Protein AF-0000000078884571 (afdb_homodimer)

Radius of gyration: 26.16 Å; Cα contacts (8 Å, |Δi|>4): 406; chains: 2; bounding box: 46×88×69 Å

InterPro domains:
  IPR003280 Two pore domain potassium channel [PR01333] (90-118)
  IPR003280 Two pore domain potassium channel [PR01333] (199-208)
  IPR003280 Two pore domain potassium channel [PTHR11003] (11-208)
  IPR013099 Potassium channel domain [PF07885] (74-131)
  IPR013099 Potassium channel domain [PF07885] (169-208)

Sequence (418 aa):
MALLTIFLRSLLFIAYLSIGMVTFMRLEGDNQLSEQKKKEHMQEKLMKNMTTQFNMSKEEFSQFVSIAVQAYANPSVEWDPFNTFEFTLQTVTTIGYGTITPKTDGGRLLCIFYALFGIPVAALLLQALGKSHHALVSATIKAVESKCTSGKEVVHLEEKCVLGTLISFIFMICIGAWIYTNEEGTYLEGTYAWFITFTTIGYGDIVPGMALLTIFLRSLLFIAYLSIGMVTFMRLEGDNQLSEQKKKEHMQEKLMKNMTTQFNMSKEEFSQFVSIAVQAYANPSVEWDPFNTFEFTLQTVTTIGYGTITPKTDGGRLLCIFYALFGIPVAALLLQALGKSHHALVSATIKAVESKCTSGKEVVHLEEKCVLGTLISFIFMICIGAWIYTNEEGTYLEGTYAWFITFTTIGYGDIVPG

Solvent-accessible surface area (backbone atoms only — not comparable to full-atom values): 21708 Å² total; per-residue (Å²): 113,70,65,57,53,51,51,54,51,50,51,52,48,51,49,52,36,50,53,47,23,54,53,46,33,65,61,44,34,58,52,49,54,52,50,50,50,48,49,50,49,50,50,49,50,51,50,50,51,44,29,67,71,56,74,45,65,68,65,64,51,47,50,50,47,44,48,53,41,55,71,48,44,61,77,74,60,60,65,41,74,67,53,29,38,50,44,38,51,26,48,26,64,16,21,18,38,40,70,61,69,70,83,46,73,68,38,40,52,46,51,52,57,49,34,67,56,33,29,58,52,44,49,52,50,49,48,54,50,45,53,52,47,49,52,50,46,43,50,51,51,51,53,56,43,35,72,70,59,80,65,60,82,74,77,64,51,67,62,52,34,53,51,48,50,52,49,52,51,51,49,52,30,51,52,50,7,54,57,37,36,73,69,82,43,50,54,66,54,20,36,44,22,39,47,35,50,74,66,18,17,15,39,45,83,60,68,74,126,112,68,64,57,53,49,50,53,50,51,52,52,48,50,50,54,37,49,52,46,22,53,53,48,33,63,62,46,35,58,52,48,52,52,50,50,49,49,50,50,49,49,51,51,50,51,50,50,51,43,29,68,71,56,73,46,65,69,66,63,51,47,51,49,47,44,48,54,40,55,71,47,43,62,76,72,61,60,66,40,73,68,54,28,40,51,44,38,50,26,47,27,65,17,19,16,39,41,70,62,72,70,84,46,73,68,40,40,54,48,49,52,56,50,35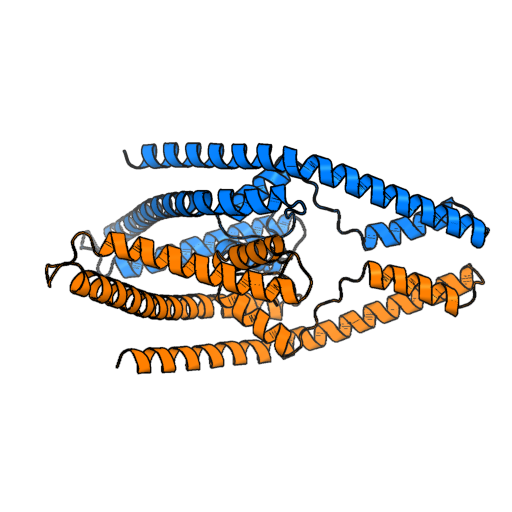,67,56,34,29,59,53,44,49,53,51,50,48,54,52,46,53,51,49,49,51,50,46,44,50,51,50,50,52,55,42,35,72,71,56,79,63,60,81,73,78,63,53,67,62,52,35,52,51,48,50,54,49,52,50,52,48,52,29,50,51,51,6,54,57,37,36,73,68,83,44,50,54,65,56,19,36,44,22,39,47,36,51,75,64,18,17,15,38,45,82,60,69,74,127

Foldseek 3Di:
DLVVVLVVLVVVLLVLLQVQLVVLCVVVVVVVVVVVVVVVVVVVVVLVVCCVVVVDDSVVVVVVVCCVCVVVVPVLPHSDSVVSSVVLVLLLCLLCLVSDDDDDPVRVVCSVVSNVPSNVSVVVSVVSVVVVLLVVLLVVVQVVVCVVPVRDDDPPSVVSSVVSVVVVLLVVLQVLLVVQVVPDDDSVLSSVQSVSVVVSVNNNPDHRD/DLVVVLVVLVVVLLVLLQVQLVVLCVVCVVVVVVVVVVVVVVVVVVLVVCCVVVVDDSVVVVVVCCCVCVVVVPVLPHSDSVVSSVVLVLLLCLLCLVSDDDDDPVRVVCSVVSNVPSNVSVVVSVVSVVVVLLVVLLVVVQVVVCVVPVRDDPPPSVVSSVVSVVVVLLVVLQVLLVVQVVPDDDSVLSSVQSVSVVVSVNNNPRHSD

Structure (mmCIF, N/CA/C/O backbone):
data_AF-0000000078884571-model_v1
#
loop_
_entity.id
_entity.type
_entity.pdbx_description
1 polymer 'Potassium channel domain-containing protein'
#
loop_
_atom_site.group_PDB
_atom_site.id
_atom_site.type_symbol
_atom_site.label_atom_id
_atom_site.label_alt_id
_atom_site.label_comp_id
_atom_site.label_asym_id
_atom_site.label_entity_id
_atom_site.label_seq_id
_atom_site.pdbx_PDB_ins_code
_atom_site.Cartn_x
_atom_site.Cartn_y
_atom_site.Cartn_z
_atom_site.occupancy
_atom_site.B_iso_or_equiv
_atom_site.auth_seq_id
_atom_site.auth_comp_id
_atom_site.auth_asym_id
_atom_site.auth_atom_id
_atom_site.pdbx_PDB_model_num
ATOM 1 N N . MET A 1 1 ? -17.453 12.586 25.375 1 63 1 MET A N 1
ATOM 2 C CA . MET A 1 1 ? -17.984 13.055 24.109 1 63 1 MET A CA 1
ATOM 3 C C . MET A 1 1 ? -17.109 12.602 22.953 1 63 1 MET A C 1
ATOM 5 O O . MET A 1 1 ? -17.594 12.062 21.953 1 63 1 MET A O 1
ATOM 9 N N . ALA A 1 2 ? -15.852 12.508 23.172 1 74.19 2 ALA A N 1
ATOM 10 C CA . ALA A 1 2 ? -14.914 12.141 22.125 1 74.19 2 ALA A CA 1
ATOM 11 C C . ALA A 1 2 ? -14.969 10.648 21.828 1 74.19 2 ALA A C 1
ATOM 13 O O . ALA A 1 2 ? -14.969 10.234 20.672 1 74.19 2 ALA A O 1
ATOM 14 N N . LEU A 1 3 ? -15.312 9.852 22.859 1 77.38 3 LEU A N 1
ATOM 15 C CA . LEU A 1 3 ? -15.336 8.406 22.703 1 77.38 3 LEU A CA 1
ATOM 16 C C . LEU A 1 3 ? -16.578 7.957 21.953 1 77.38 3 LEU A C 1
ATOM 18 O O . LEU A 1 3 ? -16.531 7.027 21.141 1 77.38 3 LEU A O 1
ATOM 22 N N . LEU A 1 4 ? -17.594 8.672 22.188 1 81.88 4 LEU A N 1
ATOM 23 C CA . LEU A 1 4 ? -18.844 8.344 21.516 1 81.88 4 LEU A CA 1
ATOM 24 C C . LEU A 1 4 ? -18.734 8.648 20.016 1 81.88 4 LEU A C 1
ATOM 26 O O . LEU A 1 4 ? -19.25 7.887 19.203 1 81.88 4 LEU A O 1
ATOM 30 N N . THR A 1 5 ? -18.047 9.664 19.703 1 82.88 5 THR A N 1
ATOM 31 C CA . THR A 1 5 ? -17.891 10.047 18.297 1 82.88 5 THR A CA 1
ATOM 32 C C . THR A 1 5 ? -17.016 9.047 17.562 1 82.88 5 THR A C 1
ATOM 34 O O . THR A 1 5 ? -17.281 8.695 16.406 1 82.88 5 THR A O 1
ATOM 37 N N . ILE A 1 6 ? -16.125 8.547 18.281 1 87.38 6 ILE A N 1
ATOM 38 C CA . ILE A 1 6 ? -15.242 7.551 17.688 1 87.38 6 ILE A CA 1
ATOM 39 C C . ILE A 1 6 ? -16 6.25 17.453 1 87.38 6 ILE A C 1
ATOM 41 O O . ILE A 1 6 ? -15.844 5.602 16.422 1 87.38 6 ILE A O 1
ATOM 45 N N . PHE A 1 7 ? -16.781 6.004 18.438 1 86.69 7 PHE A N 1
ATOM 46 C CA . PHE A 1 7 ? -17.578 4.789 18.328 1 86.69 7 PHE A CA 1
ATOM 47 C C . PHE A 1 7 ? -18.547 4.875 17.156 1 86.69 7 PHE A C 1
ATOM 49 O O . PHE A 1 7 ? -18.641 3.939 16.359 1 86.69 7 PHE A O 1
ATOM 56 N N . LEU A 1 8 ? -19.203 5.957 17.031 1 87.5 8 LEU A N 1
ATOM 57 C CA . LEU A 1 8 ? -20.156 6.156 15.945 1 87.5 8 LEU A CA 1
ATOM 58 C C . LEU A 1 8 ? -19.453 6.145 14.594 1 87.5 8 LEU A C 1
ATOM 60 O O . LEU A 1 8 ? -19.953 5.559 13.633 1 87.5 8 LEU A O 1
ATOM 64 N N . ARG A 1 9 ? -18.312 6.711 14.523 1 90.12 9 ARG A N 1
ATOM 65 C CA . ARG A 1 9 ? -17.516 6.719 13.297 1 90.12 9 ARG A CA 1
ATOM 66 C C . ARG A 1 9 ? -17.062 5.309 12.922 1 90.12 9 ARG A C 1
ATOM 68 O O . ARG A 1 9 ? -17.031 4.953 11.742 1 90.12 9 ARG A O 1
ATOM 75 N N . SER A 1 10 ? -16.75 4.555 13.898 1 92.19 10 SER A N 1
ATOM 76 C CA . SER A 1 10 ? -16.328 3.182 13.656 1 92.19 10 SER A CA 1
ATOM 77 C C . SER A 1 10 ? -17.469 2.324 13.133 1 92.19 10 SER A C 1
ATOM 79 O O . SER A 1 10 ? -17.266 1.483 12.258 1 92.19 10 SER A O 1
ATOM 81 N N . LEU A 1 11 ? -18.641 2.596 13.664 1 91.38 11 LEU A N 1
ATOM 82 C CA . LEU A 1 11 ? -19.812 1.854 13.211 1 91.38 11 LEU A CA 1
ATOM 83 C C . LEU A 1 11 ? -20.141 2.201 11.766 1 91.38 11 LEU A C 1
ATOM 85 O O . LEU A 1 11 ? -20.469 1.316 10.969 1 91.38 11 LEU A O 1
ATOM 89 N N . LEU A 1 12 ? -20.047 3.438 11.477 1 91.69 12 LEU A N 1
ATOM 90 C CA . LEU A 1 12 ? -20.281 3.883 10.109 1 91.69 12 LEU A CA 1
ATOM 91 C C . LEU A 1 12 ? -19.25 3.297 9.156 1 91.69 12 LEU A C 1
ATOM 93 O O . LEU A 1 12 ? -19.578 2.955 8.016 1 91.69 12 LEU A O 1
ATOM 97 N N . PHE A 1 13 ? -18.141 3.219 9.695 1 95 13 PHE A N 1
ATOM 98 C CA . PHE A 1 13 ? -17.062 2.646 8.906 1 95 13 PHE A CA 1
ATOM 99 C C . PHE A 1 13 ? -17.328 1.174 8.609 1 95 13 PHE A C 1
ATOM 101 O O . PHE A 1 13 ? -17.188 0.727 7.473 1 95 13 PHE A O 1
ATOM 108 N N . ILE A 1 14 ? -17.766 0.464 9.562 1 94.69 14 ILE A N 1
ATOM 109 C CA . ILE A 1 14 ? -18.047 -0.958 9.406 1 94.69 14 ILE A CA 1
ATOM 110 C C . ILE A 1 14 ? -19.219 -1.149 8.438 1 94.69 14 ILE A C 1
ATOM 112 O O . ILE A 1 14 ? -19.203 -2.07 7.621 1 94.69 14 ILE A O 1
ATOM 116 N N . ALA A 1 15 ? -20.141 -0.315 8.531 1 94.31 15 ALA A N 1
ATOM 117 C CA . ALA A 1 15 ? -21.266 -0.37 7.602 1 94.31 15 ALA A CA 1
ATOM 118 C C . ALA A 1 15 ? -20.797 -0.128 6.168 1 94.31 15 ALA A C 1
ATOM 120 O O . ALA A 1 15 ? -21.234 -0.816 5.242 1 94.31 15 ALA A O 1
ATOM 121 N N . TYR A 1 16 ? -19.984 0.838 6.031 1 95.75 16 TYR A N 1
ATOM 122 C CA . TYR A 1 16 ? -19.438 1.133 4.711 1 95.75 16 TYR A CA 1
ATOM 123 C C . TYR A 1 16 ? -18.703 -0.076 4.145 1 95.75 16 TYR A C 1
ATOM 125 O O . TYR A 1 16 ? -18.875 -0.416 2.971 1 95.75 16 TYR A O 1
ATOM 133 N N . LEU A 1 17 ? -17.922 -0.743 4.969 1 96.62 17 LEU A N 1
ATOM 134 C CA . LEU A 1 17 ? -17.172 -1.927 4.547 1 96.62 17 LEU A CA 1
ATOM 135 C C . LEU A 1 17 ? -18.125 -3.057 4.164 1 96.62 17 LEU A C 1
ATOM 137 O O . LEU A 1 17 ? -17.875 -3.779 3.197 1 96.62 17 LEU A O 1
ATOM 141 N N . SER A 1 18 ? -19.172 -3.176 4.906 1 95.12 18 SER A N 1
ATOM 142 C CA . SER A 1 18 ? -20.141 -4.246 4.66 1 95.12 18 SER A CA 1
ATOM 143 C C . SER A 1 18 ? -20.875 -4.035 3.344 1 95.12 18 SER A C 1
ATOM 145 O O . SER A 1 18 ? -21.156 -4.992 2.623 1 95.12 18 SER A O 1
ATOM 147 N N . ILE A 1 19 ? -21.141 -2.799 3.057 1 96.12 19 ILE A N 1
ATOM 148 C CA . ILE A 1 19 ? -21.781 -2.484 1.783 1 96.12 19 ILE A CA 1
ATOM 149 C C . ILE A 1 19 ? -20.859 -2.863 0.633 1 96.12 19 ILE A C 1
ATOM 151 O O . ILE A 1 19 ? -21.297 -3.438 -0.365 1 96.12 19 ILE A O 1
ATOM 155 N N . GLY A 1 20 ? -19.594 -2.508 0.796 1 96.25 20 GLY A N 1
ATOM 156 C CA . GLY A 1 20 ? -18.625 -2.908 -0.214 1 96.25 20 GLY A CA 1
ATOM 157 C C . GLY A 1 20 ? -18.516 -4.414 -0.364 1 96.25 20 GLY A C 1
ATOM 158 O O . GLY A 1 20 ? -18.422 -4.926 -1.48 1 96.25 20 GLY A O 1
ATOM 159 N N . MET A 1 21 ? -18.547 -5.039 0.748 1 95.81 21 MET A N 1
ATOM 160 C CA . MET A 1 21 ? -18.438 -6.496 0.761 1 95.81 21 MET A CA 1
ATOM 161 C C . MET A 1 21 ? -19.547 -7.133 -0.065 1 95.81 21 MET A C 1
ATOM 163 O O . MET A 1 21 ? -19.281 -7.957 -0.942 1 95.81 21 MET A O 1
ATOM 167 N N . VAL A 1 22 ? -20.75 -6.691 0.142 1 94.75 22 VAL A N 1
ATOM 168 C CA . VAL A 1 22 ? -21.906 -7.27 -0.526 1 94.75 22 VAL A CA 1
ATOM 169 C C . VAL A 1 22 ? -21.859 -6.941 -2.018 1 94.75 22 VAL A C 1
ATOM 171 O O . VAL A 1 22 ? -22.125 -7.809 -2.857 1 94.75 22 VAL A O 1
ATOM 174 N N . THR A 1 23 ? -21.5 -5.75 -2.354 1 95 23 THR A N 1
ATOM 175 C CA . THR A 1 23 ? -21.5 -5.32 -3.748 1 95 23 THR A CA 1
ATOM 176 C C . THR A 1 23 ? -20.406 -6.039 -4.535 1 95 23 THR A C 1
ATOM 178 O O . THR A 1 23 ? -20.641 -6.488 -5.656 1 95 23 THR A O 1
ATOM 181 N N . PHE A 1 24 ? -19.281 -6.223 -3.949 1 95.62 24 PHE A N 1
ATOM 182 C CA . PHE A 1 24 ? -18.188 -6.898 -4.641 1 95.62 24 PHE A CA 1
ATOM 183 C C . PHE A 1 24 ? -18.484 -8.391 -4.781 1 95.62 24 PHE A C 1
ATOM 185 O O . PHE A 1 24 ? -18.141 -9 -5.797 1 95.62 24 PHE A O 1
ATOM 192 N N . MET A 1 25 ? -19.031 -8.883 -3.742 1 93 25 MET A N 1
ATOM 193 C CA . MET A 1 25 ? -19.391 -10.297 -3.807 1 93 25 MET A CA 1
ATOM 194 C C . MET A 1 25 ? -20.359 -10.562 -4.949 1 93 25 MET A C 1
ATOM 196 O O . MET A 1 25 ? -20.25 -11.57 -5.648 1 93 25 MET A O 1
ATOM 200 N N . ARG A 1 26 ? -21.328 -9.695 -5.133 1 89.25 26 ARG A N 1
ATOM 201 C CA . ARG A 1 26 ? -22.328 -9.844 -6.191 1 89.25 26 ARG A CA 1
ATOM 202 C C . ARG A 1 26 ? -21.688 -9.648 -7.566 1 89.25 26 ARG A C 1
ATOM 204 O O . ARG A 1 26 ? -21.969 -10.414 -8.5 1 89.25 26 ARG A O 1
ATOM 211 N N . LEU A 1 27 ? -20.766 -8.734 -7.73 1 90.62 27 LEU A N 1
ATOM 212 C CA . LEU A 1 27 ? -20.188 -8.398 -9.023 1 90.62 27 LEU A CA 1
ATOM 213 C C . LEU A 1 27 ? -19.125 -9.406 -9.43 1 90.62 27 LEU A C 1
ATOM 215 O O . LEU A 1 27 ? -19.031 -9.789 -10.594 1 90.62 27 LEU A O 1
ATOM 219 N N . GLU A 1 28 ? -18.328 -9.836 -8.453 1 92.31 28 GLU A N 1
ATOM 220 C CA . GLU A 1 28 ? -17.188 -10.68 -8.773 1 92.31 28 GLU A CA 1
ATOM 221 C C . GLU A 1 28 ? -17.469 -12.141 -8.469 1 92.31 28 GLU A C 1
ATOM 223 O O . GLU A 1 28 ? -16.812 -13.039 -9 1 92.31 28 GLU A O 1
ATOM 228 N N . GLY A 1 29 ? -18.359 -12.406 -7.602 1 84.31 29 GLY A N 1
ATOM 229 C CA . GLY A 1 29 ? -18.688 -13.773 -7.238 1 84.31 29 GLY A CA 1
ATOM 230 C C . GLY A 1 29 ? -19.125 -14.617 -8.422 1 84.31 29 GLY A C 1
ATOM 231 O O . GLY A 1 29 ? -18.625 -15.734 -8.609 1 84.31 29 GLY A O 1
ATOM 232 N N . ASP A 1 30 ? -20 -14.055 -9.227 1 78.25 30 ASP A N 1
ATOM 233 C CA . ASP A 1 30 ? -20.516 -14.766 -10.391 1 78.25 30 ASP A CA 1
ATOM 234 C C . ASP A 1 30 ? -19.422 -15.016 -11.422 1 78.25 30 ASP A C 1
ATOM 236 O O . ASP A 1 30 ? -19.375 -16.094 -12.039 1 78.25 30 ASP A O 1
ATOM 240 N N . ASN A 1 31 ? -18.609 -14.039 -11.609 1 79.19 31 ASN A N 1
ATOM 241 C CA . ASN A 1 31 ? -17.516 -14.172 -12.57 1 79.19 31 ASN A CA 1
ATOM 242 C C . ASN A 1 31 ? -16.531 -15.258 -12.141 1 79.19 31 ASN A C 1
ATOM 244 O O . ASN A 1 31 ? -16.031 -16.016 -12.977 1 79.19 31 ASN A O 1
ATOM 248 N N . GLN A 1 32 ? -16.281 -15.281 -10.859 1 75.75 32 GLN A N 1
ATOM 249 C CA . GLN A 1 32 ? -15.367 -16.281 -10.328 1 75.75 32 GLN A CA 1
ATOM 250 C C . GLN A 1 32 ? -15.891 -17.703 -10.586 1 75.75 32 GLN A C 1
ATOM 252 O O . GLN A 1 32 ? -15.125 -18.594 -10.945 1 75.75 32 GLN A O 1
ATOM 257 N N . LEU A 1 33 ? -17.141 -17.891 -10.391 1 72.81 33 LEU A N 1
ATOM 258 C CA . LEU A 1 33 ? -17.75 -19.188 -10.609 1 72.81 33 LEU A CA 1
ATOM 259 C C . LEU A 1 33 ? -17.672 -19.594 -12.078 1 72.81 33 LEU A C 1
ATOM 261 O O . LEU A 1 33 ? -17.375 -20.75 -12.391 1 72.81 33 LEU A O 1
ATOM 265 N N . SER A 1 34 ? -17.891 -18.625 -12.867 1 75.31 34 SER A N 1
ATOM 266 C CA . SER A 1 34 ? -17.828 -18.891 -14.297 1 75.31 34 SER A CA 1
ATOM 267 C C . SER A 1 34 ? -16.406 -19.266 -14.734 1 75.31 34 SER A C 1
ATOM 269 O O . SER A 1 34 ? -16.219 -20.188 -15.523 1 75.31 34 SER A O 1
ATOM 271 N N . GLU A 1 35 ? -15.477 -18.516 -14.172 1 72.5 35 GLU A N 1
ATOM 272 C CA . GLU A 1 35 ? -14.078 -18.781 -14.5 1 72.5 35 GLU A CA 1
ATOM 273 C C . GLU A 1 35 ? -13.641 -20.141 -13.984 1 72.5 35 GLU A C 1
ATOM 275 O O . GLU A 1 35 ? -12.875 -20.859 -14.648 1 72.5 35 GLU A O 1
ATOM 280 N N . GLN A 1 36 ? -14.031 -20.391 -12.805 1 71.69 36 GLN A N 1
ATOM 281 C CA . GLN A 1 36 ? -13.703 -21.688 -12.227 1 71.69 36 GLN A CA 1
ATOM 282 C C . GLN A 1 36 ? -14.266 -22.828 -13.078 1 71.69 36 GLN A C 1
ATOM 284 O O . GLN A 1 36 ? -13.586 -23.828 -13.312 1 71.69 36 GLN A O 1
ATOM 289 N N . LYS A 1 37 ? -15.477 -22.688 -13.547 1 71.12 37 LYS A N 1
ATOM 290 C CA . LYS A 1 37 ? -16.109 -23.688 -14.398 1 71.12 37 LYS A CA 1
ATOM 291 C C . LYS A 1 37 ? -15.336 -23.859 -15.711 1 71.12 37 LYS A C 1
ATOM 293 O O . LYS A 1 37 ? -15.148 -24.984 -16.188 1 71.12 37 LYS A O 1
ATOM 298 N N . LYS A 1 38 ? -14.961 -22.734 -16.219 1 69.88 38 LYS A N 1
ATOM 299 C CA . LYS A 1 38 ? -14.18 -22.781 -17.453 1 69.88 38 LYS A CA 1
ATOM 300 C C . LYS A 1 38 ? -12.867 -23.531 -17.25 1 69.88 38 LYS A C 1
ATOM 302 O O . LYS A 1 38 ? -12.461 -24.328 -18.094 1 69.88 38 LYS A O 1
ATOM 307 N N . LYS A 1 39 ? -12.25 -23.156 -16.141 1 69.88 39 LYS A N 1
ATOM 308 C CA . LYS A 1 39 ? -10.992 -23.828 -15.812 1 69.88 39 LYS A CA 1
ATOM 309 C C . LYS A 1 39 ? -11.188 -25.328 -15.648 1 69.88 39 LYS A C 1
ATOM 311 O O . LYS A 1 39 ? -10.391 -26.125 -16.141 1 69.88 39 LYS A O 1
ATOM 316 N N . GLU A 1 40 ? -12.18 -25.641 -14.953 1 69.56 40 GLU A N 1
ATOM 317 C CA . GLU A 1 40 ? -12.484 -27.047 -14.742 1 69.56 40 GLU A CA 1
ATOM 318 C C . GLU A 1 40 ? -12.781 -27.75 -16.062 1 69.56 40 GLU A C 1
ATOM 320 O O . GLU A 1 40 ? -12.344 -28.875 -16.281 1 69.56 40 GLU A O 1
ATOM 325 N N . HIS A 1 41 ? -13.508 -27.078 -16.859 1 70 41 HIS A N 1
ATOM 326 C CA . HIS A 1 41 ? -13.828 -27.641 -18.172 1 70 41 HIS A CA 1
ATOM 327 C C . HIS A 1 41 ? -12.57 -27.844 -19 1 70 41 HIS A C 1
ATOM 329 O O . HIS A 1 41 ? -12.438 -28.844 -19.703 1 70 41 HIS A O 1
ATOM 335 N N . MET A 1 42 ? -11.758 -26.812 -18.969 1 65 42 MET A N 1
ATOM 336 C CA . MET A 1 42 ? -10.5 -26.906 -19.688 1 65 42 MET A CA 1
ATOM 337 C C . MET A 1 42 ? -9.656 -28.062 -19.172 1 65 42 MET A C 1
ATOM 339 O O . MET A 1 42 ? -9.055 -28.797 -19.953 1 65 42 MET A O 1
ATOM 343 N N . GLN A 1 43 ? -9.547 -28.109 -17.844 1 65.5 43 GLN A N 1
ATOM 344 C CA . GLN A 1 43 ? -8.82 -29.203 -17.234 1 65.5 43 GLN A CA 1
ATOM 345 C C . GLN A 1 43 ? -9.383 -30.562 -17.672 1 65.5 43 GLN A C 1
ATOM 347 O O . GLN A 1 43 ? -8.625 -31.484 -17.969 1 65.5 43 GLN A O 1
ATOM 352 N N . GLU A 1 44 ? -10.633 -30.688 -17.672 1 68.31 44 GLU A N 1
ATOM 353 C CA . GLU A 1 44 ? -11.297 -31.922 -18.094 1 68.31 44 GLU A CA 1
ATOM 354 C C . GLU A 1 44 ? -10.977 -32.25 -19.547 1 68.31 44 GLU A C 1
ATOM 356 O O . GLU A 1 44 ? -10.734 -33.406 -19.891 1 68.31 44 GLU A O 1
ATOM 361 N N . LYS A 1 45 ? -11.062 -31.203 -20.328 1 66.12 45 LYS A N 1
ATOM 362 C CA . LYS A 1 45 ? -10.758 -31.391 -21.75 1 66.12 45 LYS A CA 1
ATOM 363 C C . LYS A 1 45 ? -9.312 -31.859 -21.938 1 66.12 45 LYS A C 1
ATOM 365 O O . LYS A 1 45 ? -9.047 -32.719 -22.766 1 66.12 45 LYS A O 1
ATOM 370 N N . LEU A 1 46 ? -8.43 -31.234 -21.281 1 62.19 46 LEU A N 1
ATOM 371 C CA . LEU A 1 46 ? -7.02 -31.609 -21.328 1 62.19 46 LEU A CA 1
ATOM 372 C C . LEU A 1 46 ? -6.816 -33.062 -20.891 1 62.19 46 LEU A C 1
ATOM 374 O O . LEU A 1 46 ? -6.055 -33.781 -21.516 1 62.19 46 LEU A O 1
ATOM 378 N N . MET A 1 47 ? -7.434 -33.344 -19.797 1 62.78 47 MET A N 1
ATOM 379 C CA . MET A 1 47 ? -7.355 -34.719 -19.281 1 62.78 47 MET A CA 1
ATOM 380 C C . MET A 1 47 ? -7.883 -35.719 -20.312 1 62.78 47 MET A C 1
ATOM 382 O O . MET A 1 47 ? -7.289 -36.781 -20.516 1 62.78 47 MET A O 1
ATOM 386 N N . LYS A 1 48 ? -8.977 -35.438 -20.875 1 68.5 48 LYS A N 1
ATOM 387 C CA . LYS A 1 48 ? -9.578 -36.312 -21.875 1 68.5 48 LYS A CA 1
ATOM 388 C C . LYS A 1 48 ? -8.664 -36.469 -23.078 1 68.5 48 LYS A C 1
ATOM 390 O O . LYS A 1 48 ? -8.469 -37.594 -23.578 1 68.5 48 LYS A O 1
ATOM 395 N N . ASN A 1 49 ? -8.133 -35.344 -23.531 1 61.72 49 ASN A N 1
ATOM 396 C CA . ASN A 1 49 ? -7.234 -35.406 -24.672 1 61.72 49 ASN A CA 1
ATOM 397 C C . ASN A 1 49 ? -5.977 -36.219 -24.375 1 61.72 49 ASN A C 1
ATOM 399 O O . ASN A 1 49 ? -5.5 -36.969 -25.234 1 61.72 49 ASN A O 1
ATOM 403 N N . MET A 1 50 ? -5.516 -36.031 -23.25 1 59.91 50 MET A N 1
ATOM 404 C CA . MET A 1 50 ? -4.305 -36.75 -22.828 1 59.91 50 MET A CA 1
ATOM 405 C C . MET A 1 50 ? -4.562 -38.219 -22.688 1 59.91 50 MET A C 1
ATOM 407 O O . MET A 1 50 ? -3.721 -39.062 -23.062 1 59.91 50 MET A O 1
ATOM 411 N N . THR A 1 51 ? -5.637 -38.562 -22.078 1 61.25 51 THR A N 1
ATOM 412 C CA . THR A 1 51 ? -5.996 -39.969 -21.938 1 61.25 51 THR A CA 1
ATOM 413 C C . THR A 1 51 ? -6.168 -40.625 -23.297 1 61.25 51 THR A C 1
ATOM 415 O O . THR A 1 51 ? -5.766 -41.781 -23.5 1 61.25 51 THR A O 1
ATOM 418 N N . THR A 1 52 ? -6.805 -39.906 -24.109 1 61.72 52 THR A N 1
ATOM 419 C CA . THR A 1 52 ? -7.039 -40.469 -25.438 1 61.72 52 THR A CA 1
ATOM 420 C C . THR A 1 52 ? -5.723 -40.594 -26.203 1 61.72 52 THR A C 1
ATOM 422 O O . THR A 1 52 ? -5.523 -41.594 -26.922 1 61.72 52 THR A O 1
ATOM 425 N N . GLN A 1 53 ? -4.961 -39.625 -26 1 57.81 53 GLN A N 1
ATOM 426 C CA . GLN A 1 53 ? -3.73 -39.625 -26.781 1 57.81 53 GLN A CA 1
ATOM 427 C C . GLN A 1 53 ? -2.689 -40.562 -26.156 1 57.81 53 GLN A C 1
ATOM 429 O O . GLN A 1 53 ? -1.896 -41.188 -26.859 1 57.81 53 GLN A O 1
ATOM 434 N N . PHE A 1 54 ? -2.723 -40.531 -24.797 1 55.94 54 PHE A N 1
ATOM 435 C CA . PHE A 1 54 ? -1.639 -41.281 -24.188 1 55.94 54 PHE A CA 1
ATOM 436 C C . PHE A 1 54 ? -2.16 -42.562 -23.562 1 55.94 54 PHE A C 1
ATOM 438 O O . PHE A 1 54 ? -1.432 -43.25 -22.859 1 55.94 54 PHE A O 1
ATOM 445 N N . ASN A 1 55 ? -3.201 -43.125 -24 1 53.91 55 ASN A N 1
ATOM 446 C CA . ASN A 1 55 ? -3.766 -44.375 -23.531 1 53.91 55 ASN A CA 1
ATOM 447 C C . ASN A 1 55 ? -3.547 -44.594 -22.031 1 53.91 55 ASN A C 1
ATOM 449 O O . ASN A 1 55 ? -3.299 -45.688 -21.578 1 53.91 55 ASN A O 1
ATOM 453 N N . MET A 1 56 ? -3.195 -43.562 -21.266 1 52.97 56 MET A N 1
ATOM 454 C CA . MET A 1 56 ? -2.926 -43.688 -19.828 1 52.97 56 MET A CA 1
ATOM 455 C C . MET A 1 56 ? -4.227 -43.688 -19.031 1 52.97 56 MET A C 1
ATOM 457 O O . MET A 1 56 ? -5.246 -43.188 -19.5 1 52.97 56 MET A O 1
ATOM 461 N N . SER A 1 57 ? -4.18 -44.469 -17.875 1 53.94 57 SER A N 1
ATOM 462 C CA . SER A 1 57 ? -5.355 -44.594 -17.016 1 53.94 57 SER A CA 1
ATOM 463 C C . SER A 1 57 ? -5.719 -43.25 -16.391 1 53.94 57 SER A C 1
ATOM 465 O O . SER A 1 57 ? -4.836 -42.438 -16.078 1 53.94 57 SER A O 1
ATOM 467 N N . LYS A 1 58 ? -6.945 -42.781 -16.5 1 56.84 58 LYS A N 1
ATOM 468 C CA . LYS A 1 58 ? -7.586 -41.562 -16.031 1 56.84 58 LYS A CA 1
ATOM 469 C C . LYS A 1 58 ? -7.121 -41.188 -14.625 1 56.84 58 LYS A C 1
ATOM 471 O O . LYS A 1 58 ? -6.91 -40.031 -14.32 1 56.84 58 LYS A O 1
ATOM 476 N N . GLU A 1 59 ? -6.953 -42.125 -13.836 1 56.28 59 GLU A N 1
ATOM 477 C CA . GLU A 1 59 ? -6.684 -41.875 -12.422 1 56.28 59 GLU A CA 1
ATOM 478 C C . GLU A 1 59 ? -5.281 -41.312 -12.211 1 56.28 59 GLU A C 1
ATOM 480 O O . GLU A 1 59 ? -5.082 -40.406 -11.414 1 56.28 59 GLU A O 1
ATOM 485 N N . GLU A 1 60 ? -4.344 -41.938 -12.82 1 53.53 60 GLU A N 1
ATOM 486 C CA . GLU A 1 60 ? -2.965 -41.531 -12.594 1 53.53 60 GLU A CA 1
ATOM 487 C C . GLU A 1 60 ? -2.721 -40.125 -13.117 1 53.53 60 GLU A C 1
ATOM 489 O O . GLU A 1 60 ? -2.049 -39.312 -12.469 1 53.53 60 GLU A O 1
ATOM 494 N N . PHE A 1 61 ? -3.316 -39.844 -14.172 1 54.81 61 PHE A N 1
ATOM 495 C CA . PHE A 1 61 ? -3.133 -38.531 -14.773 1 54.81 61 PHE A CA 1
ATOM 496 C C . PHE A 1 61 ? -3.84 -37.469 -13.945 1 54.81 61 PHE A C 1
ATOM 498 O O . PHE A 1 61 ? -3.312 -36.375 -13.766 1 54.81 61 PHE A O 1
ATOM 505 N N . SER A 1 62 ? -4.898 -37.875 -13.445 1 55.53 62 SER A N 1
ATOM 506 C CA . SER A 1 62 ? -5.613 -36.938 -12.586 1 55.53 62 SER A CA 1
ATOM 507 C C . SER A 1 62 ? -4.758 -36.5 -11.398 1 55.53 62 SER A C 1
ATOM 509 O O . SER A 1 62 ? -4.781 -35.344 -10.992 1 55.53 62 SER A O 1
ATOM 511 N N . GLN A 1 63 ? -4.074 -37.438 -10.875 1 53.88 63 GLN A N 1
ATOM 512 C CA . GLN A 1 63 ? -3.227 -37.094 -9.734 1 53.88 63 GLN A CA 1
ATOM 513 C C . GLN A 1 63 ? -2.1 -36.156 -10.141 1 53.88 63 GLN A C 1
ATOM 515 O O . GLN A 1 63 ? -1.76 -35.219 -9.406 1 53.88 63 GLN A O 1
ATOM 520 N N . PHE A 1 64 ? -1.646 -36.406 -11.25 1 54.62 64 PHE A N 1
ATOM 521 C CA . PHE A 1 64 ? -0.563 -35.562 -11.727 1 54.62 64 PHE A CA 1
ATOM 522 C C . PHE A 1 64 ? -1.056 -34.156 -11.961 1 54.62 64 PHE A C 1
ATOM 524 O O . PHE A 1 64 ? -0.398 -33.188 -11.562 1 54.62 64 PHE A O 1
ATOM 531 N N . VAL A 1 65 ? -2.154 -34.156 -12.625 1 55.62 65 VAL A N 1
ATOM 532 C CA . VAL A 1 65 ? -2.729 -32.844 -12.914 1 55.62 65 VAL A CA 1
ATOM 533 C C . VAL A 1 65 ? -3.1 -32.125 -11.609 1 55.62 65 VAL A C 1
ATOM 535 O O . VAL A 1 65 ? -2.877 -30.922 -11.461 1 55.62 65 VAL A O 1
ATOM 538 N N . SER A 1 66 ? -3.656 -32.969 -10.758 1 52.22 66 SER A N 1
ATOM 539 C CA . SER A 1 66 ? -4.027 -32.344 -9.484 1 52.22 66 SER A CA 1
ATOM 540 C C . SER A 1 66 ? -2.809 -31.781 -8.766 1 52.22 66 SER A C 1
ATOM 542 O O . SER A 1 66 ? -2.873 -30.703 -8.188 1 52.22 66 SER A O 1
ATOM 544 N N . ILE A 1 67 ? -1.732 -32.562 -8.734 1 49.88 67 ILE A N 1
ATOM 545 C CA . ILE A 1 67 ? -0.516 -32.094 -8.078 1 49.88 67 ILE A CA 1
ATOM 546 C C . ILE A 1 67 ? 0.02 -30.875 -8.805 1 49.88 67 ILE A C 1
ATOM 548 O O . ILE A 1 67 ? 0.441 -29.906 -8.164 1 49.88 67 ILE A O 1
ATOM 552 N N . ALA A 1 68 ? -0.054 -31.094 -10.133 1 49.12 68 ALA A N 1
ATOM 553 C CA . ALA A 1 68 ? 0.468 -29.969 -10.898 1 49.12 68 ALA A CA 1
ATOM 554 C C . ALA A 1 68 ? -0.383 -28.719 -10.68 1 49.12 68 ALA A C 1
ATOM 556 O O . ALA A 1 68 ? 0.15 -27.625 -10.516 1 49.12 68 ALA A O 1
ATOM 557 N N . VAL A 1 69 ? -1.741 -29.016 -10.711 1 50.5 69 VAL A N 1
ATOM 558 C CA . VAL A 1 69 ? -2.684 -27.906 -10.562 1 50.5 69 VAL A CA 1
ATOM 559 C C . VAL A 1 69 ? -2.625 -27.375 -9.133 1 50.5 69 VAL A C 1
ATOM 561 O O . VAL A 1 69 ? -2.637 -26.156 -8.93 1 50.5 69 VAL A O 1
ATOM 564 N N . GLN A 1 70 ? -2.762 -28.312 -8.156 1 48.25 70 GLN A N 1
ATOM 565 C CA . GLN A 1 70 ? -2.689 -27.859 -6.77 1 48.25 70 GLN A CA 1
ATOM 566 C C . GLN A 1 70 ? -1.374 -27.125 -6.496 1 48.25 70 GLN A C 1
ATOM 568 O O . GLN A 1 70 ? -1.336 -26.172 -5.719 1 48.25 70 GLN A O 1
ATOM 573 N N . ALA A 1 71 ? -0.355 -27.781 -6.902 1 44.5 71 ALA A N 1
ATOM 574 C CA . ALA A 1 71 ? 0.95 -27.156 -6.723 1 44.5 71 ALA A CA 1
ATOM 575 C C . ALA A 1 71 ? 0.956 -25.734 -7.289 1 44.5 71 ALA A C 1
ATOM 577 O O . ALA A 1 71 ? 1.598 -24.844 -6.734 1 44.5 71 ALA A O 1
ATOM 578 N N . TYR A 1 72 ? 0.39 -25.672 -8.5 1 42.06 72 TYR A N 1
ATOM 579 C CA . TYR A 1 72 ? 0.471 -24.375 -9.156 1 42.06 72 TYR A CA 1
ATOM 580 C C . TYR A 1 72 ? -0.702 -23.484 -8.75 1 42.06 72 TYR A C 1
ATOM 582 O O . TYR A 1 72 ? -0.661 -22.266 -8.938 1 42.06 72 TYR A O 1
ATOM 590 N N . ALA A 1 73 ? -1.877 -24.234 -8.523 1 42.56 73 ALA A N 1
ATOM 591 C CA . ALA A 1 73 ? -3.08 -23.422 -8.297 1 42.56 73 ALA A CA 1
ATOM 592 C C . ALA A 1 73 ? -3.008 -22.688 -6.969 1 42.56 73 ALA A C 1
ATOM 594 O O . ALA A 1 73 ? -2.959 -23.312 -5.906 1 42.56 73 ALA A O 1
ATOM 595 N N . ASN A 1 74 ? -2.309 -21.734 -6.902 1 45.53 74 ASN A N 1
ATOM 596 C CA . ASN A 1 74 ? -2.543 -20.859 -5.754 1 45.53 74 ASN A CA 1
ATOM 597 C C . ASN A 1 74 ? -4.016 -20.859 -5.352 1 45.53 74 ASN A C 1
ATOM 599 O O . ASN A 1 74 ? -4.891 -20.641 -6.191 1 45.53 74 ASN A O 1
ATOM 603 N N . PRO A 1 75 ? -4.355 -21.641 -4.328 1 45.38 75 PRO A N 1
ATOM 604 C CA . PRO A 1 75 ? -5.762 -21.531 -3.939 1 45.38 75 PRO A CA 1
ATOM 605 C C . PRO A 1 75 ? -6.359 -20.172 -4.25 1 45.38 75 PRO A C 1
ATOM 607 O O . PRO A 1 75 ? -5.797 -19.141 -3.855 1 45.38 75 PRO A O 1
ATOM 610 N N . SER A 1 76 ? -6.953 -20 -5.43 1 53.53 76 SER A N 1
ATOM 611 C CA . SER A 1 76 ? -7.707 -18.797 -5.793 1 53.53 76 SER A CA 1
ATOM 612 C C . SER A 1 76 ? -8.516 -18.281 -4.609 1 53.53 76 SER A C 1
ATOM 614 O O . SER A 1 76 ? -9.258 -19.031 -3.975 1 53.53 76 SER A O 1
ATOM 616 N N . VAL A 1 77 ? -7.883 -17.453 -3.793 1 62.69 77 VAL A N 1
ATOM 617 C CA . VAL A 1 77 ? -8.703 -16.844 -2.752 1 62.69 77 VAL A CA 1
ATOM 618 C C . VAL A 1 77 ? -10.016 -16.344 -3.354 1 62.69 77 VAL A C 1
ATOM 620 O O . VAL A 1 77 ? -10.008 -15.57 -4.312 1 62.69 77 VAL A O 1
ATOM 623 N N . GLU A 1 78 ? -11.172 -17.094 -2.984 1 76.62 78 GLU A N 1
ATOM 624 C CA . GLU A 1 78 ? -12.547 -16.859 -3.422 1 76.62 78 GLU A CA 1
ATOM 625 C C . GLU A 1 78 ? -13.117 -15.602 -2.779 1 76.62 78 GLU A C 1
ATOM 627 O O . GLU A 1 78 ? -12.617 -15.133 -1.755 1 76.62 78 GLU A O 1
ATOM 632 N N . TRP A 1 79 ? -14.016 -15.023 -3.596 1 88.88 79 TRP A N 1
ATOM 633 C CA . TRP A 1 79 ? -14.773 -13.891 -3.078 1 88.88 79 TRP A CA 1
ATOM 634 C C . TRP A 1 79 ? -15.828 -14.352 -2.076 1 88.88 79 TRP A C 1
ATOM 636 O O . TRP A 1 79 ? -17.031 -14.148 -2.287 1 88.88 79 TRP A O 1
ATOM 646 N N . ASP A 1 80 ? -15.336 -14.953 -0.986 1 88.69 80 ASP A N 1
ATOM 647 C CA . ASP A 1 80 ? -16.219 -15.297 0.127 1 88.69 80 ASP A CA 1
ATOM 648 C C . ASP A 1 80 ? -16.375 -14.117 1.078 1 88.69 80 ASP A C 1
ATOM 650 O O . ASP A 1 80 ? -15.664 -13.117 0.966 1 88.69 80 ASP A O 1
ATOM 654 N N . PRO A 1 81 ? -17.406 -14.172 1.991 1 90.94 81 PRO A N 1
ATOM 655 C CA . PRO A 1 81 ? -17.688 -13.016 2.85 1 90.94 81 PRO A CA 1
ATOM 656 C C . PRO A 1 81 ? -16.469 -12.555 3.639 1 90.94 81 PRO A C 1
ATOM 658 O O . PRO A 1 81 ? -16.203 -11.352 3.721 1 90.94 81 PRO A O 1
ATOM 661 N N . PHE A 1 82 ? -15.719 -13.414 4.184 1 91.44 82 PHE A N 1
ATOM 662 C CA . PHE A 1 82 ? -14.562 -13.039 4.988 1 91.44 82 PHE A CA 1
ATOM 663 C C . PHE A 1 82 ? -13.477 -12.422 4.117 1 91.44 82 PHE A C 1
ATOM 665 O O . PHE A 1 82 ? -12.977 -11.328 4.418 1 91.44 82 PHE A O 1
ATOM 672 N N . ASN A 1 83 ? -13.172 -13.07 3.041 1 91.94 83 ASN A N 1
ATOM 673 C CA . ASN A 1 83 ? -12.133 -12.586 2.139 1 91.94 83 ASN A CA 1
ATOM 674 C C . ASN A 1 83 ? -12.516 -11.258 1.501 1 91.94 83 ASN A C 1
ATOM 676 O O . ASN A 1 83 ? -11.672 -10.375 1.325 1 91.94 83 ASN A O 1
ATOM 680 N N . THR A 1 84 ? -13.789 -11.148 1.242 1 94.25 84 THR A N 1
ATOM 681 C CA . THR A 1 84 ? -14.258 -9.93 0.601 1 94.25 84 THR A CA 1
ATOM 682 C C . THR A 1 84 ? -14.258 -8.766 1.59 1 94.25 84 THR A C 1
ATOM 684 O O . THR A 1 84 ? -13.945 -7.633 1.225 1 94.25 84 THR A O 1
ATOM 687 N N . PHE A 1 85 ? -14.641 -9.094 2.818 1 95.31 85 PHE A N 1
ATOM 688 C CA . PHE A 1 85 ? -14.578 -8.078 3.855 1 95.31 85 PHE A CA 1
ATOM 689 C C . PHE A 1 85 ? -13.148 -7.582 4.047 1 95.31 85 PHE A C 1
ATOM 691 O O . PHE A 1 85 ? -12.906 -6.379 4.152 1 95.31 85 PHE A O 1
ATOM 698 N N . GLU A 1 86 ? -12.227 -8.469 4.062 1 94.19 86 GLU A N 1
ATOM 699 C CA . GLU A 1 86 ? -10.812 -8.117 4.191 1 94.19 86 GLU A CA 1
ATOM 700 C C . GLU A 1 86 ? -10.344 -7.285 2.998 1 94.19 86 GLU A C 1
ATOM 702 O O . GLU A 1 86 ? -9.586 -6.332 3.16 1 94.19 86 GLU A O 1
ATOM 707 N N . PHE A 1 87 ? -10.891 -7.633 1.888 1 96 87 PHE A N 1
ATOM 708 C CA . PHE A 1 87 ? -10.562 -6.891 0.675 1 96 87 PHE A CA 1
ATOM 709 C C . PHE A 1 87 ? -11.016 -5.441 0.786 1 96 87 PHE A C 1
ATOM 711 O O . PHE A 1 87 ? -10.258 -4.523 0.458 1 96 87 PHE A O 1
ATOM 718 N N . THR A 1 88 ? -12.18 -5.25 1.245 1 97.19 88 THR A N 1
ATOM 719 C CA . THR A 1 88 ? -12.703 -3.896 1.354 1 97.19 88 THR A CA 1
ATOM 720 C C . THR A 1 88 ? -11.922 -3.092 2.389 1 97.19 88 THR A C 1
ATOM 722 O O . THR A 1 88 ? -11.625 -1.916 2.17 1 97.19 88 THR A O 1
ATOM 725 N N . LEU A 1 89 ? -11.57 -3.744 3.453 1 96.56 89 LEU A N 1
ATOM 726 C CA . LEU A 1 89 ? -10.773 -3.092 4.488 1 96.56 89 LEU A CA 1
ATOM 727 C C . LEU A 1 89 ? -9.391 -2.717 3.953 1 96.56 89 LEU A C 1
ATOM 729 O O . LEU A 1 89 ? -8.922 -1.596 4.168 1 96.56 89 LEU A O 1
ATOM 733 N N . GLN A 1 90 ? -8.766 -3.596 3.242 1 96.12 90 GLN A N 1
ATOM 734 C CA . GLN A 1 90 ? -7.445 -3.359 2.666 1 96.12 90 GLN A CA 1
ATOM 735 C C . GLN A 1 90 ? -7.488 -2.24 1.63 1 96.12 90 GLN A C 1
ATOM 737 O O . GLN A 1 90 ? -6.547 -1.456 1.515 1 96.12 90 GLN A O 1
ATOM 742 N N . THR A 1 91 ? -8.555 -2.188 0.984 1 97.38 91 THR A N 1
ATOM 743 C CA . THR A 1 91 ? -8.711 -1.184 -0.062 1 97.38 91 THR A CA 1
ATOM 744 C C . THR A 1 91 ? -8.789 0.217 0.54 1 97.38 91 THR A C 1
ATOM 746 O O . THR A 1 91 ? -8.047 1.115 0.136 1 97.38 91 THR A O 1
ATOM 749 N N . VAL A 1 92 ? -9.602 0.351 1.53 1 97.38 92 VAL A N 1
ATOM 750 C CA . VAL A 1 92 ? -9.836 1.691 2.055 1 97.38 92 VAL A CA 1
ATOM 751 C C . VAL A 1 92 ? -8.672 2.111 2.949 1 97.38 92 VAL A C 1
ATOM 753 O O . VAL A 1 92 ? -8.453 3.303 3.176 1 97.38 92 VAL A O 1
ATOM 756 N N . THR A 1 93 ? -7.895 1.176 3.422 1 96.31 93 THR A N 1
ATOM 757 C CA . THR A 1 93 ? -6.73 1.49 4.242 1 96.31 93 THR A CA 1
ATOM 758 C C . THR A 1 93 ? -5.465 1.532 3.393 1 96.31 93 THR A C 1
ATOM 760 O O . THR A 1 93 ? -4.367 1.74 3.914 1 96.31 93 THR A O 1
ATOM 763 N N . THR A 1 94 ? -5.527 1.187 2.146 1 96.25 94 THR A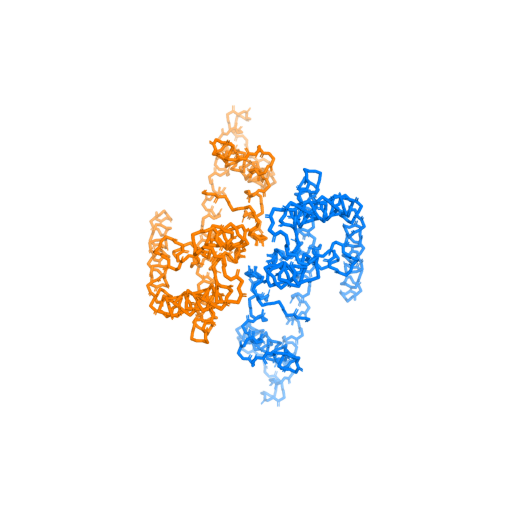 N 1
ATOM 764 C CA . THR A 1 94 ? -4.48 1.273 1.133 1 96.25 94 THR A CA 1
ATOM 765 C C . THR A 1 94 ? -3.383 0.25 1.401 1 96.25 94 THR A C 1
ATOM 767 O O . THR A 1 94 ? -2.207 0.509 1.136 1 96.25 94 THR A O 1
ATOM 770 N N . ILE A 1 95 ? -3.645 -0.824 2.053 1 95.69 95 ILE A N 1
ATOM 771 C CA . ILE A 1 95 ? -2.689 -1.904 2.275 1 95.69 95 ILE A CA 1
ATOM 772 C C . ILE A 1 95 ? -2.551 -2.742 1.005 1 95.69 95 ILE A C 1
ATOM 774 O O . ILE A 1 95 ? -1.441 -2.947 0.506 1 95.69 95 ILE A O 1
ATOM 778 N N . GLY A 1 96 ? -3.557 -3.268 0.374 1 93.75 96 GLY A N 1
ATOM 779 C CA . GLY A 1 96 ? -3.654 -3.934 -0.915 1 93.75 96 GLY A CA 1
ATOM 780 C C . GLY A 1 96 ? -2.766 -5.16 -1.022 1 93.75 96 GLY A C 1
ATOM 781 O O . GLY A 1 96 ? -1.862 -5.207 -1.859 1 93.75 96 GLY A O 1
ATOM 782 N N . TYR A 1 97 ? -3.027 -6.246 -0.381 1 93.19 97 TYR A N 1
ATOM 783 C CA . TYR A 1 97 ? -2.242 -7.473 -0.434 1 93.19 97 TYR A CA 1
ATOM 784 C C . TYR A 1 97 ? -2.295 -8.094 -1.825 1 93.19 97 TYR A C 1
ATOM 786 O O . TYR A 1 97 ? -1.378 -8.82 -2.225 1 93.19 97 TYR A O 1
ATOM 794 N N . GLY A 1 98 ? -3.412 -7.902 -2.475 1 91.56 98 GLY A N 1
ATOM 795 C CA . GLY A 1 98 ? -3.555 -8.438 -3.822 1 91.56 98 GLY A CA 1
ATOM 796 C C . GLY A 1 98 ? -3.961 -9.898 -3.848 1 91.56 98 GLY A C 1
ATOM 797 O O . GLY A 1 98 ? -3.834 -10.562 -4.879 1 91.56 98 GLY A O 1
ATOM 798 N N . THR A 1 99 ? -4.34 -10.422 -2.699 1 87.69 99 THR A N 1
ATOM 799 C CA . THR A 1 99 ? -4.785 -11.812 -2.646 1 87.69 99 THR A CA 1
ATOM 800 C C . THR A 1 99 ? -6.059 -12.008 -3.463 1 87.69 99 THR A C 1
ATOM 802 O O . THR A 1 99 ? -6.246 -13.047 -4.094 1 87.69 99 THR A O 1
ATOM 805 N N . ILE A 1 100 ? -6.914 -11.039 -3.369 1 89.06 100 ILE A N 1
ATOM 806 C CA . ILE A 1 100 ? -8.117 -10.977 -4.188 1 89.06 100 ILE A CA 1
ATOM 807 C C . ILE A 1 100 ? -8.227 -9.609 -4.844 1 89.06 100 ILE A C 1
ATOM 809 O O . ILE A 1 100 ? -7.957 -8.586 -4.207 1 89.06 100 ILE A O 1
ATOM 813 N N . THR A 1 101 ? -8.469 -9.648 -6.121 1 93.06 101 THR A N 1
ATOM 814 C CA . THR A 1 101 ? -8.555 -8.398 -6.871 1 93.06 101 THR A CA 1
ATOM 815 C C . THR A 1 101 ? -9.695 -8.461 -7.883 1 93.06 101 THR A C 1
ATOM 817 O O . THR A 1 101 ? -10.047 -9.531 -8.375 1 93.06 101 THR A O 1
ATOM 820 N N . PRO A 1 102 ? -10.227 -7.332 -8.133 1 93.12 102 PRO A N 1
ATOM 821 C CA . PRO A 1 102 ? -11.289 -7.328 -9.141 1 93.12 102 PRO A CA 1
ATOM 822 C C . PRO A 1 102 ? -10.781 -7.703 -10.531 1 93.12 102 PRO A C 1
ATOM 824 O O . PRO A 1 102 ? -9.727 -7.219 -10.961 1 93.12 102 PRO A O 1
ATOM 827 N N . LYS A 1 103 ? -11.617 -8.516 -11.211 1 91.12 103 LYS A N 1
ATOM 828 C CA . LYS A 1 103 ? -11.234 -8.977 -12.539 1 91.12 103 LYS A CA 1
ATOM 829 C C . LYS A 1 103 ? -12.219 -8.5 -13.594 1 91.12 103 LYS A C 1
ATOM 831 O O . LYS A 1 103 ? -11.906 -8.477 -14.789 1 91.12 103 LYS A O 1
ATOM 836 N N . THR A 1 104 ? -13.367 -8.062 -13.109 1 91.94 104 THR A N 1
ATOM 837 C CA . THR A 1 104 ? -14.391 -7.582 -14.031 1 91.94 104 THR A CA 1
ATOM 838 C C . THR A 1 104 ? -14.297 -6.07 -14.211 1 91.94 104 THR A C 1
ATOM 840 O O . THR A 1 104 ? -13.773 -5.371 -13.344 1 91.94 104 THR A O 1
ATOM 843 N N . ASP A 1 105 ? -14.781 -5.598 -15.352 1 92.94 105 ASP A N 1
ATOM 844 C CA . ASP A 1 105 ? -14.805 -4.156 -15.586 1 92.94 105 ASP A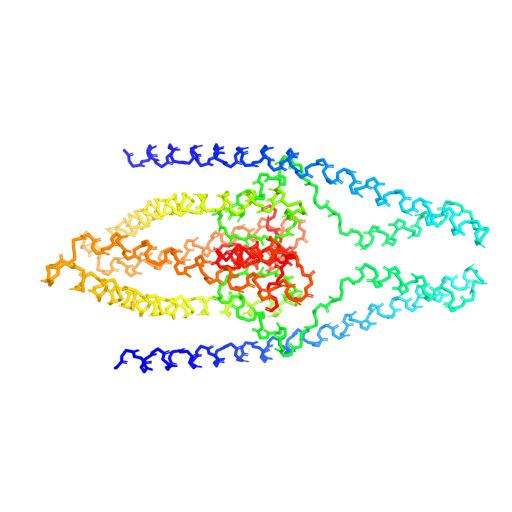 CA 1
ATOM 845 C C . ASP A 1 105 ? -15.656 -3.439 -14.539 1 92.94 105 ASP A C 1
ATOM 847 O O . ASP A 1 105 ? -15.281 -2.367 -14.062 1 92.94 105 ASP A O 1
ATOM 851 N N . GLY A 1 106 ? -16.766 -4.062 -14.273 1 94 106 GLY A N 1
ATOM 852 C CA . GLY A 1 106 ? -17.625 -3.49 -13.234 1 94 106 GLY A CA 1
ATOM 853 C C . GLY A 1 106 ? -16.953 -3.455 -11.875 1 94 106 GLY A C 1
ATOM 854 O O . GLY A 1 106 ? -17.109 -2.482 -11.125 1 94 106 GLY A O 1
ATOM 855 N N . GLY A 1 107 ? -16.234 -4.52 -11.539 1 94.88 107 GLY A N 1
ATOM 856 C CA . GLY A 1 107 ? -15.516 -4.57 -10.273 1 94.88 107 GLY A CA 1
ATOM 857 C C . GLY A 1 107 ? -14.414 -3.531 -10.172 1 94.88 107 GLY A C 1
ATOM 858 O O . GLY A 1 107 ? -14.242 -2.9 -9.125 1 94.88 107 GLY A O 1
ATOM 859 N N . ARG A 1 108 ? -13.711 -3.357 -11.258 1 95.62 108 ARG A N 1
ATOM 860 C CA . ARG A 1 108 ? -12.633 -2.381 -11.281 1 95.62 108 ARG A CA 1
ATOM 861 C C . ARG A 1 108 ? -13.172 -0.959 -11.172 1 95.62 108 ARG A C 1
ATOM 863 O O . ARG A 1 108 ? -12.609 -0.129 -10.453 1 95.62 108 ARG A O 1
ATOM 870 N N . LEU A 1 109 ? -14.219 -0.709 -11.852 1 95.81 109 LEU A N 1
ATOM 871 C CA . LEU A 1 109 ? -14.852 0.603 -11.766 1 95.81 109 LEU A CA 1
ATOM 872 C C . LEU A 1 109 ? -15.367 0.859 -10.352 1 95.81 109 LEU A C 1
ATOM 874 O O . LEU A 1 109 ? -15.172 1.943 -9.797 1 95.81 109 LEU A O 1
ATOM 878 N N . LEU A 1 110 ? -16.031 -0.095 -9.789 1 96.69 110 LEU A N 1
ATOM 879 C CA . LEU A 1 110 ? -16.516 0.028 -8.422 1 96.69 110 LEU A CA 1
ATOM 880 C C . LEU A 1 110 ? -15.375 0.262 -7.449 1 96.69 110 LEU A C 1
ATOM 882 O O . LEU A 1 110 ? -15.5 1.056 -6.512 1 96.69 110 LEU A O 1
ATOM 886 N N . CYS A 1 111 ? -14.312 -0.453 -7.656 1 97.19 111 CYS A N 1
ATOM 887 C CA . CYS A 1 111 ? -13.156 -0.324 -6.781 1 97.19 111 CYS A CA 1
ATOM 888 C C . CYS A 1 111 ? -12.641 1.11 -6.766 1 97.19 111 CYS A C 1
ATOM 890 O O . CYS A 1 111 ? -12.305 1.645 -5.707 1 97.19 111 CYS A O 1
ATOM 892 N N . ILE A 1 112 ? -12.625 1.723 -7.922 1 96.25 112 ILE A N 1
ATOM 893 C CA . ILE A 1 112 ? -12.164 3.1 -8.039 1 96.25 112 ILE A CA 1
ATOM 894 C C . ILE A 1 112 ? -13.078 4.023 -7.234 1 96.25 112 ILE A C 1
ATOM 896 O O . ILE A 1 112 ? -12.609 4.785 -6.387 1 96.25 112 ILE A O 1
ATOM 900 N N . PHE A 1 113 ? -14.312 3.949 -7.402 1 96.25 113 PHE A N 1
ATOM 901 C CA . PHE A 1 113 ? -15.266 4.809 -6.715 1 96.25 113 PHE A CA 1
ATOM 902 C C . PHE A 1 113 ? -15.289 4.508 -5.219 1 96.25 113 PHE A C 1
ATOM 904 O O . PHE A 1 113 ? -15.336 5.422 -4.398 1 96.25 113 PHE A O 1
ATOM 911 N N . TYR A 1 114 ? -15.297 3.256 -4.926 1 97.06 114 TYR A N 1
ATOM 912 C CA . TYR A 1 114 ? -15.312 2.82 -3.533 1 97.06 114 TYR A CA 1
ATOM 913 C C . TYR A 1 114 ? -14.109 3.369 -2.777 1 97.06 114 TYR A C 1
ATOM 915 O O . TYR A 1 114 ? -14.242 3.854 -1.65 1 97.06 114 TYR A O 1
ATOM 923 N N . ALA A 1 115 ? -12.977 3.307 -3.416 1 97 115 ALA A N 1
ATOM 924 C CA . ALA A 1 115 ? -11.742 3.781 -2.791 1 97 115 ALA A CA 1
ATOM 925 C C . ALA A 1 115 ? -11.734 5.305 -2.68 1 97 115 ALA A C 1
ATOM 927 O O . ALA A 1 115 ? -11.242 5.859 -1.696 1 97 115 ALA A O 1
ATOM 928 N N . LEU A 1 116 ? -12.266 5.965 -3.646 1 93.94 116 LEU A N 1
ATOM 929 C CA . LEU A 1 116 ? -12.297 7.422 -3.666 1 93.94 116 LEU A CA 1
ATOM 930 C C . LEU A 1 116 ? -13.008 7.969 -2.432 1 93.94 116 LEU A C 1
ATOM 932 O O . LEU A 1 116 ? -12.555 8.953 -1.835 1 93.94 116 LEU A O 1
ATOM 936 N N . PHE A 1 117 ? -14 7.293 -2.029 1 94.81 117 PHE A N 1
ATOM 937 C CA . PHE A 1 117 ? -14.758 7.758 -0.877 1 94.81 117 PHE A CA 1
ATOM 938 C C . PHE A 1 117 ? -14.281 7.074 0.399 1 94.81 117 PHE A C 1
ATOM 940 O O . PHE A 1 117 ? -14.312 7.672 1.478 1 94.81 117 PHE A O 1
ATOM 947 N N . GLY A 1 118 ? -13.914 5.887 0.276 1 96.69 118 GLY A N 1
ATOM 948 C CA . GLY A 1 118 ? -13.547 5.094 1.44 1 96.69 118 GLY A CA 1
ATOM 949 C C . GLY A 1 118 ? -12.242 5.523 2.074 1 96.69 118 GLY A C 1
ATOM 950 O O . GLY A 1 118 ? -12.094 5.484 3.297 1 96.69 118 GLY A O 1
ATOM 951 N N . ILE A 1 119 ? -11.273 5.957 1.31 1 95.06 119 ILE A N 1
ATOM 952 C CA . ILE A 1 119 ? -9.945 6.289 1.81 1 95.06 119 ILE A CA 1
ATOM 953 C C . ILE A 1 119 ? -10.031 7.516 2.719 1 95.06 119 ILE A C 1
ATOM 955 O O . ILE A 1 119 ? -9.531 7.488 3.85 1 95.06 119 ILE A O 1
ATOM 959 N N . PRO A 1 120 ? -10.695 8.586 2.283 1 93.25 120 PRO A N 1
ATOM 960 C CA . PRO A 1 120 ? -10.828 9.727 3.191 1 93.25 120 PRO A CA 1
ATOM 961 C C . PRO A 1 120 ? -11.555 9.375 4.484 1 93.25 120 PRO A C 1
ATOM 963 O O . PRO A 1 120 ? -11.188 9.859 5.559 1 93.25 120 PRO A O 1
ATOM 966 N N . VAL A 1 121 ? -12.539 8.578 4.348 1 93.94 121 VAL A N 1
ATOM 967 C CA . VAL A 1 121 ? -13.289 8.156 5.531 1 93.94 121 VAL A CA 1
ATOM 968 C C . VAL A 1 121 ? -12.367 7.371 6.469 1 93.94 121 VAL A C 1
ATOM 970 O O . VAL A 1 121 ? -12.359 7.609 7.676 1 93.94 121 VAL A O 1
ATOM 973 N N . ALA A 1 122 ? -11.688 6.457 5.949 1 95.69 122 ALA A N 1
ATOM 974 C CA . ALA A 1 122 ? -10.742 5.684 6.742 1 95.69 122 ALA A CA 1
ATOM 975 C C . ALA A 1 122 ? -9.688 6.59 7.371 1 95.69 122 ALA A C 1
ATOM 977 O O . ALA A 1 122 ? -9.305 6.402 8.531 1 95.69 122 ALA A O 1
ATOM 978 N N . ALA A 1 123 ? -9.203 7.531 6.602 1 94 123 ALA A N 1
ATOM 979 C CA . ALA A 1 123 ? -8.195 8.469 7.09 1 94 123 ALA A CA 1
ATOM 980 C C . ALA A 1 123 ? -8.719 9.266 8.281 1 94 123 ALA A C 1
ATOM 982 O O . ALA A 1 123 ? -7.988 9.492 9.25 1 94 123 ALA A O 1
ATOM 983 N N . LEU A 1 124 ? -9.922 9.758 8.148 1 92.69 124 LEU A N 1
ATOM 984 C CA . LEU A 1 124 ? -10.531 10.531 9.227 1 92.69 124 LEU A CA 1
ATOM 985 C C . LEU A 1 124 ? -10.672 9.688 10.492 1 92.69 124 LEU A C 1
ATOM 987 O O . LEU A 1 124 ? -10.438 10.18 11.602 1 92.69 124 LEU A O 1
ATOM 991 N N . LEU A 1 125 ? -11.055 8.523 10.281 1 93.56 125 LEU A N 1
ATOM 992 C CA . LEU A 1 125 ? -11.148 7.617 11.422 1 93.56 125 LEU A CA 1
ATOM 993 C C . LEU A 1 125 ? -9.781 7.395 12.047 1 93.56 125 LEU A C 1
ATOM 995 O O . LEU A 1 125 ? -9.641 7.41 13.273 1 93.56 125 LEU A O 1
ATOM 999 N N . LEU A 1 126 ? -8.812 7.207 11.227 1 92.56 126 LEU A N 1
ATOM 1000 C CA . LEU A 1 126 ? -7.449 7 11.711 1 92.56 126 LEU A CA 1
ATOM 1001 C C . LEU A 1 126 ? -6.949 8.227 12.461 1 92.56 126 LEU A C 1
ATOM 1003 O O . LEU A 1 126 ? -6.227 8.109 13.453 1 92.56 126 LEU A O 1
ATOM 1007 N N . GLN A 1 127 ? -7.305 9.297 11.953 1 91.5 127 GLN A N 1
ATOM 1008 C CA . GLN A 1 127 ? -6.926 10.539 12.633 1 91.5 127 GLN A CA 1
ATOM 1009 C C . GLN A 1 127 ? -7.543 10.617 14.023 1 91.5 127 GLN A C 1
ATOM 1011 O O . GLN A 1 127 ? -6.879 11.016 14.984 1 91.5 127 GLN A O 1
ATOM 1016 N N . ALA A 1 128 ? -8.773 10.352 14.031 1 91.38 128 ALA A N 1
ATOM 1017 C CA . ALA A 1 128 ? -9.469 10.375 15.312 1 91.38 128 ALA A CA 1
ATOM 1018 C C . ALA A 1 128 ? -8.844 9.383 16.297 1 91.38 128 ALA A C 1
ATOM 1020 O O . ALA A 1 128 ? -8.633 9.711 17.469 1 91.38 128 ALA A O 1
ATOM 1021 N N . LEU A 1 129 ? -8.547 8.266 15.852 1 91.06 129 LEU A N 1
ATOM 1022 C CA . LEU A 1 129 ? -7.895 7.254 16.688 1 91.06 129 LEU A CA 1
ATOM 1023 C C . LEU A 1 129 ? -6.512 7.719 17.125 1 91.06 129 LEU A C 1
ATOM 1025 O O . LEU A 1 129 ? -6.086 7.438 18.25 1 91.06 129 LEU A O 1
ATOM 1029 N N . GLY A 1 130 ? -5.875 8.359 16.25 1 89.88 130 GLY A N 1
ATOM 1030 C CA . GLY A 1 130 ? -4.566 8.906 16.578 1 89.88 130 GLY A CA 1
ATOM 1031 C C . GLY A 1 130 ? -4.613 9.953 17.672 1 89.88 130 GLY A C 1
ATOM 1032 O O . GLY A 1 130 ? -3.75 9.977 18.562 1 89.88 130 GLY A O 1
ATOM 1033 N N . LYS A 1 131 ? -5.539 10.82 17.531 1 91 131 LYS A N 1
ATOM 1034 C CA . LYS A 1 131 ? -5.703 11.844 18.562 1 91 131 LYS A CA 1
ATOM 1035 C C . LYS A 1 131 ? -5.969 11.211 19.922 1 91 131 LYS A C 1
ATOM 1037 O O . LYS A 1 131 ? -5.398 11.633 20.938 1 91 131 LYS A O 1
ATOM 1042 N N . SER A 1 132 ? -6.84 10.25 19.906 1 91 132 SER A N 1
ATOM 1043 C CA . SER A 1 132 ? -7.133 9.539 21.141 1 91 132 SER A CA 1
ATOM 1044 C C . SER A 1 132 ? -5.898 8.828 21.672 1 91 132 SER A C 1
ATOM 1046 O O . SER A 1 132 ? -5.645 8.828 22.891 1 91 132 SER A O 1
ATOM 1048 N N . HIS A 1 133 ? -5.219 8.195 20.766 1 91.06 133 HIS A N 1
ATOM 1049 C CA . HIS A 1 133 ? -3.988 7.512 21.141 1 91.06 133 HIS A CA 1
ATOM 1050 C C . HIS A 1 133 ? -2.963 8.492 21.703 1 91.06 133 HIS A C 1
ATOM 1052 O O . HIS A 1 133 ? -2.293 8.195 22.688 1 91.06 133 HIS A O 1
ATOM 1058 N N . HIS A 1 134 ? -2.846 9.555 21.109 1 91.12 134 HIS A N 1
ATOM 1059 C CA . HIS A 1 134 ? -1.928 10.578 21.578 1 91.12 134 HIS A CA 1
ATOM 1060 C C . HIS A 1 134 ? -2.297 11.047 22.984 1 91.12 134 HIS A C 1
ATOM 1062 O O . HIS A 1 134 ? -1.42 11.266 23.828 1 91.12 134 HIS A O 1
ATOM 1068 N N . ALA A 1 135 ? -3.557 11.227 23.203 1 91 135 ALA A N 1
ATOM 1069 C CA . ALA A 1 135 ? -4.039 11.641 24.516 1 91 135 ALA A CA 1
ATOM 1070 C C . ALA A 1 135 ? -3.709 10.594 25.578 1 91 135 ALA A C 1
ATOM 1072 O O . ALA A 1 135 ? -3.316 10.938 26.688 1 91 135 ALA A O 1
ATOM 1073 N N . LEU A 1 136 ? -3.893 9.398 25.219 1 90.62 136 LEU A N 1
ATOM 1074 C CA . LEU A 1 136 ? -3.596 8.305 26.141 1 90.62 136 LEU A CA 1
ATOM 1075 C C . LE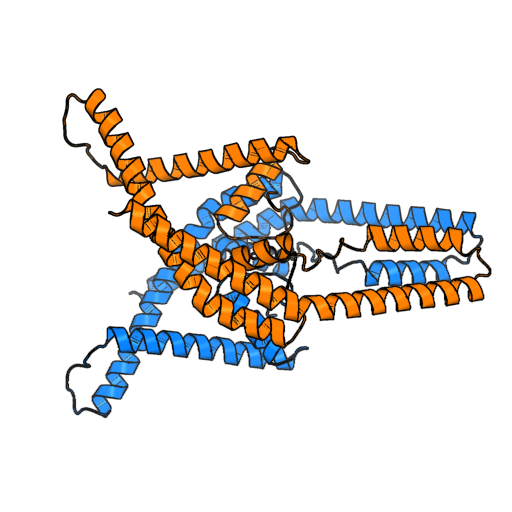U A 1 136 ? -2.107 8.266 26.469 1 90.62 136 LEU A C 1
ATOM 1077 O O . LEU A 1 136 ? -1.729 8.125 27.625 1 90.62 136 LEU A O 1
ATOM 1081 N N . VAL A 1 137 ? -1.306 8.367 25.438 1 91.44 137 VAL A N 1
ATOM 1082 C CA . VAL A 1 137 ? 0.141 8.328 25.625 1 91.44 137 VAL A CA 1
ATOM 1083 C C . VAL A 1 137 ? 0.587 9.523 26.453 1 91.44 137 VAL A C 1
ATOM 1085 O O . VAL A 1 137 ? 1.396 9.375 27.375 1 91.44 137 VAL A O 1
ATOM 1088 N N . SER A 1 138 ? 0.034 10.672 26.172 1 91.94 138 SER A N 1
ATOM 1089 C CA . SER A 1 138 ? 0.349 11.875 26.938 1 91.94 138 SER A CA 1
ATOM 1090 C C . SER A 1 138 ? -0.051 11.734 28.391 1 91.94 138 SER A C 1
ATOM 1092 O O . SER A 1 138 ? 0.706 12.117 29.297 1 91.94 138 SER A O 1
ATOM 1094 N N . ALA A 1 139 ? -1.158 11.227 28.594 1 90.62 139 ALA A N 1
ATOM 1095 C CA . ALA A 1 139 ? -1.646 11.031 29.953 1 90.62 139 ALA A CA 1
ATOM 1096 C C . ALA A 1 139 ? -0.753 10.07 30.719 1 90.62 139 ALA A C 1
ATOM 1098 O O . ALA A 1 139 ? -0.491 10.273 31.906 1 90.62 139 ALA A O 1
ATOM 1099 N N . THR A 1 140 ? -0.404 9.031 30.062 1 90.62 140 THR A N 1
ATOM 1100 C CA . THR A 1 140 ? 0.453 8.039 30.703 1 90.62 140 THR A CA 1
ATOM 1101 C C . THR A 1 140 ? 1.807 8.641 31.062 1 90.62 140 THR A C 1
ATOM 1103 O O . THR A 1 140 ? 2.326 8.398 32.156 1 90.62 140 THR A O 1
ATOM 1106 N N . ILE A 1 141 ? 2.355 9.414 30.172 1 90.44 141 ILE A N 1
ATOM 1107 C CA . ILE A 1 141 ? 3.65 10.039 30.406 1 90.44 141 ILE A CA 1
ATOM 1108 C C . ILE A 1 141 ? 3.535 11.031 31.562 1 90.44 141 ILE A C 1
ATOM 1110 O O . ILE A 1 141 ? 4.398 11.07 32.438 1 90.44 141 ILE A O 1
ATOM 1114 N N . LYS A 1 142 ? 2.506 11.797 31.562 1 90.25 142 LYS A N 1
ATOM 1115 C CA . LYS A 1 142 ? 2.289 12.766 32.625 1 90.25 142 LYS A CA 1
ATOM 1116 C C . LYS A 1 142 ? 2.125 12.07 34 1 90.25 142 LYS A C 1
ATOM 1118 O O . LYS A 1 142 ? 2.637 12.547 35 1 90.25 142 LYS A O 1
ATOM 1123 N N . ALA A 1 143 ? 1.438 10.953 33.938 1 88.81 143 ALA A N 1
ATOM 1124 C CA . ALA A 1 143 ? 1.216 10.188 35.188 1 88.81 143 ALA A CA 1
ATOM 1125 C C . ALA A 1 143 ? 2.527 9.633 35.719 1 88.81 143 ALA A C 1
ATOM 1127 O O . ALA A 1 143 ? 2.768 9.664 36.938 1 88.81 143 ALA A O 1
ATOM 1128 N N . VAL A 1 144 ? 3.32 9.102 34.844 1 87.06 144 VAL A N 1
ATOM 1129 C CA . VAL A 1 144 ? 4.59 8.5 35.25 1 87.06 144 VAL A CA 1
ATOM 1130 C C . VAL A 1 144 ? 5.539 9.578 35.75 1 87.06 144 VAL A C 1
ATOM 1132 O O . VAL A 1 144 ? 6.227 9.383 36.75 1 87.06 144 VAL A O 1
ATOM 1135 N N . GLU A 1 145 ? 5.555 10.664 35.062 1 87.25 145 GLU A N 1
ATOM 1136 C CA . GLU A 1 145 ? 6.457 11.75 35.469 1 87.25 145 GLU A CA 1
ATOM 1137 C C . GLU A 1 145 ? 6 12.406 36.75 1 87.25 145 GLU A C 1
ATOM 1139 O O . GLU A 1 145 ? 6.824 12.883 37.531 1 87.25 145 GLU A O 1
ATOM 1144 N N . SER A 1 146 ? 4.711 12.633 36.906 1 84.25 146 SER A N 1
ATOM 1145 C CA . SER A 1 146 ? 4.203 13.234 38.125 1 84.25 146 SER A CA 1
ATOM 1146 C C . SER A 1 146 ? 4.586 12.406 39.344 1 84.25 146 SER A C 1
ATOM 1148 O O . SER A 1 146 ? 4.812 12.953 40.438 1 84.25 146 SER A O 1
ATOM 1150 N N . LYS A 1 147 ? 4.609 11.172 39.156 1 84.75 147 LYS A N 1
ATOM 1151 C CA . LYS A 1 147 ? 5.004 10.297 40.25 1 84.75 147 LYS A CA 1
ATOM 1152 C C . LYS A 1 147 ? 6.504 10.398 40.531 1 84.75 147 LYS A C 1
ATOM 1154 O O . LYS A 1 147 ? 6.945 10.211 41.656 1 84.75 147 LYS A O 1
ATOM 1159 N N . CYS A 1 148 ? 7.207 10.711 39.406 1 78.38 148 CYS A N 1
ATOM 1160 C CA . CYS A 1 148 ? 8.656 10.719 39.562 1 78.38 148 CYS A CA 1
ATOM 1161 C C . CYS A 1 148 ? 9.164 12.094 39.938 1 78.38 148 CYS A C 1
ATOM 1163 O O . CYS A 1 148 ? 10.188 12.211 40.625 1 78.38 148 CYS A O 1
ATOM 1165 N N . THR A 1 149 ? 8.633 13.273 39.375 1 72.38 149 THR A N 1
ATOM 1166 C CA . THR A 1 149 ? 9.234 14.586 39.562 1 72.38 149 THR A CA 1
ATOM 1167 C C . THR A 1 149 ? 8.344 15.461 40.438 1 72.38 149 THR A C 1
ATOM 1169 O O . THR A 1 149 ? 8.57 16.656 40.594 1 72.38 149 THR A O 1
ATOM 1172 N N . SER A 1 150 ? 7.578 14.977 41.406 1 67.94 150 SER A N 1
ATOM 1173 C CA . SER A 1 150 ? 6.824 15.727 42.406 1 67.94 150 SER A CA 1
ATOM 1174 C C . SER A 1 150 ? 6.008 16.844 41.781 1 67.94 150 SER A C 1
ATOM 1176 O O . SER A 1 150 ? 5.988 17.969 42.281 1 67.94 150 SER A O 1
ATOM 1178 N N . GLY A 1 151 ? 5.469 16.672 40.594 1 64.38 151 GLY A N 1
ATOM 1179 C CA . GLY A 1 151 ? 4.418 17.562 40.125 1 64.38 151 GLY A CA 1
ATOM 1180 C C . GLY A 1 151 ? 4.902 18.578 39.125 1 64.38 151 GLY A C 1
ATOM 1181 O O . GLY A 1 151 ? 4.176 19.516 38.781 1 64.38 151 GLY A O 1
ATOM 1182 N N . LYS A 1 152 ? 6.188 18.656 38.75 1 71.5 152 LYS A N 1
ATOM 1183 C CA . LYS A 1 152 ? 6.68 19.656 37.812 1 71.5 152 LYS A CA 1
ATOM 1184 C C . LYS A 1 152 ? 6.18 19.359 36.375 1 71.5 152 LYS A C 1
ATOM 1186 O O . LYS A 1 152 ? 5.805 18.234 36.094 1 71.5 152 LYS A O 1
ATOM 1191 N N . GLU A 1 153 ? 5.949 20.469 35.531 1 77 153 GLU A N 1
ATOM 1192 C CA . GLU A 1 153 ? 5.469 20.391 34.156 1 77 153 GLU A CA 1
ATOM 1193 C C . GLU A 1 153 ? 6.395 19.547 33.312 1 77 153 GLU A C 1
ATOM 1195 O O . GLU A 1 153 ? 7.617 19.594 33.469 1 77 153 GLU A O 1
ATOM 1200 N N . VAL A 1 154 ? 5.844 18.484 32.75 1 72.94 154 VAL A N 1
ATOM 1201 C CA . VAL A 1 154 ? 6.613 17.578 31.906 1 72.94 154 VAL A CA 1
ATOM 1202 C C . VAL A 1 154 ? 7.309 18.359 30.781 1 72.94 154 VAL A C 1
ATOM 1204 O O . VAL A 1 154 ? 6.648 19.031 30 1 72.94 154 VAL A O 1
ATOM 1207 N N . VAL A 1 155 ? 8.57 18.516 30.891 1 78.5 155 VAL A N 1
ATOM 1208 C CA . VAL A 1 155 ? 9.383 19.188 29.875 1 78.5 155 VAL A CA 1
ATOM 1209 C C . VAL A 1 155 ? 9.508 18.312 28.641 1 78.5 155 VAL A C 1
ATOM 1211 O O . VAL A 1 155 ? 9.68 17.094 28.734 1 78.5 155 VAL A O 1
ATOM 1214 N N . HIS A 1 156 ? 9.266 18.891 27.406 1 88.81 156 HIS A N 1
ATOM 1215 C CA . HIS A 1 156 ? 9.422 18.234 26.109 1 88.81 156 HIS A CA 1
ATOM 1216 C C . HIS A 1 156 ? 8.375 17.141 25.922 1 88.81 156 HIS A C 1
ATOM 1218 O O . HIS A 1 156 ? 8.695 16.031 25.5 1 88.81 156 HIS A O 1
ATOM 1224 N N . LEU A 1 157 ? 7.184 17.344 26.297 1 88.25 157 LEU A N 1
ATOM 1225 C CA . LEU A 1 157 ? 6.078 16.391 26.25 1 88.25 157 LEU A CA 1
ATOM 1226 C C . LEU A 1 157 ? 5.898 15.844 24.844 1 88.25 157 LEU A C 1
ATOM 1228 O O . LEU A 1 157 ? 5.699 14.633 24.672 1 88.25 157 LEU A O 1
ATOM 1232 N N . GLU A 1 158 ? 6.035 16.656 23.844 1 89.31 158 GLU A N 1
ATOM 1233 C CA . GLU A 1 158 ? 5.797 16.219 22.469 1 89.31 158 GLU A CA 1
ATOM 1234 C C . GLU A 1 158 ? 6.848 15.203 22.016 1 89.31 158 GLU A C 1
ATOM 1236 O O . GLU A 1 158 ? 6.52 14.219 21.344 1 89.31 158 GLU A O 1
ATOM 1241 N N . GLU A 1 159 ? 8.016 15.484 22.422 1 89.5 159 GLU A N 1
ATOM 1242 C CA . GLU A 1 159 ? 9.094 14.555 22.078 1 89.5 159 GLU A CA 1
ATOM 1243 C C . GLU A 1 159 ? 8.906 13.211 22.781 1 89.5 159 GLU A C 1
ATOM 1245 O O . GLU A 1 159 ? 9.125 12.156 22.188 1 89.5 159 GLU A O 1
ATOM 1250 N N . LYS A 1 160 ? 8.539 13.344 24.016 1 90.31 160 LYS A N 1
ATOM 1251 C CA . LYS A 1 160 ? 8.297 12.117 24.781 1 90.31 160 LYS A CA 1
ATOM 1252 C C . LYS A 1 160 ? 7.098 11.359 24.219 1 90.31 160 LYS A C 1
ATOM 1254 O O . LYS A 1 160 ? 7.094 10.125 24.203 1 90.31 160 LYS A O 1
ATOM 1259 N N . CYS A 1 161 ? 6.137 12.023 23.734 1 90.06 161 CYS A N 1
ATOM 1260 C CA . CYS A 1 161 ? 4.961 11.391 23.141 1 90.06 161 CYS A CA 1
ATOM 1261 C C . CYS A 1 161 ? 5.316 10.688 21.828 1 90.06 161 CYS A C 1
ATOM 1263 O O . CYS A 1 161 ? 4.801 9.609 21.547 1 90.06 161 CYS A O 1
ATOM 1265 N N . VAL A 1 162 ? 6.117 11.297 21.047 1 89.62 162 VAL A N 1
ATOM 1266 C CA . VAL A 1 162 ? 6.574 10.664 19.812 1 89.62 162 VAL A CA 1
ATOM 1267 C C . VAL A 1 162 ? 7.281 9.352 20.141 1 89.62 162 VAL A C 1
ATOM 1269 O O . VAL A 1 162 ? 7.023 8.328 19.5 1 89.62 162 VAL A O 1
ATOM 1272 N N . LEU A 1 163 ? 8.062 9.406 21.125 1 89.62 163 LEU A N 1
ATOM 1273 C CA . LEU A 1 163 ? 8.766 8.203 21.562 1 89.62 163 LEU A CA 1
ATOM 1274 C C . LEU A 1 163 ? 7.785 7.152 22.078 1 89.62 163 LEU A C 1
ATOM 1276 O O . LEU A 1 163 ? 7.914 5.969 21.766 1 89.62 163 LEU A O 1
ATOM 1280 N N . GLY A 1 164 ? 6.867 7.656 22.875 1 90 164 GLY A N 1
ATOM 1281 C CA . GLY A 1 164 ? 5.844 6.754 23.375 1 90 164 GLY A CA 1
ATOM 1282 C C . GLY A 1 164 ? 5.051 6.078 22.266 1 90 164 GLY A C 1
ATOM 1283 O O . GLY A 1 164 ? 4.727 4.895 22.359 1 90 164 GLY A O 1
ATOM 1284 N N . THR A 1 165 ? 4.734 6.824 21.281 1 90.06 165 THR A N 1
ATOM 1285 C CA . THR A 1 165 ? 3.996 6.277 20.156 1 90.06 165 THR A CA 1
ATOM 1286 C C . THR A 1 165 ? 4.824 5.23 19.422 1 90.06 165 THR A C 1
ATOM 1288 O O . THR A 1 165 ? 4.312 4.176 19.047 1 90.06 165 THR A O 1
ATOM 1291 N N . LEU A 1 166 ? 6.074 5.477 19.188 1 88.88 166 LEU A N 1
ATOM 1292 C CA . LEU A 1 166 ? 6.965 4.527 18.531 1 88.88 166 LEU A CA 1
ATOM 1293 C C . LEU A 1 166 ? 7.051 3.227 19.328 1 88.88 166 LEU A C 1
ATOM 1295 O O . LEU A 1 166 ? 6.977 2.137 18.75 1 88.88 166 LEU A O 1
ATOM 1299 N N . ILE A 1 167 ? 7.121 3.367 20.562 1 90.44 167 ILE A N 1
ATOM 1300 C CA . ILE A 1 167 ? 7.223 2.205 21.438 1 90.44 167 ILE A CA 1
ATOM 1301 C C . ILE A 1 167 ? 5.938 1.385 21.359 1 90.44 167 ILE A C 1
ATOM 1303 O O . ILE A 1 167 ? 5.984 0.155 21.281 1 90.44 167 ILE A O 1
ATOM 1307 N N . SER A 1 168 ? 4.883 2.088 21.453 1 90.69 168 SER A N 1
ATOM 1308 C CA . SER A 1 168 ? 3.604 1.391 21.375 1 90.69 168 SER A CA 1
ATOM 1309 C C . SER A 1 168 ? 3.453 0.637 20.062 1 90.69 168 SER A C 1
ATOM 1311 O O . SER A 1 168 ? 2.906 -0.467 20.031 1 90.69 168 SER A O 1
ATOM 1313 N N . PHE A 1 169 ? 3.898 1.232 18.984 1 89.75 169 PHE A N 1
ATOM 1314 C CA . PHE A 1 169 ? 3.83 0.574 17.688 1 89.75 169 PHE A CA 1
ATOM 1315 C C . PHE A 1 169 ? 4.719 -0.665 17.656 1 89.75 169 PHE A C 1
ATOM 1317 O O . PHE A 1 169 ? 4.316 -1.71 17.141 1 89.75 169 PHE A O 1
ATOM 1324 N N . ILE A 1 170 ? 5.871 -0.546 18.188 1 90.88 170 ILE A N 1
ATOM 1325 C CA . ILE A 1 170 ? 6.789 -1.675 18.266 1 90.88 170 ILE A CA 1
ATOM 1326 C C . ILE A 1 170 ? 6.164 -2.793 19.094 1 90.88 170 ILE A C 1
ATOM 1328 O O . ILE A 1 170 ? 6.23 -3.967 18.719 1 90.88 170 ILE A O 1
ATOM 1332 N N . PHE A 1 171 ? 5.551 -2.43 20.109 1 91.25 171 PHE A N 1
ATOM 1333 C CA . PHE A 1 171 ? 4.891 -3.398 20.984 1 91.25 171 PHE A CA 1
ATOM 1334 C C . PHE A 1 171 ? 3.783 -4.129 20.234 1 91.25 171 PHE A C 1
ATOM 1336 O O . PHE A 1 171 ? 3.646 -5.348 20.344 1 91.25 171 PHE A O 1
ATOM 1343 N N . MET A 1 172 ? 3.059 -3.371 19.516 1 91 172 MET A N 1
ATOM 1344 C CA . MET A 1 172 ? 1.977 -3.977 18.75 1 91 172 MET A CA 1
ATOM 1345 C C . MET A 1 172 ? 2.525 -4.965 17.719 1 91 172 MET A C 1
ATOM 1347 O O . MET A 1 172 ? 1.95 -6.035 17.516 1 91 172 MET A O 1
ATOM 1351 N N . ILE A 1 173 ? 3.596 -4.617 17.125 1 91.81 173 ILE A N 1
ATOM 1352 C CA . ILE A 1 173 ? 4.207 -5.484 16.125 1 91.81 173 ILE A CA 1
ATOM 1353 C C . ILE A 1 173 ? 4.73 -6.75 16.797 1 91.81 173 ILE A C 1
ATOM 1355 O O . ILE A 1 173 ? 4.574 -7.852 16.266 1 91.81 173 ILE A O 1
ATOM 1359 N N . CYS A 1 174 ? 5.297 -6.629 17.969 1 91.25 174 CYS A N 1
ATOM 1360 C CA . CYS A 1 174 ? 5.836 -7.773 18.703 1 91.25 174 CYS A CA 1
ATOM 1361 C C . CYS A 1 174 ? 4.727 -8.742 19.094 1 91.25 174 CYS A C 1
ATOM 1363 O O . CYS A 1 174 ? 4.883 -9.953 18.969 1 91.25 174 CYS A O 1
ATOM 1365 N N . ILE A 1 175 ? 3.68 -8.234 19.547 1 90.19 175 ILE A N 1
ATOM 1366 C CA . ILE A 1 175 ? 2.555 -9.07 19.938 1 90.19 175 ILE A CA 1
ATOM 1367 C C . ILE A 1 175 ? 2.002 -9.805 18.719 1 90.19 175 ILE A C 1
ATOM 1369 O O . ILE A 1 175 ? 1.726 -11.008 18.781 1 90.19 175 ILE A O 1
ATOM 1373 N N . GLY A 1 176 ? 1.842 -8.977 17.719 1 88.94 176 GLY A N 1
ATOM 1374 C CA . GLY A 1 176 ? 1.373 -9.609 16.5 1 88.94 176 GLY A CA 1
ATOM 1375 C C . GLY A 1 176 ? 2.291 -10.703 16 1 88.94 176 GLY A C 1
ATOM 1376 O O . GLY A 1 176 ? 1.825 -11.75 15.539 1 88.94 176 GLY A O 1
ATOM 1377 N N . ALA A 1 177 ? 3.547 -10.453 16.062 1 90.94 177 ALA A N 1
ATOM 1378 C CA . ALA A 1 177 ? 4.539 -11.445 15.641 1 90.94 177 ALA A CA 1
ATOM 1379 C C . ALA A 1 177 ? 4.457 -12.703 16.5 1 90.94 177 ALA A C 1
ATOM 1381 O O . ALA A 1 177 ? 4.582 -13.82 15.992 1 90.94 177 ALA A O 1
ATOM 1382 N N . TRP A 1 178 ? 4.25 -12.484 17.766 1 90.06 178 TRP A N 1
ATOM 1383 C CA . TRP A 1 178 ? 4.125 -13.602 18.688 1 90.06 178 TRP A CA 1
ATOM 1384 C C . TRP A 1 178 ? 2.92 -14.469 18.328 1 90.06 178 TRP A C 1
ATOM 1386 O O . TRP A 1 178 ? 3.006 -15.695 18.328 1 90.06 178 TRP A O 1
ATOM 1396 N N . ILE A 1 179 ? 1.885 -13.883 17.969 1 86.5 179 ILE A N 1
ATOM 1397 C CA . ILE A 1 179 ? 0.673 -14.594 17.578 1 86.5 179 ILE A CA 1
ATOM 1398 C C . ILE A 1 179 ? 0.912 -15.359 16.281 1 86.5 179 ILE A C 1
ATOM 1400 O O . ILE A 1 179 ? 0.444 -16.484 16.125 1 86.5 179 ILE A O 1
ATOM 1404 N N . TYR A 1 180 ? 1.622 -14.711 15.414 1 87.19 180 TYR A N 1
ATOM 1405 C CA . TYR A 1 180 ? 1.918 -15.32 14.117 1 87.19 180 TYR A CA 1
ATOM 1406 C C . TYR A 1 180 ? 2.77 -16.578 14.289 1 87.19 180 TYR A C 1
ATOM 1408 O O . TYR A 1 180 ? 2.613 -17.547 13.539 1 87.19 180 TYR A O 1
ATOM 1416 N N . THR A 1 181 ? 3.693 -16.609 15.227 1 84.69 181 THR A N 1
ATOM 1417 C CA . THR A 1 181 ? 4.566 -17.75 15.461 1 84.69 181 THR A CA 1
ATOM 1418 C C . THR A 1 181 ? 3.754 -18.969 15.906 1 84.69 181 THR A C 1
ATOM 1420 O O . THR A 1 181 ? 4.133 -20.109 15.641 1 84.69 181 THR A O 1
ATOM 1423 N N . ASN A 1 182 ? 2.766 -18.719 16.562 1 80.69 182 ASN A N 1
ATOM 1424 C CA . ASN A 1 182 ? 1.938 -19.828 17.047 1 80.69 182 ASN A CA 1
ATOM 1425 C C . ASN A 1 182 ? 1.172 -20.484 15.906 1 80.69 182 ASN A C 1
ATOM 1427 O O . ASN A 1 182 ? 0.696 -21.625 16.047 1 80.69 182 ASN A O 1
ATOM 1431 N N . GLU A 1 183 ? 1.147 -20.031 14.891 1 73.25 183 GLU A N 1
ATOM 1432 C CA . GLU A 1 183 ? 0.443 -20.656 13.766 1 73.25 183 GLU A CA 1
ATOM 1433 C C . GLU A 1 183 ? 1.415 -21.344 12.812 1 73.25 183 GLU A C 1
ATOM 1435 O O . GLU A 1 183 ? 1.344 -22.562 12.617 1 73.25 183 GLU A O 1
ATOM 1440 N N . GLU A 1 184 ? 2.287 -20.688 11.969 1 68.88 184 GLU A N 1
ATOM 1441 C CA . GLU A 1 184 ? 3.041 -21.469 11 1 68.88 184 GLU A CA 1
ATOM 1442 C C . GLU A 1 184 ? 4.324 -20.75 10.586 1 68.88 184 GLU A C 1
ATOM 1444 O O . GLU A 1 184 ? 5.141 -21.297 9.852 1 68.88 184 GLU A O 1
ATOM 1449 N N . GLY A 1 185 ? 4.652 -19.766 11.398 1 80.94 185 GLY A N 1
ATOM 1450 C CA . GLY A 1 185 ? 5.832 -19.125 10.844 1 80.94 185 GLY A CA 1
ATOM 1451 C C . GLY A 1 185 ? 6.848 -18.719 11.891 1 80.94 185 GLY A C 1
ATOM 1452 O O . GLY A 1 185 ? 6.715 -19.078 13.062 1 80.94 185 GLY A O 1
ATOM 1453 N N . THR A 1 186 ? 7.992 -18.281 11.445 1 90.44 186 THR A N 1
ATOM 1454 C CA . THR A 1 186 ? 9.047 -17.797 12.328 1 90.44 186 THR A CA 1
ATOM 1455 C C . THR A 1 186 ? 8.703 -16.422 12.891 1 90.44 186 THR A C 1
ATOM 1457 O O . THR A 1 186 ? 7.844 -15.727 12.352 1 90.44 186 THR A O 1
ATOM 1460 N N . TYR A 1 187 ? 9.242 -16.156 14 1 91.62 187 TYR A N 1
ATOM 1461 C CA . TYR A 1 187 ? 9.016 -14.859 14.633 1 91.62 187 TYR A CA 1
ATOM 1462 C C . TYR A 1 187 ? 9.406 -13.719 13.695 1 91.62 187 TYR A C 1
ATOM 1464 O O . TYR A 1 187 ? 8.727 -12.695 13.648 1 91.62 187 TYR A O 1
ATOM 1472 N N . LEU A 1 188 ? 10.477 -13.906 12.969 1 92.88 188 LEU A N 1
ATOM 1473 C CA . LEU A 1 188 ? 10.914 -12.875 12.031 1 92.88 188 LEU A CA 1
ATOM 1474 C C . LEU A 1 188 ? 9.891 -12.672 10.922 1 92.88 188 LEU A C 1
ATOM 1476 O O . LEU A 1 188 ? 9.617 -11.539 10.523 1 92.88 188 LEU A O 1
ATOM 1480 N N . GLU A 1 189 ? 9.344 -13.742 10.484 1 93.38 189 GLU A N 1
ATOM 1481 C CA . GLU A 1 189 ? 8.305 -13.648 9.461 1 93.38 189 GLU A CA 1
ATOM 1482 C C . GLU A 1 189 ? 7.082 -12.898 9.984 1 93.38 189 GLU A C 1
ATOM 1484 O O . GLU A 1 189 ? 6.488 -12.094 9.266 1 93.38 189 GLU A O 1
ATOM 1489 N N . GLY A 1 190 ? 6.77 -13.25 11.18 1 93.06 190 GLY A N 1
ATOM 1490 C CA . GLY A 1 190 ? 5.664 -12.531 11.789 1 93.06 190 GLY A CA 1
ATOM 1491 C C . GLY A 1 190 ? 5.922 -11.047 11.945 1 93.06 190 GLY A C 1
ATOM 1492 O O . GLY A 1 190 ? 5.059 -10.227 11.641 1 93.06 190 GLY A O 1
ATOM 1493 N N . THR A 1 191 ? 7.082 -10.719 12.445 1 93.94 191 THR A N 1
ATOM 1494 C CA . THR A 1 191 ? 7.469 -9.32 12.609 1 93.94 191 THR A CA 1
ATOM 1495 C C . THR A 1 191 ? 7.461 -8.594 11.266 1 93.94 191 THR A C 1
ATOM 1497 O O . THR A 1 191 ? 6.941 -7.484 11.156 1 93.94 191 THR A O 1
ATOM 1500 N N . TYR A 1 192 ? 7.973 -9.305 10.312 1 94.81 192 TYR A N 1
ATOM 1501 C CA . TYR A 1 192 ? 8.016 -8.773 8.953 1 94.81 192 TYR A CA 1
ATOM 1502 C C . TYR A 1 192 ? 6.605 -8.523 8.422 1 94.81 192 TYR A C 1
ATOM 1504 O O . TYR A 1 192 ? 6.305 -7.438 7.93 1 94.81 192 TYR A O 1
ATOM 1512 N N . ALA A 1 193 ? 5.793 -9.438 8.578 1 93.75 193 ALA A N 1
ATOM 1513 C CA . ALA A 1 193 ? 4.43 -9.352 8.062 1 93.75 193 ALA A CA 1
ATOM 1514 C C . ALA A 1 193 ? 3.658 -8.219 8.727 1 93.75 193 ALA A C 1
ATOM 1516 O O . ALA A 1 193 ? 2.971 -7.445 8.055 1 93.75 193 ALA A O 1
ATOM 1517 N N . TRP A 1 194 ? 3.787 -8.109 9.984 1 93.31 194 TRP A N 1
ATOM 1518 C CA . TRP A 1 194 ? 3.068 -7.074 10.719 1 93.31 194 TRP A CA 1
ATOM 1519 C C . TRP A 1 194 ? 3.652 -5.695 10.422 1 93.31 194 TRP A C 1
ATOM 1521 O O . TRP A 1 194 ? 2.918 -4.707 10.344 1 93.31 194 TRP A O 1
ATOM 1531 N N . PHE A 1 195 ? 4.918 -5.578 10.289 1 94.69 195 PHE A N 1
ATOM 1532 C CA . PHE A 1 195 ? 5.543 -4.309 9.93 1 94.69 195 PHE A CA 1
ATOM 1533 C C . PHE A 1 195 ? 5.066 -3.836 8.562 1 94.69 195 PHE A C 1
ATOM 1535 O O . PHE A 1 195 ? 4.691 -2.674 8.398 1 94.69 195 PHE A O 1
ATOM 1542 N N . ILE A 1 196 ? 5.07 -4.719 7.598 1 95.69 196 ILE A N 1
ATOM 1543 C CA . ILE A 1 196 ? 4.645 -4.422 6.234 1 95.69 196 ILE A CA 1
ATOM 1544 C C . ILE A 1 196 ? 3.176 -4 6.23 1 95.69 196 ILE A C 1
ATOM 1546 O O . ILE A 1 196 ? 2.787 -3.09 5.496 1 95.69 196 ILE A O 1
ATOM 1550 N N . THR A 1 197 ? 2.449 -4.609 7.105 1 93.88 197 THR A N 1
ATOM 1551 C CA . THR A 1 197 ? 1.029 -4.289 7.195 1 93.88 197 THR A CA 1
ATOM 1552 C C . THR A 1 197 ? 0.824 -2.928 7.852 1 93.88 197 THR A C 1
ATOM 1554 O O . THR A 1 197 ? 0.071 -2.094 7.344 1 93.88 197 THR A O 1
ATOM 1557 N N . PHE A 1 198 ? 1.531 -2.633 8.875 1 92.62 198 PHE A N 1
ATOM 1558 C CA . PHE A 1 198 ? 1.345 -1.4 9.633 1 92.62 198 PHE A CA 1
ATOM 1559 C C . PHE A 1 198 ? 1.839 -0.197 8.844 1 92.62 198 PHE A C 1
ATOM 1561 O O . PHE A 1 198 ? 1.314 0.909 8.992 1 92.62 198 PHE A O 1
ATOM 1568 N N . THR A 1 199 ? 2.836 -0.399 8.023 1 93.75 199 THR A N 1
ATOM 1569 C CA . THR A 1 199 ? 3.355 0.695 7.211 1 93.75 199 THR A CA 1
ATOM 1570 C C . THR A 1 199 ? 2.572 0.822 5.91 1 93.75 199 THR A C 1
ATOM 1572 O O . THR A 1 199 ? 2.867 1.688 5.082 1 93.75 199 THR A O 1
ATOM 1575 N N . THR A 1 200 ? 1.606 -0.038 5.598 1 93.94 200 THR A N 1
ATOM 1576 C CA . THR A 1 200 ? 0.681 -0.073 4.469 1 93.94 200 THR A CA 1
ATOM 1577 C C . THR A 1 200 ? 1.422 -0.381 3.172 1 93.94 200 THR A C 1
ATOM 1579 O O . THR A 1 200 ? 0.948 -0.044 2.084 1 93.94 200 THR A O 1
ATOM 1582 N N . ILE A 1 201 ? 2.641 -0.953 3.297 1 95.81 201 ILE A N 1
ATOM 1583 C CA . ILE A 1 201 ? 3.334 -1.413 2.1 1 95.81 201 ILE A CA 1
ATOM 1584 C C . ILE A 1 201 ? 2.541 -2.541 1.445 1 95.81 201 ILE A C 1
ATOM 1586 O O . ILE A 1 201 ? 2.184 -2.455 0.268 1 95.81 201 ILE A O 1
ATOM 1590 N N . GLY A 1 202 ? 2.232 -3.615 2.092 1 94.25 202 GLY A N 1
ATOM 1591 C CA . GLY A 1 202 ? 1.292 -4.652 1.701 1 94.25 202 GLY A CA 1
ATOM 1592 C C . GLY A 1 202 ? 1.757 -5.461 0.504 1 94.25 202 GLY A C 1
ATOM 1593 O O . GLY A 1 202 ? 1.036 -5.578 -0.488 1 94.25 202 GLY A O 1
ATOM 1594 N N . TYR A 1 203 ? 2.809 -6.238 0.6 1 93.75 203 TYR A N 1
ATOM 1595 C CA . TYR A 1 203 ? 3.309 -7.039 -0.512 1 93.75 203 TYR A CA 1
ATOM 1596 C C . TYR A 1 203 ? 2.352 -8.18 -0.839 1 93.75 203 TYR A C 1
ATOM 1598 O O . TYR A 1 203 ? 2.258 -8.609 -1.991 1 93.75 203 TYR A O 1
ATOM 1606 N N . GLY A 1 204 ? 1.717 -8.711 0.15 1 91.31 204 GLY A N 1
ATOM 1607 C CA . GLY A 1 204 ? 0.784 -9.812 -0.03 1 91.31 204 GLY A CA 1
ATOM 1608 C C . GLY A 1 204 ? 1.449 -11.172 0.034 1 91.31 204 GLY A C 1
ATOM 1609 O O . GLY A 1 204 ? 0.788 -12.203 -0.125 1 91.31 204 GLY A O 1
ATOM 1610 N N . ASP A 1 205 ? 2.787 -11.227 0.271 1 89.19 205 ASP A N 1
ATOM 1611 C CA . ASP A 1 205 ? 3.498 -12.5 0.333 1 89.19 205 ASP A CA 1
ATOM 1612 C C . ASP A 1 205 ? 3.238 -13.203 1.66 1 89.19 205 ASP A C 1
ATOM 1614 O O . ASP A 1 205 ? 2.979 -14.414 1.686 1 89.19 205 ASP A O 1
ATOM 1618 N N . ILE A 1 206 ? 3.373 -12.484 2.754 1 88.19 206 ILE A N 1
ATOM 1619 C CA . ILE A 1 206 ? 3.006 -12.992 4.07 1 88.19 206 ILE A CA 1
ATOM 1620 C C . ILE A 1 206 ? 1.922 -12.102 4.684 1 88.19 206 ILE A C 1
ATOM 1622 O O . ILE A 1 206 ? 2.162 -10.93 4.969 1 88.19 206 ILE A O 1
ATOM 1626 N N . VAL A 1 207 ? 0.735 -12.641 4.793 1 85.31 207 VAL A N 1
ATOM 1627 C CA . VAL A 1 207 ? -0.391 -11.891 5.336 1 85.31 207 VAL A CA 1
ATOM 1628 C C . VAL A 1 207 ? -0.631 -12.289 6.789 1 85.31 207 VAL A C 1
ATOM 1630 O O . VAL A 1 207 ? -0.753 -13.477 7.098 1 85.31 207 VAL A O 1
ATOM 1633 N N . PRO A 1 208 ? -0.626 -11.203 7.621 1 80.12 208 PRO A N 1
ATOM 1634 C CA . PRO A 1 208 ? -0.851 -11.562 9.023 1 80.12 208 PRO A CA 1
ATOM 1635 C C . PRO A 1 208 ? -2.262 -12.094 9.281 1 80.12 208 PRO A C 1
ATOM 1637 O O . PRO A 1 208 ? -3.209 -11.68 8.609 1 80.12 208 PRO A O 1
ATOM 1640 N N . GLY A 1 209 ? -2.516 -13.445 9.438 1 65.31 209 GLY A N 1
ATOM 1641 C CA . GLY A 1 209 ? -3.787 -14.07 9.758 1 65.31 209 GLY A CA 1
ATOM 1642 C C . GLY A 1 209 ? -4.578 -13.32 10.812 1 65.31 209 GLY A C 1
ATOM 1643 O O . GLY A 1 209 ? -4.02 -12.492 11.539 1 65.31 209 GLY A O 1
ATOM 1644 N N . MET B 1 1 ? 15.516 29.156 -4.594 1 63.25 1 MET B N 1
ATOM 1645 C CA . MET B 1 1 ? 16.047 28.453 -3.424 1 63.25 1 MET B CA 1
ATOM 1646 C C . MET B 1 1 ? 15.25 27.203 -3.119 1 63.25 1 MET B C 1
ATOM 1648 O O . MET B 1 1 ? 15.812 26.125 -2.936 1 63.25 1 MET B O 1
ATOM 1652 N N . ALA B 1 2 ? 13.992 27.25 -3.395 1 74.12 2 ALA B N 1
ATOM 1653 C CA . ALA B 1 2 ? 13.125 26.109 -3.084 1 74.12 2 ALA B CA 1
ATOM 1654 C C . ALA B 1 2 ? 13.305 24.984 -4.098 1 74.12 2 ALA B C 1
ATOM 1656 O O . ALA B 1 2 ? 13.383 23.812 -3.727 1 74.12 2 ALA B O 1
ATOM 1657 N N . LEU B 1 3 ? 13.664 25.344 -5.328 1 77.38 3 LEU B N 1
ATOM 1658 C CA . LEU B 1 3 ? 13.812 24.359 -6.395 1 77.38 3 LEU B CA 1
ATOM 1659 C C . LEU B 1 3 ? 15.109 23.594 -6.242 1 77.38 3 LEU B C 1
ATOM 1661 O O . LEU B 1 3 ? 15.156 22.391 -6.504 1 77.38 3 LEU B O 1
ATOM 1665 N N . LEU B 1 4 ? 16.062 24.297 -5.785 1 82 4 LEU B N 1
ATOM 1666 C CA . LEU B 1 4 ? 17.344 23.656 -5.582 1 82 4 LEU B CA 1
ATOM 1667 C C . LEU B 1 4 ? 17.281 22.641 -4.449 1 82 4 LEU B C 1
ATOM 1669 O O . LEU B 1 4 ? 17.891 21.562 -4.539 1 82 4 LEU B O 1
ATOM 1673 N N . THR B 1 5 ? 16.516 22.938 -3.477 1 83.19 5 THR B N 1
ATOM 1674 C CA . THR B 1 5 ? 16.391 22.031 -2.334 1 83.19 5 THR B CA 1
ATOM 1675 C C . THR B 1 5 ? 15.609 20.781 -2.721 1 83.19 5 THR B C 1
ATOM 1677 O O . THR B 1 5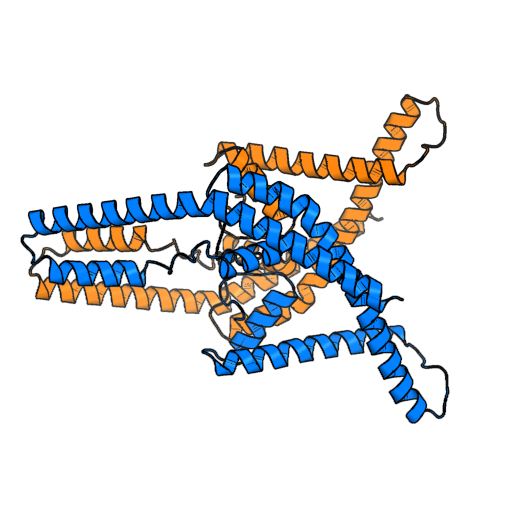 ? 15.961 19.672 -2.295 1 83.19 5 THR B O 1
ATOM 1680 N N . ILE B 1 6 ? 14.742 21 -3.574 1 87.25 6 ILE B N 1
ATOM 1681 C CA . ILE B 1 6 ? 13.961 19.859 -4.043 1 87.25 6 ILE B CA 1
ATOM 1682 C C . ILE B 1 6 ? 14.828 18.953 -4.906 1 87.25 6 ILE B C 1
ATOM 1684 O O . ILE B 1 6 ? 14.758 17.719 -4.809 1 87.25 6 ILE B O 1
ATOM 1688 N N . PHE B 1 7 ? 15.586 19.625 -5.672 1 86.88 7 PHE B N 1
ATOM 1689 C CA . PHE B 1 7 ? 16.484 18.875 -6.547 1 86.88 7 PHE B CA 1
ATOM 1690 C C . PHE B 1 7 ? 17.484 18.062 -5.73 1 86.88 7 PHE B C 1
ATOM 1692 O O . PHE B 1 7 ? 17.672 16.875 -5.988 1 86.88 7 PHE B O 1
ATOM 1699 N N . LEU B 1 8 ? 18.062 18.672 -4.777 1 87.56 8 LEU B N 1
ATOM 1700 C CA . LEU B 1 8 ? 19.031 17.984 -3.93 1 87.56 8 LEU B CA 1
ATOM 1701 C C . LEU B 1 8 ? 18.375 16.844 -3.152 1 87.56 8 LEU B C 1
ATOM 1703 O O . LEU B 1 8 ? 18.969 15.773 -3.02 1 87.56 8 LEU B O 1
ATOM 1707 N N . ARG B 1 9 ? 17.203 17.047 -2.709 1 90.06 9 ARG B N 1
ATOM 1708 C CA . ARG B 1 9 ? 16.469 16.016 -1.989 1 90.06 9 ARG B CA 1
ATOM 1709 C C . ARG B 1 9 ? 16.141 14.844 -2.902 1 90.06 9 ARG B C 1
ATOM 1711 O O . ARG B 1 9 ? 16.188 13.688 -2.473 1 90.06 9 ARG B O 1
ATOM 1718 N N . SER B 1 10 ? 15.844 15.133 -4.098 1 92.12 10 SER B N 1
ATOM 1719 C CA . SER B 1 10 ? 15.523 14.078 -5.059 1 92.12 10 SER B CA 1
ATOM 1720 C C . SER B 1 10 ? 16.75 13.242 -5.383 1 92.12 10 SER B C 1
ATOM 1722 O O . SER B 1 10 ? 16.656 12.023 -5.531 1 92.12 10 SER B O 1
ATOM 1724 N N . LEU B 1 11 ? 17.875 13.93 -5.453 1 91.44 11 LEU B N 1
ATOM 1725 C CA . LEU B 1 11 ? 19.125 13.211 -5.727 1 91.44 11 LEU B CA 1
ATOM 1726 C C . LEU B 1 11 ? 19.484 12.289 -4.566 1 91.44 11 LEU B C 1
ATOM 1728 O O . LEU B 1 11 ? 19.906 11.148 -4.781 1 91.44 11 LEU B O 1
ATOM 1732 N N . LEU B 1 12 ? 19.312 12.797 -3.408 1 91.75 12 LEU B N 1
ATOM 1733 C CA . LEU B 1 12 ? 19.578 11.992 -2.221 1 91.75 12 LEU B CA 1
ATOM 1734 C C . LEU B 1 12 ? 18.625 10.805 -2.15 1 91.75 12 LEU B C 1
ATOM 1736 O O . LEU B 1 12 ? 19.016 9.711 -1.728 1 91.75 12 LEU B O 1
ATOM 1740 N N . PHE B 1 13 ? 17.5 11.086 -2.582 1 94.94 13 PHE B N 1
ATOM 1741 C CA . PHE B 1 13 ? 16.484 10.031 -2.604 1 94.94 13 PHE B CA 1
ATOM 1742 C C . PHE B 1 13 ? 16.875 8.938 -3.592 1 94.94 13 PHE B C 1
ATOM 1744 O O . PHE B 1 13 ? 16.812 7.746 -3.268 1 94.94 13 PHE B O 1
ATOM 1751 N N . ILE B 1 14 ? 17.344 9.305 -4.711 1 94.75 14 ILE B N 1
ATOM 1752 C CA . ILE B 1 14 ? 17.75 8.359 -5.742 1 94.75 14 ILE B CA 1
ATOM 1753 C C . ILE B 1 14 ? 18.969 7.562 -5.27 1 94.75 14 ILE B C 1
ATOM 1755 O O . ILE B 1 14 ? 19.062 6.355 -5.508 1 94.75 14 ILE B O 1
ATOM 1759 N N . ALA B 1 15 ? 19.797 8.195 -4.625 1 94.5 15 ALA B N 1
ATOM 1760 C CA . ALA B 1 15 ? 20.969 7.508 -4.066 1 94.5 15 ALA B CA 1
ATOM 1761 C C . ALA B 1 15 ? 20.547 6.477 -3.027 1 94.5 15 ALA B C 1
ATOM 1763 O O . ALA B 1 15 ? 21.062 5.359 -3.002 1 94.5 15 ALA B O 1
ATOM 1764 N N . TYR B 1 16 ? 19.672 6.891 -2.203 1 95.75 16 TYR B N 1
ATOM 1765 C CA . TYR B 1 16 ? 19.156 5.973 -1.194 1 95.75 16 TYR B CA 1
ATOM 1766 C C . TYR B 1 16 ? 18.547 4.742 -1.843 1 95.75 16 TYR B C 1
ATOM 1768 O O . TYR B 1 16 ? 18.781 3.615 -1.399 1 95.75 16 TYR B O 1
ATOM 1776 N N . LEU B 1 17 ? 17.781 4.941 -2.902 1 96.75 17 LEU B N 1
ATOM 1777 C CA . LEU B 1 17 ? 17.141 3.838 -3.619 1 96.75 17 LEU B CA 1
ATOM 1778 C C . LEU B 1 17 ? 18.188 2.932 -4.254 1 96.75 17 LEU B C 1
ATOM 1780 O O . LEU B 1 17 ? 18.047 1.708 -4.254 1 96.75 17 LEU B O 1
ATOM 1784 N N . SER B 1 18 ? 19.219 3.529 -4.75 1 95.25 18 SER B N 1
ATOM 1785 C CA . SER B 1 18 ? 20.266 2.77 -5.418 1 95.25 18 SER B CA 1
ATOM 1786 C C . SER B 1 18 ? 21.031 1.903 -4.43 1 95.25 18 SER B C 1
ATOM 1788 O O . SER B 1 18 ? 21.422 0.775 -4.75 1 95.25 18 SER B O 1
ATOM 1790 N N . ILE B 1 19 ? 21.219 2.43 -3.271 1 96.31 19 ILE B N 1
ATOM 1791 C CA . ILE B 1 19 ? 21.891 1.653 -2.229 1 96.31 19 ILE B CA 1
ATOM 1792 C C . ILE B 1 19 ? 21.031 0.437 -1.872 1 96.31 19 ILE B C 1
ATOM 1794 O O . ILE B 1 19 ? 21.562 -0.668 -1.711 1 96.31 19 ILE B O 1
ATOM 1798 N N . GLY B 1 20 ? 19.75 0.685 -1.728 1 96.31 20 GLY B N 1
ATOM 1799 C CA . GLY B 1 20 ? 18.859 -0.436 -1.475 1 96.31 20 GLY B CA 1
ATOM 1800 C C . GLY B 1 20 ? 18.859 -1.466 -2.59 1 96.31 20 GLY B C 1
ATOM 1801 O O . GLY B 1 20 ? 18.859 -2.67 -2.328 1 96.31 20 GLY B O 1
ATOM 1802 N N . MET B 1 21 ? 18.891 -0.958 -3.756 1 95.94 21 MET B N 1
ATOM 1803 C CA . MET B 1 21 ? 18.906 -1.828 -4.93 1 95.94 21 MET B CA 1
ATOM 1804 C C . MET B 1 21 ? 20.094 -2.781 -4.895 1 95.94 21 MET B C 1
ATOM 1806 O O . MET B 1 21 ? 19.922 -3.994 -5.031 1 95.94 21 MET B O 1
ATOM 1810 N N . VAL B 1 22 ? 21.25 -2.252 -4.629 1 94.88 22 VAL B N 1
ATOM 1811 C CA . VAL B 1 22 ? 22.469 -3.039 -4.641 1 94.88 22 VAL B CA 1
ATOM 1812 C C . VAL B 1 22 ? 22.453 -4.031 -3.48 1 94.88 22 VAL B C 1
ATOM 1814 O O . VAL B 1 22 ? 22.812 -5.199 -3.65 1 94.88 22 VAL B O 1
ATOM 1817 N N . THR B 1 23 ? 22.031 -3.619 -2.342 1 95.12 23 THR B N 1
ATOM 1818 C CA . THR B 1 23 ? 22.047 -4.473 -1.159 1 95.12 23 THR B CA 1
ATOM 1819 C C . THR B 1 23 ? 21.047 -5.613 -1.3 1 95.12 23 THR B C 1
ATOM 1821 O O . THR B 1 23 ? 21.344 -6.762 -0.973 1 95.12 23 THR B O 1
ATOM 1824 N N . PHE B 1 24 ? 19.891 -5.34 -1.84 1 95.75 24 PHE B N 1
ATOM 1825 C CA . PHE B 1 24 ? 18.891 -6.387 -2.006 1 95.75 24 PHE B CA 1
ATOM 1826 C C . PHE B 1 24 ? 19.312 -7.367 -3.096 1 95.75 24 PHE B C 1
ATOM 1828 O O . PHE B 1 24 ? 19.047 -8.57 -2.986 1 95.75 24 PHE B O 1
ATOM 1835 N N . MET B 1 25 ? 19.859 -6.801 -4.094 1 93.19 25 MET B N 1
ATOM 1836 C CA . MET B 1 25 ? 20.328 -7.672 -5.168 1 93.19 25 MET B CA 1
ATOM 1837 C C . MET B 1 25 ? 21.359 -8.664 -4.656 1 93.19 25 MET B C 1
ATOM 1839 O O . MET B 1 25 ? 21.359 -9.836 -5.043 1 93.19 25 MET B O 1
ATOM 1843 N N . ARG B 1 26 ? 22.266 -8.234 -3.822 1 89.88 26 ARG B N 1
ATOM 1844 C CA . ARG B 1 26 ? 23.312 -9.094 -3.266 1 89.88 26 ARG B CA 1
ATOM 1845 C C . ARG B 1 26 ? 22.719 -10.117 -2.305 1 89.88 26 ARG B C 1
ATOM 1847 O O . ARG B 1 26 ? 23.094 -11.289 -2.338 1 89.88 26 ARG B O 1
ATOM 1854 N N . LEU B 1 27 ? 21.719 -9.75 -1.501 1 90.81 27 LEU B N 1
ATOM 1855 C CA . LEU B 1 27 ? 21.172 -10.625 -0.471 1 90.81 27 LEU B CA 1
ATOM 1856 C C . LEU B 1 27 ? 20.203 -11.641 -1.076 1 90.81 27 LEU B C 1
ATOM 1858 O O . LEU B 1 27 ? 20.203 -12.805 -0.679 1 90.81 27 LEU B O 1
ATOM 1862 N N . GLU B 1 28 ? 19.406 -11.18 -2.033 1 92.31 28 GLU B N 1
ATOM 1863 C CA . GLU B 1 28 ? 18.344 -12.031 -2.559 1 92.31 28 GLU B CA 1
ATOM 1864 C C . GLU B 1 28 ? 18.75 -12.648 -3.896 1 92.31 28 GLU B C 1
ATOM 1866 O O . GLU B 1 28 ? 18.188 -13.656 -4.316 1 92.31 28 GLU B O 1
ATOM 1871 N N . GLY B 1 29 ? 19.609 -12.047 -4.598 1 84.56 29 GLY B N 1
ATOM 1872 C CA . GLY B 1 29 ? 20.031 -12.562 -5.891 1 84.56 29 GLY B CA 1
ATOM 1873 C C . GLY B 1 29 ? 20.578 -13.977 -5.828 1 84.56 29 GLY B C 1
ATOM 1874 O O . GLY B 1 29 ? 20.188 -14.828 -6.621 1 84.56 29 GLY B O 1
ATOM 1875 N N . ASP B 1 30 ? 21.422 -14.211 -4.863 1 78.5 30 ASP B N 1
ATOM 1876 C CA . ASP B 1 30 ? 22.047 -15.516 -4.703 1 78.5 30 ASP B CA 1
ATOM 1877 C C . ASP B 1 30 ? 21.016 -16.578 -4.332 1 78.5 30 ASP B C 1
ATOM 1879 O O . ASP B 1 30 ? 21.078 -17.703 -4.816 1 78.5 30 ASP B O 1
ATOM 1883 N N . ASN B 1 31 ? 20.141 -16.203 -3.477 1 79.62 31 ASN B N 1
ATOM 1884 C CA . ASN B 1 31 ? 19.094 -17.125 -3.055 1 79.62 31 ASN B CA 1
ATOM 1885 C C . ASN B 1 31 ? 18.188 -17.516 -4.219 1 79.62 31 ASN B C 1
ATOM 1887 O O . ASN B 1 31 ? 17.766 -18.672 -4.332 1 79.62 31 ASN B O 1
ATOM 1891 N N . GLN B 1 32 ? 17.891 -16.531 -5.008 1 76.31 32 GLN B N 1
ATOM 1892 C CA . GLN B 1 32 ? 17.047 -16.781 -6.168 1 76.31 32 GLN B CA 1
ATOM 1893 C C . GLN B 1 32 ? 17.688 -17.781 -7.113 1 76.31 32 GLN B C 1
ATOM 1895 O O . GLN B 1 32 ? 17.016 -18.672 -7.645 1 76.31 32 GLN B O 1
ATOM 1900 N N . LEU B 1 33 ? 18.938 -17.641 -7.332 1 73.19 33 LEU B N 1
ATOM 1901 C CA . LEU B 1 33 ? 19.656 -18.547 -8.211 1 73.19 33 LEU B CA 1
ATOM 1902 C C . LEU B 1 33 ? 19.672 -19.969 -7.652 1 73.19 33 LEU B C 1
ATOM 1904 O O . LEU B 1 33 ? 19.484 -20.938 -8.398 1 73.19 33 LEU B O 1
ATOM 1908 N N . SER B 1 34 ? 19.844 -20.016 -6.395 1 75.62 34 SER B N 1
ATOM 1909 C CA . SER B 1 34 ? 19.844 -21.312 -5.75 1 75.62 34 SER B CA 1
ATOM 1910 C C . SER B 1 34 ? 18.484 -22 -5.848 1 75.62 34 SER B C 1
ATOM 1912 O O . SER B 1 34 ? 18.391 -23.188 -6.113 1 75.62 34 SER B O 1
ATOM 1914 N N . GLU B 1 35 ? 17.469 -21.172 -5.621 1 72.75 35 GLU B N 1
ATOM 1915 C CA . GLU B 1 35 ? 16.125 -21.703 -5.699 1 72.75 35 GLU B CA 1
ATOM 1916 C C . GLU B 1 35 ? 15.781 -22.141 -7.121 1 72.75 35 GLU B C 1
ATOM 1918 O O . GLU B 1 35 ? 15.102 -23.156 -7.32 1 72.75 35 GLU B O 1
ATOM 1923 N N . GLN B 1 36 ? 16.156 -21.328 -8 1 71.94 36 GLN B N 1
ATOM 1924 C CA . GLN B 1 36 ? 15.914 -21.672 -9.398 1 71.94 36 GLN B CA 1
ATOM 1925 C C . GLN B 1 36 ? 16.594 -22.969 -9.766 1 71.94 36 GLN B C 1
ATOM 1927 O O . GLN B 1 36 ? 16.016 -23.812 -10.453 1 71.94 36 GLN B O 1
ATOM 1932 N N . LYS B 1 37 ? 17.797 -23.156 -9.32 1 70.94 37 LYS B N 1
ATOM 1933 C CA . LYS B 1 37 ? 18.531 -24.391 -9.586 1 70.94 37 LYS B CA 1
ATOM 1934 C C . LYS B 1 37 ? 17.828 -25.594 -8.969 1 70.94 37 LYS B C 1
ATOM 1936 O O . LYS B 1 37 ? 17.75 -26.656 -9.586 1 70.94 37 LYS B O 1
ATOM 1941 N N . LYS B 1 38 ? 17.359 -25.375 -7.793 1 70.56 38 LYS B N 1
ATOM 1942 C CA . LYS B 1 38 ? 16.625 -26.438 -7.117 1 70.56 38 LYS B CA 1
ATOM 1943 C C . LYS B 1 38 ? 15.383 -26.828 -7.906 1 70.56 38 LYS B C 1
ATOM 1945 O O . LYS B 1 38 ? 15.078 -28.016 -8.047 1 70.56 38 LYS B O 1
ATOM 1950 N N . LYS B 1 39 ? 14.719 -25.781 -8.297 1 70.56 39 LYS B N 1
ATOM 1951 C CA . LYS B 1 39 ? 13.516 -26.016 -9.086 1 70.56 39 LYS B CA 1
ATOM 1952 C C . LYS B 1 39 ? 13.836 -26.781 -10.367 1 70.56 39 LYS B C 1
ATOM 1954 O O . LYS B 1 39 ? 13.125 -27.703 -10.742 1 70.56 39 LYS B O 1
ATOM 1959 N N . GLU B 1 40 ? 14.828 -26.344 -10.992 1 69.81 40 GLU B N 1
ATOM 1960 C CA . GLU B 1 40 ? 15.25 -26.984 -12.227 1 69.81 40 GLU B CA 1
ATOM 1961 C C . GLU B 1 40 ? 15.648 -28.438 -11.969 1 69.81 40 GLU B C 1
ATOM 1963 O O . GLU B 1 40 ? 15.312 -29.328 -12.758 1 69.81 40 GLU B O 1
ATOM 1968 N N . HIS B 1 41 ? 16.328 -28.609 -10.906 1 70.19 41 HIS B N 1
ATOM 1969 C CA . HIS B 1 41 ? 16.734 -29.969 -10.547 1 70.19 41 HIS B CA 1
ATOM 1970 C C . HIS B 1 41 ? 15.531 -30.859 -10.266 1 70.19 41 HIS B C 1
ATOM 1972 O O . HIS B 1 41 ? 15.508 -32.031 -10.664 1 70.19 41 HIS B O 1
ATOM 1978 N N . MET B 1 42 ? 14.633 -30.25 -9.516 1 65.06 42 MET B N 1
ATOM 1979 C CA . MET B 1 42 ? 13.406 -30.984 -9.211 1 65.06 42 MET B CA 1
ATOM 1980 C C . MET B 1 42 ? 12.648 -31.328 -10.492 1 65.06 42 MET B C 1
ATOM 1982 O O . MET B 1 42 ? 12.133 -32.438 -10.625 1 65.06 42 MET B O 1
ATOM 1986 N N . GLN B 1 43 ? 12.492 -30.312 -11.32 1 65.75 43 GLN B N 1
ATOM 1987 C CA . GLN B 1 43 ? 11.852 -30.547 -12.609 1 65.75 43 GLN B CA 1
ATOM 1988 C C . GLN B 1 43 ? 12.547 -31.672 -13.375 1 65.75 43 GLN B C 1
ATOM 1990 O O . GLN B 1 43 ? 11.883 -32.531 -13.977 1 65.75 43 GLN B O 1
ATOM 1995 N N . GLU B 1 44 ? 13.797 -31.641 -13.438 1 68.06 44 GLU B N 1
ATOM 1996 C CA . GLU B 1 44 ? 14.57 -32.656 -14.133 1 68.06 44 GLU B CA 1
ATOM 1997 C C . GLU B 1 44 ? 14.336 -34.031 -13.531 1 68.06 44 GLU B C 1
ATOM 1999 O O . GLU B 1 44 ? 14.203 -35.031 -14.258 1 68.06 44 GLU B O 1
ATOM 2004 N N . LYS B 1 45 ? 14.359 -34.062 -12.234 1 66.44 45 LYS B N 1
ATOM 2005 C CA . LYS B 1 45 ? 14.109 -35.312 -11.531 1 66.44 45 LYS B CA 1
ATOM 2006 C C . LYS B 1 45 ? 12.727 -35.875 -11.852 1 66.44 45 LYS B C 1
ATOM 2008 O O . LYS B 1 45 ? 12.562 -37.062 -12.07 1 66.44 45 LYS B O 1
ATOM 2013 N N . LEU B 1 46 ? 11.766 -35.031 -11.789 1 62.22 46 LEU B N 1
ATOM 2014 C CA . LEU B 1 46 ? 10.391 -35.406 -12.125 1 62.22 46 LEU B CA 1
ATOM 2015 C C . LEU B 1 46 ? 10.305 -35.938 -13.547 1 62.22 46 LEU B C 1
ATOM 2017 O O . LEU B 1 46 ? 9.633 -36.938 -13.797 1 62.22 46 LEU B O 1
ATOM 2021 N N . MET B 1 47 ? 10.906 -35.188 -14.422 1 62.66 47 MET B N 1
ATOM 2022 C CA . MET B 1 47 ? 10.922 -35.594 -15.82 1 62.66 47 MET B CA 1
ATOM 2023 C C . MET B 1 47 ? 11.57 -36.969 -15.977 1 62.66 47 MET B C 1
ATOM 2025 O O . MET B 1 47 ? 11.078 -37.812 -16.719 1 62.66 47 MET B O 1
ATOM 2029 N N . LYS B 1 48 ? 12.656 -37.156 -15.359 1 68.56 48 LYS B N 1
ATOM 2030 C CA . LYS B 1 48 ? 13.367 -38.438 -15.438 1 68.56 48 LYS B CA 1
ATOM 2031 C C . LYS B 1 48 ? 12.516 -39.594 -14.883 1 68.56 48 LYS B C 1
ATOM 2033 O O . LYS B 1 48 ? 12.43 -40.656 -15.492 1 68.56 48 LYS B O 1
ATOM 2038 N N . ASN B 1 49 ? 11.906 -39.312 -13.75 1 61.62 49 ASN B N 1
ATOM 2039 C CA . ASN B 1 49 ? 11.055 -40.312 -13.133 1 61.62 49 ASN B CA 1
ATOM 2040 C C . ASN B 1 49 ? 9.867 -40.656 -14.016 1 61.62 49 ASN B C 1
ATOM 2042 O O . ASN B 1 49 ? 9.484 -41.844 -14.125 1 61.62 49 ASN B O 1
ATOM 2046 N N . MET B 1 50 ? 9.352 -39.688 -14.578 1 60.31 50 MET B N 1
ATOM 2047 C CA . MET B 1 50 ? 8.18 -39.875 -15.438 1 60.31 50 MET B CA 1
ATOM 2048 C C . MET B 1 50 ? 8.562 -40.625 -16.719 1 60.31 50 MET B C 1
ATOM 2050 O O . MET B 1 50 ? 7.805 -41.5 -17.188 1 60.31 50 MET B O 1
ATOM 2054 N N . THR B 1 51 ? 9.625 -40.25 -17.312 1 61.62 51 THR B N 1
ATOM 2055 C CA . THR B 1 51 ? 10.086 -40.938 -18.516 1 61.62 51 THR B CA 1
ATOM 2056 C C . THR B 1 51 ? 10.367 -42.406 -18.219 1 61.62 51 THR B C 1
ATOM 2058 O O . THR B 1 51 ? 10.07 -43.281 -19.031 1 61.62 51 THR B O 1
ATOM 2061 N N . THR B 1 52 ? 10.984 -42.594 -17.109 1 61.69 52 THR B N 1
ATOM 2062 C CA . THR B 1 52 ? 11.312 -43.969 -16.75 1 61.69 52 THR B CA 1
ATOM 2063 C C . THR B 1 52 ? 10.039 -44.75 -16.469 1 61.69 52 THR B C 1
ATOM 2065 O O . THR B 1 52 ? 9.953 -45.938 -16.828 1 61.69 52 THR B O 1
ATOM 2068 N N . GLN B 1 53 ? 9.18 -44.062 -15.852 1 57.91 53 GLN B N 1
ATOM 2069 C CA . GLN B 1 53 ? 7.98 -44.781 -15.453 1 57.91 53 GLN B CA 1
ATOM 2070 C C . GLN B 1 53 ? 7.004 -44.906 -16.609 1 57.91 53 GLN B C 1
ATOM 2072 O O . GLN B 1 53 ? 6.293 -45.906 -16.734 1 57.91 53 GLN B O 1
ATOM 2077 N N . PHE B 1 54 ? 6.992 -43.812 -17.391 1 56.41 54 PHE B N 1
ATOM 2078 C CA . PHE B 1 54 ? 5.957 -43.844 -18.422 1 56.41 54 PHE B CA 1
ATOM 2079 C C . PHE B 1 54 ? 6.562 -44.094 -19.797 1 56.41 54 PHE B C 1
ATOM 2081 O O . PHE B 1 54 ? 5.867 -44 -20.812 1 56.41 54 PHE B O 1
ATOM 2088 N N . ASN B 1 55 ? 7.66 -44.656 -19.953 1 54.41 55 ASN B N 1
ATOM 2089 C CA . ASN B 1 55 ? 8.32 -44.969 -21.203 1 54.41 55 ASN B CA 1
ATOM 2090 C C . ASN B 1 55 ? 8.07 -43.906 -22.266 1 54.41 55 ASN B C 1
ATOM 2092 O O . ASN B 1 55 ? 7.906 -44.219 -23.453 1 54.41 55 ASN B O 1
ATOM 2096 N N . MET B 1 56 ? 7.613 -42.719 -21.969 1 53.28 56 MET B N 1
ATOM 2097 C CA . MET B 1 56 ? 7.324 -41.625 -22.922 1 53.28 56 MET B CA 1
ATOM 2098 C C . MET B 1 56 ? 8.602 -40.906 -23.328 1 53.28 56 MET B C 1
ATOM 2100 O O . MET B 1 56 ? 9.586 -40.906 -22.594 1 53.28 56 MET B O 1
ATOM 2104 N N . SER B 1 57 ? 8.586 -40.438 -24.672 1 55.09 57 SER B N 1
ATOM 2105 C CA . SER B 1 57 ? 9.75 -39.75 -25.188 1 55.09 57 SER B CA 1
ATOM 2106 C C . SER B 1 57 ? 9.977 -38.438 -24.453 1 55.09 57 SER B C 1
ATOM 2108 O O . SER B 1 57 ? 9.023 -37.75 -24.047 1 55.09 57 SER B O 1
ATOM 2110 N N . LYS B 1 58 ? 11.164 -38.125 -23.938 1 57.91 58 LYS B N 1
ATOM 2111 C CA . LYS B 1 58 ? 11.672 -37 -23.188 1 57.91 58 LYS B CA 1
ATOM 2112 C C . LYS B 1 58 ? 11.141 -35.688 -23.75 1 57.91 58 LYS B C 1
ATOM 2114 O O . LYS B 1 58 ? 10.82 -34.75 -23 1 57.91 58 LYS B O 1
ATOM 2119 N N . GLU B 1 59 ? 11.023 -35.594 -24.984 1 57.06 59 GLU B N 1
ATOM 2120 C CA . GLU B 1 59 ? 10.695 -34.344 -25.656 1 57.06 59 GLU B CA 1
ATOM 2121 C C . GLU B 1 59 ? 9.234 -33.938 -25.422 1 57.06 59 GLU B C 1
ATOM 2123 O O . GLU B 1 59 ? 8.922 -32.781 -25.172 1 57.06 59 GLU B O 1
ATOM 2128 N N . GLU B 1 60 ? 8.375 -34.875 -25.594 1 54.03 60 GLU B N 1
ATOM 2129 C CA . GLU B 1 60 ? 6.953 -34.562 -25.469 1 54.03 60 GLU B CA 1
ATOM 2130 C C . GLU B 1 60 ? 6.598 -34.188 -24.031 1 54.03 60 GLU B C 1
ATOM 2132 O O . GLU B 1 60 ? 5.828 -33.25 -23.812 1 54.03 60 GLU B O 1
ATOM 2137 N N . PHE B 1 61 ? 7.199 -34.812 -23.172 1 55.38 61 PHE B N 1
ATOM 2138 C CA . PHE B 1 61 ? 6.914 -34.531 -21.766 1 55.38 61 PHE B CA 1
ATOM 2139 C C . PHE B 1 61 ? 7.492 -33.188 -21.359 1 55.38 61 PHE B C 1
ATOM 2141 O O . PHE B 1 61 ? 6.859 -32.438 -20.609 1 55.38 61 PHE B O 1
ATOM 2148 N N . SER B 1 62 ? 8.586 -32.938 -21.906 1 56 62 SER B N 1
ATOM 2149 C CA . SER B 1 62 ? 9.172 -31.641 -21.625 1 56 62 SER B CA 1
ATOM 2150 C C . SER B 1 62 ? 8.242 -30.5 -22.047 1 56 62 SER B C 1
ATOM 2152 O O . SER B 1 62 ? 8.148 -29.484 -21.344 1 56 62 SER B O 1
ATOM 2154 N N . GLN B 1 63 ? 7.645 -30.672 -23.125 1 54.25 63 GLN B N 1
ATOM 2155 C CA . GLN B 1 63 ? 6.727 -29.641 -23.594 1 54.25 63 GLN B CA 1
ATOM 2156 C C . GLN B 1 63 ? 5.527 -29.516 -22.656 1 54.25 63 GLN B C 1
ATOM 2158 O O . GLN B 1 63 ? 5.07 -28.406 -22.375 1 54.25 63 GLN B O 1
ATOM 2163 N N . PHE B 1 64 ? 5.145 -30.594 -22.234 1 54.81 64 PHE B N 1
ATOM 2164 C CA . PHE B 1 64 ? 4.004 -30.562 -21.328 1 54.81 64 PHE B CA 1
ATOM 2165 C C . PHE B 1 64 ? 4.359 -29.875 -20.016 1 54.81 64 PHE B C 1
ATOM 2167 O O . PHE B 1 64 ? 3.596 -29.047 -19.516 1 54.81 64 PHE B O 1
ATOM 2174 N N . VAL B 1 65 ? 5.473 -30.297 -19.562 1 55.62 65 VAL B N 1
ATOM 2175 C CA . VAL B 1 65 ? 5.926 -29.703 -18.312 1 55.62 65 VAL B CA 1
ATOM 2176 C C . VAL B 1 65 ? 6.176 -28.219 -18.5 1 55.62 65 VAL B C 1
ATOM 2178 O O . VAL B 1 65 ? 5.828 -27.406 -17.641 1 55.62 65 VAL B O 1
ATOM 2181 N N . SER B 1 66 ? 6.781 -27.984 -19.641 1 52.5 66 SER B N 1
ATOM 2182 C CA . SER B 1 66 ? 7.043 -26.562 -19.891 1 52.5 66 SER B CA 1
ATOM 2183 C C . SER B 1 66 ? 5.746 -25.766 -19.938 1 52.5 66 SER B C 1
ATOM 2185 O O . SER B 1 66 ? 5.68 -24.656 -19.406 1 52.5 66 SER B O 1
ATOM 2187 N N . ILE B 1 67 ? 4.758 -26.297 -20.656 1 49.94 67 ILE B N 1
ATOM 2188 C CA . ILE B 1 67 ? 3.475 -25.609 -20.75 1 49.94 67 ILE B CA 1
ATOM 2189 C C . ILE B 1 67 ? 2.842 -25.516 -19.359 1 49.94 67 ILE B C 1
ATOM 2191 O O . ILE B 1 67 ? 2.299 -24.469 -18.984 1 49.94 67 ILE B O 1
ATOM 2195 N N . ALA B 1 68 ? 2.99 -26.703 -18.734 1 49.19 68 ALA B N 1
ATOM 2196 C CA . ALA B 1 68 ? 2.383 -26.688 -17.406 1 49.19 68 ALA B CA 1
ATOM 2197 C C . ALA B 1 68 ? 3.092 -25.703 -16.484 1 49.19 68 ALA B C 1
ATOM 2199 O O . ALA B 1 68 ? 2.443 -24.969 -15.734 1 49.19 68 ALA B O 1
ATOM 2200 N N . VAL B 1 69 ? 4.48 -25.766 -16.625 1 50.72 69 VAL B N 1
ATOM 2201 C CA . VAL B 1 69 ? 5.297 -24.906 -15.773 1 50.72 69 VAL B CA 1
ATOM 2202 C C . VAL B 1 69 ? 5.129 -23.453 -16.203 1 50.72 69 VAL B C 1
ATOM 2204 O O . VAL B 1 69 ? 5.004 -22.562 -15.352 1 50.72 69 VAL B O 1
ATOM 2207 N N . GLN B 1 70 ? 5.312 -23.219 -17.531 1 48.62 70 GLN B N 1
ATOM 2208 C CA . GLN B 1 70 ? 5.141 -21.844 -18 1 48.62 70 GLN B CA 1
ATOM 2209 C C . GLN B 1 70 ? 3.748 -21.328 -17.672 1 48.62 70 GLN B C 1
ATOM 2211 O O . GLN B 1 70 ? 3.58 -20.141 -17.359 1 48.62 70 GLN B O 1
ATOM 2216 N N . ALA B 1 71 ? 2.828 -22.141 -18 1 44.78 71 ALA B N 1
ATOM 2217 C CA . ALA B 1 71 ? 1.455 -21.75 -17.703 1 44.78 71 ALA B CA 1
ATOM 2218 C C . ALA B 1 71 ? 1.313 -21.359 -16.219 1 44.78 71 ALA B C 1
ATOM 2220 O O . ALA B 1 71 ? 0.546 -20.453 -15.891 1 44.78 71 ALA B O 1
ATOM 2221 N N . TYR B 1 72 ? 1.945 -22.188 -15.422 1 42.34 72 TYR B N 1
ATOM 2222 C CA . TYR B 1 72 ? 1.735 -21.953 -14 1 42.34 72 TYR B CA 1
ATOM 2223 C C . TYR B 1 72 ? 2.801 -21.016 -13.438 1 42.34 72 TYR B C 1
ATOM 2225 O O . TYR B 1 72 ? 2.645 -20.469 -12.344 1 42.34 72 TYR B O 1
ATOM 2233 N N . ALA B 1 73 ? 4.051 -21.172 -14.094 1 43.12 73 ALA B N 1
ATOM 2234 C CA . ALA B 1 73 ? 5.164 -20.438 -13.5 1 43.12 73 ALA B CA 1
ATOM 2235 C C . ALA B 1 73 ? 5.004 -18.938 -13.703 1 43.12 73 ALA B C 1
ATOM 2237 O O . ALA B 1 73 ? 4.953 -18.469 -14.844 1 43.12 73 ALA B O 1
ATOM 2238 N N . ASN B 1 74 ? 4.246 -18.359 -12.984 1 45.97 74 ASN B N 1
ATOM 2239 C CA . ASN B 1 74 ? 4.379 -16.906 -12.969 1 45.97 74 ASN B CA 1
ATOM 2240 C C . ASN B 1 74 ? 5.828 -16.469 -13.156 1 45.97 74 ASN B C 1
ATOM 2242 O O . ASN B 1 74 ? 6.719 -16.953 -12.453 1 45.97 74 ASN B O 1
ATOM 2246 N N . PRO B 1 75 ? 6.184 -16.125 -14.398 1 45.94 75 PRO B N 1
ATOM 2247 C CA . PRO B 1 75 ? 7.562 -15.633 -14.516 1 45.94 75 PRO B CA 1
ATOM 2248 C C . PRO B 1 75 ? 8.07 -14.984 -13.227 1 45.94 75 PRO B C 1
ATOM 2250 O O . PRO B 1 75 ? 7.422 -14.078 -12.695 1 45.94 75 PRO B O 1
ATOM 2253 N N . SER B 1 76 ? 8.68 -15.773 -12.336 1 54.28 76 SER B N 1
ATOM 2254 C CA . SER B 1 76 ? 9.344 -15.258 -11.148 1 54.28 76 SER B CA 1
ATOM 2255 C C . SER B 1 76 ? 10.094 -13.969 -11.445 1 54.28 76 SER B C 1
ATOM 2257 O O . SER B 1 76 ? 10.867 -13.898 -12.398 1 54.28 76 SER B O 1
ATOM 2259 N N . VAL B 1 77 ? 9.406 -12.859 -11.305 1 62.94 77 VAL B N 1
ATOM 2260 C CA . VAL B 1 77 ? 10.156 -11.609 -11.445 1 62.94 77 VAL B CA 1
ATOM 2261 C C . VAL B 1 77 ? 11.453 -11.695 -10.641 1 62.94 77 VAL B C 1
ATOM 2263 O O . VAL B 1 77 ? 11.438 -11.992 -9.445 1 62.94 77 VAL B O 1
ATOM 2266 N N . GLU B 1 78 ? 12.633 -11.75 -11.422 1 77.19 78 GLU B N 1
ATOM 2267 C CA . GLU B 1 78 ? 14 -11.852 -10.922 1 77.19 78 GLU B CA 1
ATOM 2268 C C . GLU B 1 78 ? 14.453 -10.539 -10.281 1 77.19 78 GLU B C 1
ATOM 2270 O O . GLU B 1 78 ? 13.883 -9.484 -10.555 1 77.19 78 GLU B O 1
ATOM 2275 N N . TRP B 1 79 ? 15.336 -10.773 -9.297 1 89 79 TRP B N 1
ATOM 2276 C CA . TRP B 1 79 ? 15.977 -9.625 -8.672 1 89 79 TRP B CA 1
ATOM 2277 C C . TRP B 1 79 ? 17.031 -9.016 -9.594 1 89 79 TRP B C 1
ATOM 2279 O O . TRP B 1 79 ? 18.219 -8.969 -9.258 1 89 79 TRP B O 1
ATOM 2289 N N . ASP B 1 80 ? 16.547 -8.539 -10.758 1 88.88 80 ASP B N 1
ATOM 2290 C CA . ASP B 1 80 ? 17.422 -7.789 -11.664 1 88.88 80 ASP B CA 1
ATOM 2291 C C . ASP B 1 80 ? 17.453 -6.309 -11.289 1 88.88 80 ASP B C 1
ATOM 2293 O O . ASP B 1 80 ? 16.672 -5.859 -10.445 1 88.88 80 ASP B O 1
ATOM 2297 N N . PRO B 1 81 ? 18.438 -5.535 -11.836 1 91.12 81 PRO B N 1
ATOM 2298 C CA . PRO B 1 81 ? 18.594 -4.141 -11.43 1 91.12 81 PRO B CA 1
ATOM 2299 C C . PRO B 1 81 ? 17.312 -3.33 -11.578 1 91.12 81 PRO B C 1
ATOM 2301 O O . PRO B 1 81 ? 16.938 -2.566 -10.68 1 91.12 81 PRO B O 1
ATOM 2304 N N . PHE B 1 82 ? 16.609 -3.461 -12.625 1 91.62 82 PHE B N 1
ATOM 2305 C CA . PHE B 1 82 ? 15.398 -2.688 -12.859 1 91.62 82 PHE B CA 1
ATOM 2306 C C . PHE B 1 82 ? 14.305 -3.094 -11.883 1 91.62 82 PHE B C 1
ATOM 2308 O O . PHE B 1 82 ? 13.711 -2.242 -11.219 1 91.62 82 PHE B O 1
ATOM 2315 N N . ASN B 1 83 ? 14.086 -4.371 -11.766 1 92 83 ASN B N 1
ATOM 2316 C CA . ASN B 1 83 ? 13.055 -4.883 -10.875 1 92 83 ASN B CA 1
ATOM 2317 C C . ASN B 1 83 ? 13.359 -4.562 -9.414 1 92 83 ASN B C 1
ATOM 2319 O O . ASN B 1 83 ? 12.453 -4.246 -8.641 1 92 83 ASN B O 1
ATOM 2323 N N . THR B 1 84 ? 14.625 -4.605 -9.125 1 94.31 84 THR B N 1
ATOM 2324 C CA . THR B 1 84 ? 15.023 -4.348 -7.746 1 94.31 84 THR B CA 1
ATOM 2325 C C . THR B 1 84 ? 14.891 -2.863 -7.418 1 94.31 84 THR B C 1
ATOM 2327 O O . THR B 1 84 ? 14.5 -2.5 -6.309 1 94.31 84 THR B O 1
ATOM 2330 N N . PHE B 1 85 ? 15.25 -2.057 -8.414 1 95.44 85 PHE B N 1
ATOM 2331 C CA . PHE B 1 85 ? 15.07 -0.622 -8.227 1 95.44 85 PHE B CA 1
ATOM 2332 C C . PHE B 1 85 ? 13.594 -0.287 -8 1 95.44 85 PHE B C 1
ATOM 2334 O O . PHE B 1 85 ? 13.258 0.497 -7.113 1 95.44 85 PHE B O 1
ATOM 2341 N N . GLU B 1 86 ? 12.75 -0.868 -8.758 1 94.19 86 GLU B N 1
ATOM 2342 C CA . GLU B 1 86 ? 11.312 -0.664 -8.602 1 94.19 86 GLU B CA 1
ATOM 2343 C C . GLU B 1 86 ? 10.828 -1.151 -7.242 1 94.19 86 GLU B C 1
ATOM 2345 O O . GLU B 1 86 ? 9.984 -0.508 -6.609 1 94.19 86 GLU B O 1
ATOM 2350 N N . PHE B 1 87 ? 11.438 -2.203 -6.824 1 96 87 PHE B N 1
ATOM 2351 C CA . PHE B 1 87 ? 11.094 -2.752 -5.516 1 96 87 PHE B CA 1
ATOM 2352 C C . PHE B 1 87 ? 11.422 -1.758 -4.41 1 96 87 PHE B C 1
ATOM 2354 O O . PHE B 1 87 ? 10.609 -1.529 -3.512 1 96 87 PHE B O 1
ATOM 2361 N N . THR B 1 88 ? 12.555 -1.19 -4.488 1 97.19 88 THR B N 1
ATOM 2362 C CA . THR B 1 88 ? 12.969 -0.249 -3.455 1 97.19 88 THR B CA 1
ATOM 2363 C C . THR B 1 88 ? 12.086 0.995 -3.469 1 97.19 88 THR B C 1
ATOM 2365 O O . THR B 1 88 ? 11.695 1.501 -2.414 1 97.19 88 THR B O 1
ATOM 2368 N N . LEU B 1 89 ? 11.742 1.431 -4.648 1 96.56 89 LEU B N 1
ATOM 2369 C CA . LEU B 1 89 ? 10.859 2.582 -4.781 1 96.56 89 LEU B CA 1
ATOM 2370 C C . LEU B 1 89 ? 9.477 2.275 -4.219 1 96.56 89 LEU B C 1
ATOM 2372 O O . LEU B 1 89 ? 8.906 3.082 -3.473 1 96.56 89 LEU B O 1
ATOM 2376 N N . GLN B 1 90 ? 8.945 1.133 -4.508 1 96.12 90 GLN B N 1
ATOM 2377 C CA . GLN B 1 90 ? 7.633 0.712 -4.023 1 96.12 90 GLN B CA 1
ATOM 2378 C C . GLN B 1 90 ? 7.629 0.562 -2.506 1 96.12 90 GLN B C 1
ATOM 2380 O O . GLN B 1 90 ? 6.633 0.87 -1.849 1 96.12 90 GLN B O 1
ATOM 2385 N N . THR B 1 91 ? 8.711 0.155 -2.033 1 97.38 91 THR B N 1
ATOM 2386 C CA . THR B 1 91 ? 8.828 -0.065 -0.595 1 97.38 91 THR B CA 1
ATOM 2387 C C . THR B 1 91 ? 8.773 1.26 0.16 1 97.38 91 THR B C 1
ATOM 2389 O O . THR B 1 91 ? 7.98 1.419 1.09 1 97.38 91 THR B O 1
ATOM 2392 N N . VAL B 1 92 ? 9.531 2.195 -0.298 1 97.38 92 VAL B N 1
ATOM 2393 C CA . VAL B 1 92 ? 9.648 3.436 0.463 1 97.38 92 VAL B CA 1
ATOM 2394 C C . VAL B 1 92 ? 8.422 4.309 0.212 1 97.38 92 VAL B C 1
ATOM 2396 O O . VAL B 1 92 ? 8.102 5.191 1.014 1 97.38 92 VAL B O 1
ATOM 2399 N N . THR B 1 93 ? 7.699 4.062 -0.846 1 96.31 93 THR B N 1
ATOM 2400 C CA . THR B 1 93 ? 6.484 4.816 -1.137 1 96.31 93 THR B CA 1
ATOM 2401 C C . THR B 1 93 ? 5.25 4.062 -0.641 1 96.31 93 THR B C 1
ATOM 2403 O O . THR B 1 93 ? 4.121 4.516 -0.842 1 96.31 93 THR B O 1
ATOM 2406 N N . THR B 1 94 ? 5.383 2.869 -0.156 1 96.25 94 THR B N 1
ATOM 2407 C CA . THR B 1 94 ? 4.375 2.033 0.485 1 96.25 94 THR B CA 1
ATOM 2408 C C . THR B 1 94 ? 3.35 1.546 -0.535 1 96.25 94 THR B C 1
ATOM 2410 O O . THR B 1 94 ? 2.168 1.404 -0.216 1 96.25 94 THR B O 1
ATOM 2413 N N . ILE B 1 95 ? 3.658 1.429 -1.772 1 95.62 95 ILE B N 1
ATOM 2414 C CA . ILE B 1 95 ? 2.783 0.884 -2.805 1 95.62 95 ILE B CA 1
ATOM 2415 C C . ILE B 1 95 ? 2.766 -0.641 -2.713 1 95.62 95 ILE B C 1
ATOM 2417 O O . ILE B 1 95 ? 1.696 -1.25 -2.633 1 95.62 95 ILE B O 1
ATOM 2421 N N . GLY B 1 96 ? 3.822 -1.376 -2.709 1 93.62 96 GLY B N 1
ATOM 2422 C CA . GLY B 1 96 ? 4.023 -2.795 -2.463 1 93.62 96 GLY B CA 1
ATOM 2423 C C . GLY B 1 96 ? 3.24 -3.684 -3.41 1 93.62 96 GLY B C 1
ATOM 2424 O O . GLY B 1 96 ? 2.371 -4.445 -2.98 1 93.62 96 GLY B O 1
ATOM 2425 N N . TYR B 1 97 ? 3.574 -3.805 -4.648 1 93.12 97 TYR B N 1
ATOM 2426 C CA . TYR B 1 97 ? 2.895 -4.645 -5.629 1 93.12 97 TYR B CA 1
ATOM 2427 C C . TYR B 1 97 ? 3.051 -6.121 -5.285 1 93.12 97 TYR B C 1
ATOM 2429 O O . TYR B 1 97 ? 2.215 -6.945 -5.66 1 93.12 97 TYR B O 1
ATOM 2437 N N . GLY B 1 98 ? 4.18 -6.434 -4.695 1 91.62 98 GLY B N 1
ATOM 2438 C CA . GLY B 1 98 ? 4.414 -7.816 -4.301 1 91.62 98 GLY B CA 1
ATOM 2439 C C . GLY B 1 98 ? 4.938 -8.68 -5.434 1 91.62 98 GLY B C 1
ATOM 2440 O O . GLY B 1 98 ? 4.906 -9.906 -5.348 1 91.62 98 GLY B O 1
ATOM 2441 N N . THR B 1 99 ? 5.312 -8.039 -6.535 1 87.62 99 THR B N 1
ATOM 2442 C CA . THR B 1 99 ? 5.863 -8.797 -7.656 1 87.62 99 THR B CA 1
ATOM 2443 C C . THR B 1 99 ? 7.18 -9.461 -7.266 1 87.62 99 THR B C 1
ATOM 2445 O O . THR B 1 99 ? 7.469 -10.578 -7.703 1 87.62 99 THR B O 1
ATOM 2448 N N . ILE B 1 100 ? 7.945 -8.75 -6.535 1 89.12 100 ILE B N 1
ATOM 2449 C CA . ILE B 1 100 ? 9.172 -9.273 -5.941 1 89.12 100 ILE B CA 1
ATOM 2450 C C . ILE B 1 100 ? 9.203 -8.961 -4.449 1 89.12 100 ILE B C 1
ATOM 2452 O O . ILE B 1 100 ? 8.828 -7.859 -4.031 1 89.12 100 ILE B O 1
ATOM 2456 N N . THR B 1 101 ? 9.492 -9.977 -3.699 1 93.12 101 THR B N 1
ATOM 2457 C CA . THR B 1 101 ? 9.508 -9.812 -2.25 1 93.12 101 THR B CA 1
ATOM 2458 C C . THR B 1 101 ? 10.688 -10.562 -1.636 1 93.12 101 THR B C 1
ATOM 2460 O O . THR B 1 101 ? 11.141 -11.578 -2.178 1 93.12 101 THR B O 1
ATOM 2463 N N . PRO B 1 102 ? 11.133 -10.047 -0.567 1 93.19 102 PRO B N 1
ATOM 2464 C CA . PRO B 1 102 ? 12.227 -10.766 0.089 1 93.19 102 PRO B CA 1
ATOM 2465 C C . PRO B 1 102 ? 11.805 -12.141 0.605 1 93.19 102 PRO B C 1
ATOM 2467 O O . PRO B 1 102 ? 10.734 -12.273 1.206 1 93.19 102 PRO B O 1
ATOM 2470 N N . LYS B 1 103 ? 12.734 -13.109 0.399 1 91.19 103 LYS B N 1
ATOM 2471 C CA . LYS B 1 103 ? 12.438 -14.477 0.814 1 91.19 103 LYS B CA 1
ATOM 2472 C C . LYS B 1 103 ? 13.422 -14.953 1.874 1 91.19 103 LYS B C 1
ATOM 2474 O O . LYS B 1 103 ? 13.148 -15.922 2.592 1 91.19 103 LYS B O 1
ATOM 2479 N N . THR B 1 104 ? 14.508 -14.219 1.981 1 92.06 104 THR B N 1
ATOM 2480 C CA . THR B 1 104 ? 15.523 -14.586 2.959 1 92.06 104 THR B CA 1
ATOM 2481 C C . THR B 1 104 ? 15.32 -13.836 4.27 1 92.06 104 THR B C 1
ATOM 2483 O O . THR B 1 104 ? 14.703 -12.766 4.281 1 92.06 104 THR B O 1
ATOM 2486 N N . ASP B 1 105 ? 15.812 -14.414 5.352 1 93 105 ASP B N 1
ATOM 2487 C CA . ASP B 1 105 ? 15.734 -13.734 6.645 1 93 105 ASP B CA 1
ATOM 2488 C C . ASP B 1 105 ? 16.484 -12.406 6.613 1 93 105 ASP B C 1
ATOM 2490 O O . ASP B 1 105 ? 16.016 -11.414 7.164 1 93 105 ASP B O 1
ATOM 2494 N N . GLY B 1 106 ? 17.625 -12.484 6.008 1 94 106 GLY B N 1
ATOM 2495 C CA . GLY B 1 106 ? 18.391 -11.25 5.871 1 94 106 GLY B CA 1
ATOM 2496 C C . GLY B 1 106 ? 17.672 -10.195 5.051 1 94 106 GLY B C 1
ATOM 2497 O O . GLY B 1 106 ? 17.719 -9.008 5.379 1 94 106 GLY B O 1
ATOM 2498 N N . GLY B 1 107 ? 17.031 -10.617 3.961 1 94.94 107 GLY B N 1
ATOM 2499 C CA . GLY B 1 107 ? 16.266 -9.695 3.135 1 94.94 107 GLY B CA 1
ATOM 2500 C C . GLY B 1 107 ? 15.078 -9.078 3.859 1 94.94 107 GLY B C 1
ATOM 2501 O O . GLY B 1 107 ? 14.82 -7.883 3.725 1 94.94 107 GLY B O 1
ATOM 2502 N N . ARG B 1 108 ? 14.414 -9.891 4.621 1 95.62 108 ARG B N 1
ATOM 2503 C CA . ARG B 1 108 ? 13.258 -9.414 5.375 1 95.62 108 ARG B CA 1
ATOM 2504 C C . ARG B 1 108 ? 13.688 -8.43 6.457 1 95.62 108 ARG B C 1
ATOM 2506 O O . ARG B 1 108 ? 13.031 -7.406 6.664 1 95.62 108 ARG B O 1
ATOM 2513 N N . LEU B 1 109 ? 14.727 -8.734 7.109 1 95.81 109 LEU B N 1
ATOM 2514 C CA . LEU B 1 109 ? 15.25 -7.828 8.125 1 95.81 109 LEU B CA 1
ATOM 2515 C C . LEU B 1 109 ? 15.688 -6.512 7.496 1 95.81 109 LEU B C 1
ATOM 2517 O O . LEU B 1 109 ? 15.383 -5.438 8.016 1 95.81 109 LEU B O 1
ATOM 2521 N N . LEU B 1 110 ? 16.406 -6.582 6.426 1 96.69 110 LEU B N 1
ATOM 2522 C CA . LEU B 1 110 ? 16.844 -5.379 5.723 1 96.69 110 LEU B CA 1
ATOM 2523 C C . LEU B 1 110 ? 15.633 -4.551 5.277 1 96.69 110 LEU B C 1
ATOM 2525 O O . LEU B 1 110 ? 15.664 -3.318 5.352 1 96.69 110 LEU B O 1
ATOM 2529 N N . CYS B 1 111 ? 14.648 -5.234 4.793 1 97.19 111 CYS B N 1
ATOM 2530 C CA . CYS B 1 111 ? 13.445 -4.555 4.324 1 97.19 111 CYS B CA 1
ATOM 2531 C C . CYS B 1 111 ? 12.82 -3.723 5.438 1 97.19 111 CYS B C 1
ATOM 2533 O O . CYS B 1 111 ? 12.406 -2.584 5.215 1 97.19 111 CYS B O 1
ATOM 2535 N N . ILE B 1 112 ? 12.797 -4.277 6.617 1 96.19 112 ILE B N 1
ATOM 2536 C CA . ILE B 1 112 ? 12.234 -3.58 7.77 1 96.19 112 ILE B CA 1
ATOM 2537 C C . ILE B 1 112 ? 13.039 -2.316 8.055 1 96.19 112 ILE B C 1
ATOM 2539 O O . ILE B 1 112 ? 12.484 -1.22 8.133 1 96.19 112 ILE B O 1
ATOM 2543 N N . PHE B 1 113 ? 14.281 -2.396 8.141 1 96.31 113 PHE B N 1
ATOM 2544 C CA . PHE B 1 113 ? 15.141 -1.261 8.453 1 96.31 113 PHE B CA 1
ATOM 2545 C C . PHE B 1 113 ? 15.133 -0.248 7.312 1 96.31 113 PHE B C 1
ATOM 2547 O O . PHE B 1 113 ? 15.078 0.96 7.551 1 96.31 113 PHE B O 1
ATOM 2554 N N . TYR B 1 114 ? 15.227 -0.763 6.137 1 97.06 114 TYR B N 1
ATOM 2555 C CA . TYR B 1 114 ? 15.219 0.086 4.953 1 97.06 114 TYR B CA 1
ATOM 2556 C C . TYR B 1 114 ? 13.953 0.923 4.887 1 97.06 114 TYR B C 1
ATOM 2558 O O . TYR B 1 114 ? 14 2.121 4.598 1 97.06 114 TYR B O 1
ATOM 2566 N N . ALA B 1 115 ? 12.852 0.288 5.176 1 96.94 115 ALA B N 1
ATOM 2567 C CA . ALA B 1 115 ? 11.562 0.974 5.133 1 96.94 115 ALA B CA 1
ATOM 2568 C C . ALA B 1 115 ? 11.438 1.973 6.277 1 96.94 115 ALA B C 1
ATOM 2570 O O . ALA B 1 115 ? 10.859 3.049 6.105 1 96.94 115 ALA B O 1
ATOM 2571 N N . LEU B 1 116 ? 11.945 1.648 7.41 1 94 116 LEU B N 1
ATOM 2572 C CA . LEU B 1 116 ? 11.859 2.508 8.586 1 94 116 LEU B CA 1
ATOM 2573 C C . LEU B 1 116 ? 12.477 3.875 8.305 1 94 116 LEU B C 1
ATOM 2575 O O . LEU B 1 116 ? 11.93 4.902 8.711 1 94 116 LEU B O 1
ATOM 2579 N N . PHE B 1 117 ? 13.492 3.873 7.559 1 94.88 117 PHE B N 1
ATOM 2580 C CA . PHE B 1 117 ? 14.164 5.133 7.262 1 94.88 117 PHE B CA 1
ATOM 2581 C C . PHE B 1 117 ? 13.695 5.699 5.93 1 94.88 117 PHE B C 1
ATOM 2583 O O . PHE B 1 117 ? 13.633 6.918 5.754 1 94.88 117 PHE B O 1
ATOM 2590 N N . GLY B 1 118 ? 13.43 4.855 5.047 1 96.75 118 GLY B N 1
ATOM 2591 C CA . GLY B 1 118 ? 13.086 5.277 3.697 1 96.75 118 GLY B CA 1
ATOM 2592 C C . GLY B 1 118 ? 11.719 5.934 3.609 1 96.75 118 GLY B C 1
ATOM 2593 O O . GLY B 1 118 ? 11.531 6.875 2.836 1 96.75 118 GLY B O 1
ATOM 2594 N N . ILE B 1 119 ? 10.75 5.508 4.371 1 95.06 119 ILE B N 1
ATOM 2595 C CA . ILE B 1 119 ? 9.375 6 4.285 1 95.06 119 ILE B CA 1
ATOM 2596 C C . ILE B 1 119 ? 9.328 7.461 4.719 1 95.06 119 ILE B C 1
ATOM 2598 O O . ILE B 1 119 ? 8.789 8.312 4 1 95.06 119 ILE B O 1
ATOM 2602 N N . PRO B 1 120 ? 9.922 7.816 5.859 1 93.38 120 PRO B N 1
ATOM 2603 C CA . PRO B 1 120 ? 9.93 9.234 6.23 1 93.38 120 PRO B CA 1
ATOM 2604 C C . PRO B 1 120 ? 10.633 10.109 5.195 1 93.38 120 PRO B C 1
ATOM 2606 O O . PRO B 1 120 ? 10.18 11.227 4.918 1 93.38 120 PRO B O 1
ATOM 2609 N N . VAL B 1 121 ? 11.68 9.609 4.688 1 94.19 121 VAL B N 1
ATOM 2610 C CA . VAL B 1 121 ? 12.414 10.359 3.67 1 94.19 121 VAL B CA 1
ATOM 2611 C C . VAL B 1 121 ? 11.523 10.562 2.443 1 94.19 121 VAL B C 1
ATOM 2613 O O . VAL B 1 121 ? 11.453 11.664 1.9 1 94.19 121 VAL B O 1
ATOM 2616 N N . ALA B 1 122 ? 10.945 9.547 2.008 1 95.69 122 ALA B N 1
ATOM 2617 C CA . ALA B 1 122 ? 10.031 9.641 0.873 1 95.69 122 ALA B CA 1
ATOM 2618 C C . ALA B 1 122 ? 8.883 10.602 1.174 1 95.69 122 ALA B C 1
ATOM 2620 O O . ALA B 1 122 ? 8.477 11.383 0.312 1 95.69 122 ALA B O 1
ATOM 2621 N N . ALA B 1 123 ? 8.359 10.516 2.365 1 94.06 123 ALA B N 1
ATOM 2622 C CA . ALA B 1 123 ? 7.254 11.383 2.775 1 94.06 123 ALA B CA 1
ATOM 2623 C C . ALA B 1 123 ? 7.664 12.852 2.721 1 94.06 123 ALA B C 1
ATOM 2625 O O . ALA B 1 123 ? 6.887 13.703 2.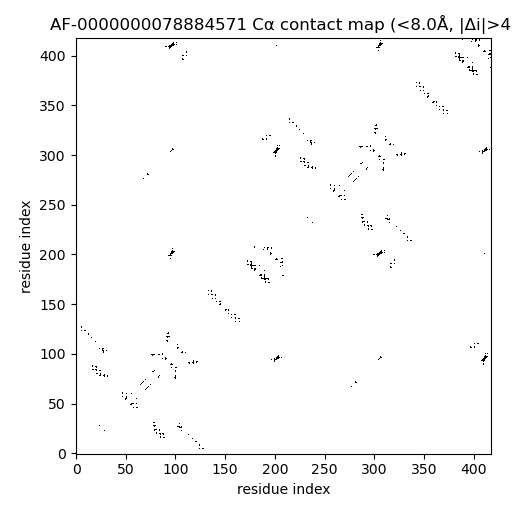281 1 94.06 123 ALA B O 1
ATOM 2626 N N . LEU B 1 124 ? 8.828 13.141 3.244 1 92.75 124 LEU B N 1
ATOM 2627 C CA . LEU B 1 124 ? 9.328 14.508 3.238 1 92.75 124 LEU B CA 1
ATOM 2628 C C . LEU B 1 124 ? 9.492 15.023 1.812 1 92.75 124 LEU B C 1
ATOM 2630 O O . LEU B 1 124 ? 9.188 16.172 1.525 1 92.75 124 LEU B O 1
ATOM 2634 N N . LEU B 1 125 ? 9.977 14.188 1.021 1 93.56 125 LEU B N 1
ATOM 2635 C CA . LEU B 1 125 ? 10.102 14.562 -0.383 1 93.56 125 LEU B CA 1
ATOM 2636 C C . LEU B 1 125 ? 8.734 14.82 -0.999 1 93.56 125 LEU B C 1
ATOM 2638 O O . LEU B 1 125 ? 8.547 15.797 -1.728 1 93.56 125 LEU B O 1
ATOM 2642 N N . LEU B 1 126 ? 7.809 13.969 -0.696 1 92.56 126 LEU B N 1
ATOM 2643 C CA . LEU B 1 126 ? 6.453 14.133 -1.213 1 92.56 126 LEU B CA 1
ATOM 2644 C C . LEU B 1 126 ? 5.824 15.422 -0.699 1 92.56 126 LEU B C 1
ATOM 2646 O O . LEU B 1 126 ? 5.074 16.078 -1.422 1 92.56 126 LEU B O 1
ATOM 2650 N N . GLN B 1 127 ? 6.121 15.688 0.473 1 91.5 127 GLN B N 1
ATOM 2651 C CA . GLN B 1 127 ? 5.617 16.938 1.039 1 91.5 127 GLN B CA 1
ATOM 2652 C C . GLN B 1 127 ? 6.176 18.141 0.291 1 91.5 127 GLN B C 1
ATOM 2654 O O . GLN B 1 127 ? 5.441 19.094 0.006 1 91.5 127 GLN B O 1
ATOM 2659 N N . ALA B 1 128 ? 7.422 18.094 0.129 1 91.5 128 ALA B N 1
ATOM 2660 C CA . ALA B 1 128 ? 8.062 19.188 -0.594 1 91.5 128 ALA B CA 1
ATOM 2661 C C . ALA B 1 128 ? 7.488 19.328 -2 1 91.5 128 ALA B C 1
ATOM 2663 O O . ALA B 1 128 ? 7.203 20.438 -2.451 1 91.5 128 ALA B O 1
ATOM 2664 N N . LEU B 1 129 ? 7.293 18.281 -2.648 1 91.12 129 LEU B N 1
ATOM 2665 C CA . LEU B 1 129 ? 6.699 18.297 -3.98 1 91.12 129 LEU B CA 1
ATOM 2666 C C . LEU B 1 129 ? 5.266 18.812 -3.934 1 91.12 129 LEU B C 1
ATOM 2668 O O . LEU B 1 129 ? 4.82 19.5 -4.855 1 91.12 129 LEU B O 1
ATOM 2672 N N . GLY B 1 130 ? 4.613 18.453 -2.926 1 89.94 130 GLY B N 1
ATOM 2673 C CA . GLY B 1 130 ? 3.252 18.922 -2.744 1 89.94 130 GLY B CA 1
ATOM 2674 C C . GLY B 1 130 ? 3.168 20.438 -2.57 1 89.94 130 GLY B C 1
ATOM 2675 O O . GLY B 1 130 ? 2.273 21.078 -3.121 1 89.94 130 GLY B O 1
ATOM 2676 N N . LYS B 1 131 ? 4.023 20.906 -1.749 1 91.06 131 LYS B N 1
ATOM 2677 C CA . LYS B 1 131 ? 4.062 22.359 -1.546 1 91.06 131 LYS B CA 1
ATOM 2678 C C . LYS B 1 131 ? 4.328 23.094 -2.859 1 91.06 131 LYS B C 1
ATOM 2680 O O . LYS B 1 131 ? 3.686 24.094 -3.152 1 91.06 131 LYS B O 1
ATOM 2685 N N . SER B 1 132 ? 5.273 22.562 -3.572 1 91.06 132 SER B N 1
ATOM 2686 C CA . SER B 1 132 ? 5.574 23.156 -4.875 1 91.06 132 SER B CA 1
ATOM 2687 C C . SER B 1 132 ? 4.379 23.062 -5.816 1 91.06 132 SER B C 1
ATOM 2689 O O . SER B 1 132 ? 4.078 24 -6.551 1 91.06 132 SER B O 1
ATOM 2691 N N . HIS B 1 133 ? 3.791 21.891 -5.793 1 91.06 133 HIS B N 1
ATOM 2692 C CA . HIS B 1 133 ? 2.605 21.688 -6.621 1 91.06 133 HIS B CA 1
ATOM 2693 C C . HIS B 1 133 ? 1.484 22.641 -6.219 1 91.06 133 HIS B C 1
ATOM 2695 O O . HIS B 1 133 ? 0.802 23.203 -7.078 1 91.06 133 HIS B O 1
ATOM 2701 N N . HIS B 1 134 ? 1.305 22.797 -5.016 1 91 134 HIS B N 1
ATOM 2702 C CA . HIS B 1 134 ? 0.29 23.719 -4.52 1 91 134 HIS B CA 1
ATOM 2703 C C . HIS B 1 134 ? 0.567 25.141 -4.977 1 91 134 HIS B C 1
ATOM 2705 O O . HIS B 1 134 ? -0.357 25.875 -5.344 1 91 134 HIS B O 1
ATOM 2711 N N . ALA B 1 135 ? 1.796 25.516 -4.914 1 91.06 135 ALA B N 1
ATOM 2712 C CA . ALA B 1 135 ? 2.193 26.844 -5.355 1 91.06 135 ALA B CA 1
ATOM 2713 C C . ALA B 1 135 ? 1.908 27.047 -6.84 1 91.06 135 ALA B C 1
ATOM 2715 O O . ALA B 1 135 ? 1.448 28.109 -7.258 1 91.06 135 ALA B O 1
ATOM 2716 N N . LEU B 1 136 ? 2.195 26.047 -7.57 1 90.75 136 LEU B N 1
ATOM 2717 C CA . LEU B 1 136 ? 1.952 26.109 -9.008 1 90.75 136 LEU B CA 1
ATOM 2718 C C . LEU B 1 136 ? 0.46 26.234 -9.305 1 90.75 136 LEU B C 1
ATOM 2720 O O . LEU B 1 136 ? 0.049 27.047 -10.125 1 90.75 136 LEU B O 1
ATOM 2724 N N . VAL B 1 137 ? -0.306 25.406 -8.625 1 91.5 137 VAL B N 1
ATOM 2725 C CA . VAL B 1 137 ? -1.751 25.422 -8.828 1 91.5 137 VAL B CA 1
ATOM 2726 C C . VAL B 1 137 ? -2.32 26.766 -8.398 1 91.5 137 VAL B C 1
ATOM 2728 O O . VAL B 1 137 ? -3.152 27.344 -9.102 1 91.5 137 VAL B O 1
ATOM 2731 N N . SER B 1 138 ? -1.854 27.281 -7.297 1 91.94 138 SER B N 1
ATOM 2732 C CA . SER B 1 138 ? -2.291 28.578 -6.801 1 91.94 138 SER B CA 1
ATOM 2733 C C . SER B 1 138 ? -1.938 29.703 -7.781 1 91.94 138 SER B C 1
ATOM 2735 O O . SER B 1 138 ? -2.756 30.578 -8.047 1 91.94 138 SER B O 1
ATOM 2737 N N . ALA B 1 139 ? -0.802 29.625 -8.25 1 90.69 139 ALA B N 1
ATOM 2738 C CA . ALA B 1 139 ? -0.35 30.641 -9.211 1 90.69 139 ALA B CA 1
ATOM 2739 C C . ALA B 1 139 ? -1.192 30.609 -10.477 1 90.69 139 ALA B C 1
ATOM 2741 O O . ALA B 1 139 ? -1.511 31.656 -11.047 1 90.69 139 ALA B O 1
ATOM 2742 N N . THR B 1 140 ? -1.439 29.438 -10.922 1 90.75 140 THR B N 1
ATOM 2743 C CA . THR B 1 140 ? -2.238 29.281 -12.133 1 90.75 140 THR B CA 1
ATOM 2744 C C . THR B 1 140 ? -3.646 29.828 -11.922 1 90.75 140 THR B C 1
ATOM 2746 O O . THR B 1 140 ? -4.188 30.5 -12.797 1 90.75 140 THR B O 1
ATOM 2749 N N . ILE B 1 141 ? -4.215 29.531 -10.789 1 90.5 141 ILE B N 1
ATOM 2750 C CA . ILE B 1 141 ? -5.562 30 -10.484 1 90.5 141 ILE B CA 1
ATOM 2751 C C . ILE B 1 141 ? -5.57 31.516 -10.391 1 90.5 141 ILE B C 1
ATOM 2753 O O . ILE B 1 141 ? -6.465 32.188 -10.93 1 90.5 141 ILE B O 1
ATOM 2757 N N . LYS B 1 142 ? -4.598 32.062 -9.734 1 90.25 142 LYS B N 1
ATOM 2758 C CA . LYS B 1 142 ? -4.5 33.531 -9.602 1 90.25 142 LYS B CA 1
ATOM 2759 C C . LYS B 1 142 ? -4.332 34.188 -10.969 1 90.25 142 LYS B C 1
ATOM 2761 O O . LYS B 1 142 ? -4.914 35.25 -11.219 1 90.25 142 LYS B O 1
ATOM 2766 N N . ALA B 1 143 ? -3.561 33.531 -11.805 1 88.81 143 ALA B N 1
ATOM 2767 C CA . ALA B 1 143 ? -3.328 34.062 -13.141 1 88.81 143 ALA B CA 1
ATOM 2768 C C . ALA B 1 143 ? -4.613 34.062 -13.969 1 88.81 143 ALA B C 1
ATOM 2770 O O . ALA B 1 143 ? -4.898 35.031 -14.688 1 88.81 143 ALA B O 1
ATOM 2771 N N . VAL B 1 144 ? -5.328 33 -13.898 1 87 144 VAL B N 1
ATOM 2772 C CA . VAL B 1 144 ? -6.562 32.875 -14.664 1 87 144 VAL B CA 1
ATOM 2773 C C . VAL B 1 144 ? -7.609 33.844 -14.148 1 87 144 VAL B C 1
ATOM 2775 O O . VAL B 1 144 ? -8.32 34.469 -14.938 1 87 144 VAL B O 1
ATOM 2778 N N . GLU B 1 145 ? -7.676 33.938 -12.859 1 87.19 145 GLU B N 1
ATOM 2779 C CA . GLU B 1 145 ? -8.672 34.844 -12.266 1 87.19 145 GLU B CA 1
ATOM 2780 C C . GLU B 1 145 ? -8.312 36.312 -12.508 1 87.19 145 GLU B C 1
ATOM 2782 O O . GLU B 1 145 ? -9.203 37.156 -12.625 1 87.19 145 GLU B O 1
ATOM 2787 N N . SER B 1 146 ? -7.051 36.656 -12.375 1 84.19 146 SER B N 1
ATOM 2788 C CA . SER B 1 146 ? -6.637 38.031 -12.609 1 84.19 146 SER B CA 1
ATOM 2789 C C . SER B 1 146 ? -6.996 38.469 -14.023 1 84.19 146 SER B C 1
ATOM 2791 O O . SER B 1 146 ? -7.297 39.656 -14.25 1 84.19 146 SER B O 1
ATOM 2793 N N . LYS B 1 147 ? -6.914 37.594 -14.891 1 84.75 147 LYS B N 1
ATOM 2794 C CA . LYS B 1 147 ? -7.281 37.906 -16.266 1 84.75 147 LYS B CA 1
ATOM 2795 C C . LYS B 1 147 ? -8.789 38.062 -16.406 1 84.75 147 LYS B C 1
ATOM 2797 O O . LYS B 1 147 ? -9.258 38.812 -17.266 1 84.75 147 LYS B O 1
ATOM 2802 N N . CYS B 1 148 ? -9.469 37.312 -15.516 1 78.19 148 CYS B N 1
ATOM 2803 C CA . CYS B 1 148 ? -10.922 37.312 -15.672 1 78.19 148 CYS B CA 1
ATOM 2804 C C . CYS B 1 148 ? -11.555 38.406 -14.828 1 78.19 148 CYS B C 1
ATOM 2806 O O . CYS B 1 148 ? -12.617 38.938 -15.18 1 78.19 148 CYS B O 1
ATOM 2808 N N . THR B 1 149 ? -11.086 38.688 -13.492 1 72.38 149 THR B N 1
ATOM 2809 C CA . THR B 1 149 ? -11.805 39.562 -12.594 1 72.38 149 THR B CA 1
ATOM 2810 C C . THR B 1 149 ? -11.023 40.875 -12.375 1 72.38 149 THR B C 1
ATOM 2812 O O . THR B 1 149 ? -11.352 41.656 -11.492 1 72.38 149 THR B O 1
ATOM 2815 N N . SER B 1 150 ? -10.281 41.406 -13.305 1 67.69 150 SER B N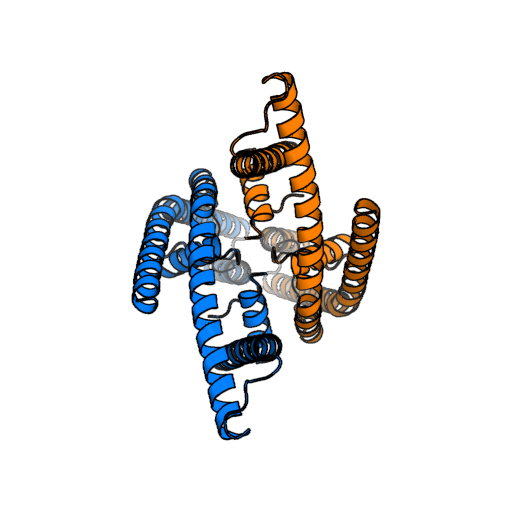 1
ATOM 2816 C CA . SER B 1 150 ? -9.641 42.719 -13.273 1 67.69 150 SER B CA 1
ATOM 2817 C C . SER B 1 150 ? -8.883 42.938 -11.961 1 67.69 150 SER B C 1
ATOM 2819 O O . SER B 1 150 ? -8.992 44 -11.352 1 67.69 150 SER B O 1
ATOM 2821 N N . GLY B 1 151 ? -8.289 41.969 -11.383 1 63.97 151 GLY B N 1
ATOM 2822 C CA . GLY B 1 151 ? -7.289 42.188 -10.352 1 63.97 151 GLY B CA 1
ATOM 2823 C C . GLY B 1 151 ? -7.812 41.969 -8.945 1 63.97 151 GLY B C 1
ATOM 2824 O O . GLY B 1 151 ? -7.148 42.312 -7.969 1 63.97 151 GLY B O 1
ATOM 2825 N N . LYS B 1 152 ? -9.086 41.625 -8.711 1 71.44 152 LYS B N 1
ATOM 2826 C CA . LYS B 1 152 ? -9.609 41.406 -7.363 1 71.44 152 LYS B CA 1
ATOM 2827 C C . LYS B 1 152 ? -9.031 40.156 -6.738 1 71.44 152 LYS B C 1
ATOM 2829 O O . LYS B 1 152 ? -8.555 39.25 -7.445 1 71.44 152 LYS B O 1
ATOM 2834 N N . GLU B 1 153 ? -8.859 40.156 -5.344 1 76.94 153 GLU B N 1
ATOM 2835 C CA . GLU B 1 153 ? -8.32 39.031 -4.559 1 76.94 153 GLU B CA 1
ATOM 2836 C C . GLU B 1 153 ? -9.148 37.781 -4.762 1 76.94 153 GLU B C 1
ATOM 2838 O O . GLU B 1 153 ? -10.375 37.812 -4.863 1 76.94 153 GLU B O 1
ATOM 2843 N N . VAL B 1 154 ? -8.5 36.719 -5.25 1 73.12 154 VAL B N 1
ATOM 2844 C CA . VAL B 1 154 ? -9.164 35.469 -5.504 1 73.12 154 VAL B CA 1
ATOM 2845 C C . VAL B 1 154 ? -9.883 35 -4.238 1 73.12 154 VAL B C 1
ATOM 2847 O O . VAL B 1 154 ? -9.25 34.812 -3.193 1 73.12 154 VAL B O 1
ATOM 2850 N N . VAL B 1 155 ? -11.164 35.062 -4.227 1 78.5 155 VAL B N 1
ATOM 2851 C CA . VAL B 1 155 ? -12 34.625 -3.115 1 78.5 155 VAL B CA 1
ATOM 2852 C C . VAL B 1 155 ? -12 33.094 -3.062 1 78.5 155 VAL B C 1
ATOM 2854 O O . VAL B 1 155 ? -12.07 32.438 -4.102 1 78.5 155 VAL B O 1
ATOM 2857 N N . HIS B 1 156 ? -11.758 32.469 -1.854 1 88.75 156 HIS B N 1
ATOM 2858 C CA . HIS B 1 156 ? -11.805 31.031 -1.606 1 88.75 156 HIS B CA 1
ATOM 2859 C C . HIS B 1 156 ? -10.664 30.312 -2.318 1 88.75 156 HIS B C 1
ATOM 2861 O O . HIS B 1 156 ? -10.883 29.281 -2.959 1 88.75 156 HIS B O 1
ATOM 2867 N N . LEU B 1 157 ? -9.516 30.828 -2.334 1 88.12 157 LEU B N 1
ATOM 2868 C CA . LEU B 1 157 ? -8.336 30.312 -3.02 1 88.12 157 LEU B CA 1
ATOM 2869 C C . LEU B 1 157 ? -8.055 28.875 -2.605 1 88.12 157 LEU B C 1
ATOM 2871 O O . LEU B 1 157 ? -7.754 28.016 -3.451 1 88.12 157 LEU B O 1
ATOM 2875 N N . GLU B 1 158 ? -8.227 28.531 -1.361 1 89.31 158 GLU B N 1
ATOM 2876 C CA . GLU B 1 158 ? -7.898 27.203 -0.87 1 89.31 158 GLU B CA 1
ATOM 2877 C C . GLU B 1 158 ? -8.844 26.156 -1.452 1 89.31 158 GLU B C 1
ATOM 2879 O O . GLU B 1 158 ? -8.414 25.062 -1.82 1 89.31 158 GLU B O 1
ATOM 2884 N N . GLU B 1 159 ? -10.047 26.531 -1.525 1 89.5 159 GLU B N 1
ATOM 2885 C CA . GLU B 1 159 ? -11.031 25.625 -2.105 1 89.5 159 GLU B CA 1
ATOM 2886 C C . GLU B 1 159 ? -10.766 25.406 -3.592 1 89.5 159 GLU B C 1
ATOM 2888 O O . GLU B 1 159 ? -10.883 24.281 -4.086 1 89.5 159 GLU B O 1
ATOM 2893 N N . LYS B 1 160 ? -10.461 26.484 -4.211 1 90.5 160 LYS B N 1
ATOM 2894 C CA . LYS B 1 160 ? -10.141 26.391 -5.633 1 90.5 160 LYS B CA 1
ATOM 2895 C C . LYS B 1 160 ? -8.867 25.578 -5.855 1 90.5 160 LYS B C 1
ATOM 2897 O O . LYS B 1 160 ? -8.766 24.828 -6.828 1 90.5 160 LYS B O 1
ATOM 2902 N N . CYS B 1 161 ? -7.949 25.672 -4.98 1 90.12 161 CYS B N 1
ATOM 2903 C CA . CYS B 1 161 ? -6.707 24.906 -5.082 1 90.12 161 CYS B CA 1
ATOM 2904 C C . CYS B 1 161 ? -6.957 23.422 -4.867 1 90.12 161 CYS B C 1
ATOM 2906 O O . CYS B 1 161 ? -6.348 22.594 -5.539 1 90.12 161 CYS B O 1
ATOM 2908 N N . VAL B 1 162 ? -7.773 23.094 -3.943 1 89.56 162 VAL B N 1
ATOM 2909 C CA . VAL B 1 162 ? -8.133 21.703 -3.721 1 89.56 162 VAL B CA 1
ATOM 2910 C C . VAL B 1 162 ? -8.742 21.109 -4.992 1 89.56 162 VAL B C 1
ATOM 2912 O O . VAL B 1 162 ? -8.383 20.016 -5.41 1 89.56 162 VAL B O 1
ATOM 2915 N N . LEU B 1 163 ? -9.562 21.875 -5.566 1 89.69 163 LEU B N 1
ATOM 2916 C CA . LEU B 1 163 ? -10.188 21.438 -6.816 1 89.69 163 LEU B CA 1
ATOM 2917 C C . LEU B 1 163 ? -9.148 21.297 -7.922 1 89.69 163 LEU B C 1
ATOM 2919 O O . LEU B 1 163 ? -9.172 20.328 -8.68 1 89.69 163 LEU B O 1
ATOM 2923 N N . GLY B 1 164 ? -8.305 22.312 -7.973 1 90.06 164 GLY B N 1
ATOM 2924 C CA . GLY B 1 164 ? -7.23 22.25 -8.953 1 90.06 164 GLY B CA 1
ATOM 2925 C C . GLY B 1 164 ? -6.348 21.031 -8.797 1 90.06 164 GLY B C 1
ATOM 2926 O O . GLY B 1 164 ? -5.934 20.422 -9.789 1 90.06 164 GLY B O 1
ATOM 2927 N N . THR B 1 165 ? -6.055 20.719 -7.602 1 90 165 THR B N 1
ATOM 2928 C CA . THR B 1 165 ? -5.23 19.547 -7.324 1 90 165 THR B CA 1
ATOM 2929 C C . THR B 1 165 ? -5.949 18.266 -7.75 1 90 165 THR B C 1
ATOM 2931 O O . THR B 1 165 ? -5.336 17.375 -8.344 1 90 165 THR B O 1
ATOM 2934 N N . LEU B 1 166 ? -7.199 18.125 -7.473 1 88.94 166 LEU B N 1
ATOM 2935 C CA . LEU B 1 166 ? -7.988 16.969 -7.867 1 88.94 166 LEU B CA 1
ATOM 2936 C C . LEU B 1 166 ? -8 16.812 -9.383 1 88.94 166 LEU B C 1
ATOM 2938 O O . LEU B 1 166 ? -7.824 15.703 -9.906 1 88.94 166 LEU B O 1
ATOM 2942 N N . ILE B 1 167 ? -8.125 17.875 -10.016 1 90.5 167 ILE B N 1
ATOM 2943 C CA . ILE B 1 167 ? -8.164 17.875 -11.477 1 90.5 167 ILE B CA 1
ATOM 2944 C C . ILE B 1 167 ? -6.816 17.422 -12.031 1 90.5 167 ILE B C 1
ATOM 2946 O O . ILE B 1 167 ? -6.762 16.609 -12.961 1 90.5 167 ILE B O 1
ATOM 2950 N N . SER B 1 168 ? -5.828 18 -11.484 1 90.75 168 SER B N 1
ATOM 2951 C CA . SER B 1 168 ? -4.496 17.625 -11.945 1 90.75 168 SER B CA 1
ATOM 2952 C C . SER B 1 168 ? -4.238 16.125 -11.742 1 90.75 168 SER B C 1
ATOM 2954 O O . SER B 1 168 ? -3.607 15.492 -12.586 1 90.75 168 SER B O 1
ATOM 2956 N N . PHE B 1 169 ? -4.688 15.586 -10.633 1 89.75 169 PHE B N 1
ATOM 2957 C CA . PHE B 1 169 ? -4.52 14.164 -10.375 1 89.75 169 PHE B CA 1
ATOM 2958 C C . PHE B 1 169 ? -5.305 13.336 -11.383 1 89.75 169 PHE B C 1
ATOM 2960 O O . PHE B 1 169 ? -4.805 12.32 -11.883 1 89.75 169 PHE B O 1
ATOM 2967 N N . ILE B 1 170 ? -6.477 13.742 -11.648 1 91 170 ILE B N 1
ATOM 2968 C CA . ILE B 1 170 ? -7.309 13.055 -12.633 1 91 170 ILE B CA 1
ATOM 2969 C C . ILE B 1 170 ? -6.633 13.094 -14 1 91 170 ILE B C 1
ATOM 2971 O O . ILE B 1 170 ? -6.594 12.094 -14.711 1 91 170 ILE B O 1
ATOM 2975 N N . PHE B 1 171 ? -6.09 14.172 -14.297 1 91.38 171 PHE B N 1
ATOM 2976 C CA . PHE B 1 171 ? -5.391 14.336 -15.562 1 91.38 171 PHE B CA 1
ATOM 2977 C C . PHE B 1 171 ? -4.203 13.391 -15.648 1 91.38 171 PHE B C 1
ATOM 2979 O O . PHE B 1 171 ? -3.975 12.766 -16.688 1 91.38 171 PHE B O 1
ATOM 2986 N N . MET B 1 172 ? -3.514 13.32 -14.586 1 91 172 MET B N 1
ATOM 2987 C CA . MET B 1 172 ? -2.359 12.422 -14.562 1 91 172 MET B CA 1
ATOM 2988 C C . MET B 1 172 ? -2.791 10.977 -14.75 1 91 172 MET B C 1
ATOM 2990 O O . MET B 1 172 ? -2.129 10.211 -15.461 1 91 172 MET B O 1
ATOM 2994 N N . ILE B 1 173 ? -3.859 10.633 -14.164 1 91.94 173 ILE B N 1
ATOM 2995 C CA . ILE B 1 173 ? -4.363 9.266 -14.273 1 91.94 173 ILE B CA 1
ATOM 2996 C C . ILE B 1 173 ? -4.816 9 -15.711 1 91.94 173 ILE B C 1
ATOM 2998 O O . ILE B 1 173 ? -4.555 7.926 -16.25 1 91.94 173 ILE B O 1
ATOM 3002 N N . CYS B 1 174 ? -5.43 9.961 -16.344 1 91.31 174 CYS B N 1
ATOM 3003 C CA . CYS B 1 174 ? -5.906 9.812 -17.703 1 91.31 174 CYS B CA 1
ATOM 3004 C C . CYS B 1 174 ? -4.742 9.641 -18.672 1 91.31 174 CYS B C 1
ATOM 3006 O O . CYS B 1 174 ? -4.797 8.797 -19.578 1 91.31 174 CYS B O 1
ATOM 3008 N N . ILE B 1 175 ? -3.762 10.375 -18.5 1 90.25 175 ILE B N 1
ATOM 3009 C CA . ILE B 1 175 ? -2.59 10.281 -19.359 1 90.25 175 ILE B CA 1
ATOM 3010 C C . ILE B 1 175 ? -1.933 8.914 -19.188 1 90.25 175 ILE B C 1
ATOM 3012 O O . ILE B 1 175 ? -1.562 8.258 -20.172 1 90.25 175 ILE B O 1
ATOM 3016 N N . GLY B 1 176 ? -1.791 8.625 -17.922 1 89.06 176 GLY B N 1
ATOM 3017 C CA . GLY B 1 176 ? -1.225 7.309 -17.672 1 89.06 176 GLY B CA 1
ATOM 3018 C C . GLY B 1 176 ? -2.031 6.18 -18.281 1 89.06 176 GLY B C 1
ATOM 3019 O O . GLY B 1 176 ? -1.464 5.223 -18.812 1 89.06 176 GLY B O 1
ATOM 3020 N N . ALA B 1 177 ? -3.303 6.273 -18.156 1 91.12 177 ALA B N 1
ATOM 3021 C CA . ALA B 1 177 ? -4.195 5.27 -18.734 1 91.12 177 ALA B CA 1
ATOM 3022 C C . ALA B 1 177 ? -4.047 5.207 -20.25 1 91.12 177 ALA B C 1
ATOM 3024 O O . ALA B 1 177 ? -4.062 4.121 -20.844 1 91.12 177 ALA B O 1
ATOM 3025 N N . TRP B 1 178 ? -3.908 6.359 -20.828 1 90.19 178 TRP B N 1
ATOM 3026 C CA . TRP B 1 178 ? -3.727 6.43 -22.281 1 90.19 178 TRP B CA 1
ATOM 3027 C C . TRP B 1 178 ? -2.441 5.727 -22.703 1 90.19 178 TRP B C 1
ATOM 3029 O O . TRP B 1 178 ? -2.428 4.984 -23.688 1 90.19 178 TRP B O 1
ATOM 3039 N N . ILE B 1 179 ? -1.454 5.867 -21.969 1 86.62 179 ILE B N 1
ATOM 3040 C CA . ILE B 1 179 ? -0.174 5.234 -22.266 1 86.62 179 ILE B CA 1
ATOM 3041 C C . ILE B 1 179 ? -0.299 3.721 -22.094 1 86.62 179 ILE B C 1
ATOM 3043 O O . ILE B 1 179 ? 0.264 2.955 -22.875 1 86.62 179 ILE B O 1
ATOM 3047 N N . TYR B 1 180 ? -1.018 3.352 -21.094 1 87.31 180 TYR B N 1
ATOM 3048 C CA . TYR B 1 180 ? -1.211 1.934 -20.797 1 87.31 180 TYR B CA 1
ATOM 3049 C C . TYR B 1 180 ? -1.966 1.25 -21.938 1 87.31 180 TYR B C 1
ATOM 3051 O O . TYR B 1 180 ? -1.703 0.087 -22.25 1 87.31 180 TYR B O 1
ATOM 3059 N N . THR B 1 181 ? -2.922 1.91 -22.562 1 85 181 THR B N 1
ATOM 3060 C CA . THR B 1 181 ? -3.709 1.34 -23.641 1 85 181 THR B CA 1
ATOM 3061 C C . THR B 1 181 ? -2.824 1.032 -24.844 1 85 181 THR B C 1
ATOM 3063 O O . THR B 1 181 ? -3.107 0.108 -25.609 1 85 181 THR B O 1
ATOM 3066 N N . ASN B 1 182 ? -1.896 1.791 -25.016 1 80.75 182 ASN B N 1
ATOM 3067 C CA . ASN B 1 182 ? -1.004 1.575 -26.156 1 80.75 182 ASN B CA 1
ATOM 3068 C C . ASN B 1 182 ? -0.14 0.332 -25.953 1 80.75 182 ASN B C 1
ATOM 3070 O O . ASN B 1 182 ? 0.42 -0.198 -26.922 1 80.75 182 ASN B O 1
ATOM 3074 N N . GLU B 1 183 ? -0.132 -0.191 -24.969 1 73.75 183 GLU B N 1
ATOM 3075 C CA . GLU B 1 183 ? 0.675 -1.387 -24.75 1 73.75 183 GLU B CA 1
ATOM 3076 C C . GLU B 1 183 ? -0.192 -2.643 -24.734 1 73.75 183 GLU B C 1
ATOM 3078 O O . GLU B 1 183 ? 0.012 -3.555 -25.531 1 73.75 183 GLU B O 1
ATOM 3083 N N . GLU B 1 184 ? -1.014 -2.979 -23.656 1 68.69 184 GLU B N 1
ATOM 3084 C CA . GLU B 1 184 ? -1.597 -4.316 -23.656 1 68.69 184 GLU B CA 1
ATOM 3085 C C . GLU B 1 184 ? -2.967 -4.324 -22.984 1 68.69 184 GLU B C 1
ATOM 3087 O O . GLU B 1 184 ? -3.678 -5.328 -23.031 1 68.69 184 GLU B O 1
ATOM 3092 N N . GLY B 1 185 ? -3.461 -3.092 -22.766 1 80.94 185 GLY B N 1
ATOM 3093 C CA . GLY B 1 185 ? -4.691 -3.27 -22 1 80.94 185 GLY B CA 1
ATOM 3094 C C . GLY B 1 185 ? -5.762 -2.256 -22.359 1 80.94 185 GLY B C 1
ATOM 3095 O O . GLY B 1 185 ? -5.633 -1.524 -23.344 1 80.94 185 GLY B O 1
ATOM 3096 N N . THR B 1 186 ? -6.914 -2.436 -21.797 1 90.56 186 THR B N 1
ATOM 3097 C CA . THR B 1 186 ? -8.039 -1.526 -21.984 1 90.56 186 THR B CA 1
ATOM 3098 C C . THR B 1 186 ? -7.824 -0.227 -21.219 1 90.56 186 THR B C 1
ATOM 3100 O O . THR B 1 186 ? -7.004 -0.173 -20.297 1 90.56 186 THR B O 1
ATOM 3103 N N . TYR B 1 187 ? -8.445 0.769 -21.688 1 91.75 187 TYR B N 1
ATOM 3104 C CA . TYR B 1 187 ? -8.344 2.066 -21.031 1 91.75 187 TYR B CA 1
ATOM 3105 C C . TYR B 1 187 ? -8.789 1.973 -19.562 1 91.75 187 TYR B C 1
ATOM 3107 O O . TYR B 1 187 ? -8.195 2.604 -18.688 1 91.75 187 TYR B O 1
ATOM 3115 N N . LEU B 1 188 ? -9.812 1.196 -19.328 1 93 188 LEU B N 1
ATOM 3116 C CA . LEU B 1 188 ? -10.289 1.034 -17.953 1 93 188 LEU B CA 1
ATOM 3117 C C . LEU B 1 188 ? -9.242 0.351 -17.094 1 93 188 LEU B C 1
ATOM 3119 O O . LEU B 1 188 ? -9.039 0.734 -15.93 1 93 188 LEU B O 1
ATOM 3123 N N . GLU B 1 189 ? -8.594 -0.597 -17.641 1 93.5 189 GLU B N 1
ATOM 3124 C CA . GLU B 1 189 ? -7.52 -1.271 -16.922 1 93.5 189 GLU B CA 1
ATOM 3125 C C . GLU B 1 189 ? -6.387 -0.304 -16.594 1 93.5 189 GLU B C 1
ATOM 3127 O O . GLU B 1 189 ? -5.824 -0.353 -15.492 1 93.5 189 GLU B O 1
ATOM 3132 N N . GLY B 1 190 ? -6.102 0.46 -17.578 1 93.12 190 GLY B N 1
ATOM 3133 C CA . GLY B 1 190 ? -5.078 1.465 -17.328 1 93.12 190 GLY B CA 1
ATOM 3134 C C . GLY B 1 190 ? -5.461 2.459 -16.25 1 93.12 190 GLY B C 1
ATOM 3135 O O . GLY B 1 190 ? -4.652 2.775 -15.383 1 93.12 190 GLY B O 1
ATOM 3136 N N . THR B 1 191 ? -6.656 2.965 -16.328 1 94.06 191 THR B N 1
ATOM 3137 C CA . THR B 1 191 ? -7.156 3.898 -15.328 1 94.06 191 THR B CA 1
ATOM 3138 C C . THR B 1 191 ? -7.152 3.258 -13.945 1 94.06 191 THR B C 1
ATOM 3140 O O . THR B 1 191 ? -6.715 3.877 -12.977 1 94.06 191 THR B O 1
ATOM 3143 N N . TYR B 1 192 ? -7.574 2.031 -13.953 1 94.81 192 TYR B N 1
ATOM 3144 C CA . TYR B 1 192 ? -7.598 1.262 -12.719 1 94.81 192 TYR B CA 1
ATOM 3145 C C . TYR B 1 192 ? -6.191 1.099 -12.148 1 94.81 192 TYR B C 1
ATOM 3147 O O . TYR B 1 192 ? -5.953 1.385 -10.977 1 94.81 192 TYR B O 1
ATOM 3155 N N . ALA B 1 193 ? -5.316 0.75 -12.938 1 93.69 193 ALA B N 1
ATOM 3156 C CA . ALA B 1 193 ? -3.941 0.499 -12.516 1 93.69 193 ALA B CA 1
ATOM 3157 C C . ALA B 1 193 ? -3.291 1.772 -11.984 1 93.69 193 ALA B C 1
ATOM 3159 O O . ALA B 1 193 ? -2.639 1.752 -10.938 1 93.69 193 ALA B O 1
ATOM 3160 N N . TRP B 1 194 ? -3.482 2.824 -12.664 1 93.31 194 TRP B N 1
ATOM 3161 C CA . TRP B 1 194 ? -2.877 4.086 -12.25 1 93.31 194 TRP B CA 1
ATOM 3162 C C . TRP B 1 194 ? -3.553 4.625 -10.992 1 93.31 194 TRP B C 1
ATOM 3164 O O . TRP B 1 194 ? -2.895 5.215 -10.133 1 93.31 194 TRP B O 1
ATOM 3174 N N . PHE B 1 195 ? -4.812 4.5 -10.859 1 94.69 195 PHE B N 1
ATOM 3175 C CA . PHE B 1 195 ? -5.52 4.926 -9.656 1 94.69 195 PHE B CA 1
ATOM 3176 C C . PHE B 1 195 ? -5.027 4.156 -8.438 1 94.69 195 PHE B C 1
ATOM 3178 O O . PHE B 1 195 ? -4.734 4.75 -7.398 1 94.69 195 PHE B O 1
ATOM 3185 N N . ILE B 1 196 ? -4.922 2.854 -8.562 1 95.75 196 ILE B N 1
ATOM 3186 C CA . ILE B 1 196 ? -4.465 1.98 -7.488 1 95.75 196 ILE B CA 1
AT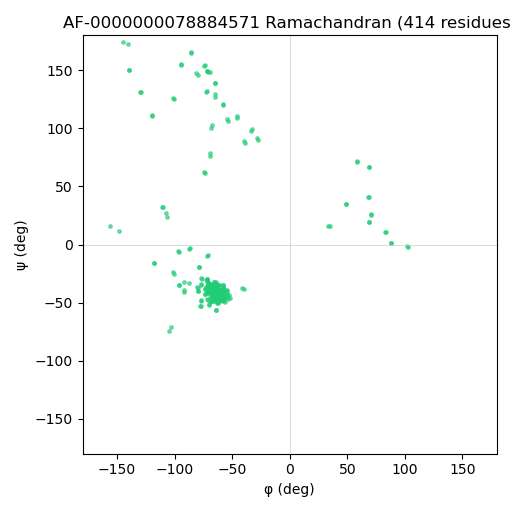OM 3187 C C . ILE B 1 196 ? -3.037 2.348 -7.094 1 95.75 196 ILE B C 1
ATOM 3189 O O . ILE B 1 196 ? -2.691 2.34 -5.91 1 95.75 196 ILE B O 1
ATOM 3193 N N . THR B 1 197 ? -2.311 2.732 -8.086 1 93.88 197 THR B N 1
ATOM 3194 C CA . THR B 1 197 ? -0.925 3.109 -7.832 1 93.88 197 THR B CA 1
ATOM 3195 C C . THR B 1 197 ? -0.853 4.465 -7.133 1 93.88 197 THR B C 1
ATOM 3197 O O . THR B 1 197 ? -0.147 4.617 -6.133 1 93.88 197 THR B O 1
ATOM 3200 N N . PHE B 1 198 ? -1.624 5.398 -7.547 1 92.5 198 PHE B N 1
ATOM 3201 C CA . PHE B 1 198 ? -1.563 6.754 -7.016 1 92.5 198 PHE B CA 1
ATOM 3202 C C . PHE B 1 198 ? -2.117 6.805 -5.594 1 92.5 198 PHE B C 1
ATOM 3204 O O . PHE B 1 198 ? -1.688 7.629 -4.785 1 92.5 198 PHE B O 1
ATOM 3211 N N . THR B 1 199 ? -3.051 5.949 -5.297 1 93.81 199 THR B N 1
ATOM 3212 C CA . THR B 1 199 ? -3.623 5.918 -3.957 1 93.81 199 THR B CA 1
ATOM 3213 C C . THR B 1 199 ? -2.805 5.016 -3.039 1 93.81 199 THR B C 1
ATOM 3215 O O . THR B 1 199 ? -3.137 4.852 -1.863 1 93.81 199 THR B O 1
ATOM 3218 N N . THR B 1 200 ? -1.765 4.324 -3.498 1 93.94 200 THR B N 1
ATOM 3219 C CA . THR B 1 200 ? -0.797 3.477 -2.811 1 93.94 200 THR B CA 1
ATOM 3220 C C . THR B 1 200 ? -1.461 2.201 -2.303 1 93.94 200 THR B C 1
ATOM 3222 O O . THR B 1 200 ? -0.97 1.571 -1.363 1 93.94 200 THR B O 1
ATOM 3225 N N . ILE B 1 201 ? -2.633 1.857 -2.879 1 95.81 201 ILE B N 1
ATOM 3226 C CA . ILE B 1 201 ? -3.242 0.574 -2.547 1 95.81 201 ILE B CA 1
ATOM 3227 C C . ILE B 1 201 ? -2.338 -0.563 -3.016 1 95.81 201 ILE B C 1
ATOM 3229 O O . ILE B 1 201 ? -1.95 -1.425 -2.223 1 95.81 201 ILE B O 1
ATOM 3233 N N . GLY B 1 202 ? -1.968 -0.666 -4.246 1 94.19 202 GLY B N 1
ATOM 3234 C CA . GLY B 1 202 ? -0.931 -1.525 -4.793 1 94.19 202 GLY B CA 1
ATOM 3235 C C . GLY B 1 202 ? -1.285 -2.998 -4.738 1 94.19 202 GLY B C 1
ATOM 3236 O O . GLY B 1 202 ? -0.52 -3.807 -4.207 1 94.19 202 GLY B O 1
ATOM 3237 N N . TYR B 1 203 ? -2.279 -3.461 -5.465 1 93.75 203 TYR B N 1
ATOM 3238 C CA . TYR B 1 203 ? -2.672 -4.867 -5.457 1 93.75 203 TYR B CA 1
ATOM 3239 C C . TYR B 1 203 ? -1.616 -5.73 -6.133 1 93.75 203 TYR B C 1
ATOM 3241 O O . TYR B 1 203 ? -1.443 -6.902 -5.777 1 93.75 203 TYR B O 1
ATOM 3249 N N . GLY B 1 204 ? -0.975 -5.215 -7.129 1 91.38 204 GLY B N 1
ATOM 3250 C CA . GLY B 1 204 ? 0.049 -5.945 -7.859 1 91.38 204 GLY B CA 1
ATOM 3251 C C . GLY B 1 204 ? -0.507 -6.762 -9.008 1 91.38 204 GLY B C 1
ATOM 3252 O O . GLY B 1 204 ? 0.241 -7.445 -9.711 1 91.38 204 GLY B O 1
ATOM 3253 N N . ASP B 1 205 ? -1.85 -6.703 -9.242 1 89.12 205 ASP B N 1
ATOM 3254 C CA . ASP B 1 205 ? -2.457 -7.473 -10.328 1 89.12 205 ASP B CA 1
ATOM 3255 C C . ASP B 1 205 ? -2.197 -6.816 -11.68 1 89.12 205 ASP B C 1
ATOM 3257 O O . ASP B 1 205 ? -1.841 -7.496 -12.648 1 89.12 205 ASP B O 1
ATOM 3261 N N . ILE B 1 206 ? -2.436 -5.52 -11.758 1 88.25 206 ILE B N 1
ATOM 3262 C CA . ILE B 1 206 ? -2.084 -4.742 -12.945 1 88.25 206 ILE B CA 1
ATOM 3263 C C . ILE B 1 206 ? -1.099 -3.639 -12.562 1 88.25 206 ILE B C 1
ATOM 3265 O O . ILE B 1 206 ? -1.438 -2.734 -11.797 1 88.25 206 ILE B O 1
ATOM 3269 N N . VAL B 1 207 ? 0.122 -3.779 -13.023 1 85.44 207 VAL B N 1
ATOM 3270 C CA . VAL B 1 207 ? 1.161 -2.805 -12.703 1 85.44 207 VAL B CA 1
ATOM 3271 C C . VAL B 1 207 ? 1.37 -1.868 -13.891 1 85.44 207 VAL B C 1
ATOM 3273 O O . VAL B 1 207 ? 1.559 -2.322 -15.023 1 85.44 207 VAL B O 1
ATOM 3276 N N . PRO B 1 208 ? 1.258 -0.544 -13.531 1 80.06 208 PRO B N 1
ATOM 3277 C CA . PRO B 1 208 ? 1.446 0.379 -14.656 1 80.06 208 PRO B CA 1
ATOM 3278 C C . PRO B 1 208 ? 2.879 0.382 -15.18 1 80.06 208 PRO B C 1
ATOM 3280 O O . PRO B 1 208 ? 3.822 0.164 -14.414 1 80.06 208 PRO B O 1
ATOM 3283 N N . GLY B 1 209 ? 3.26 -0.323 -16.312 1 64.94 209 GLY B N 1
ATOM 3284 C CA . GLY B 1 209 ? 4.559 -0.349 -16.953 1 64.94 209 GLY B CA 1
ATOM 3285 C C . GLY B 1 209 ? 5.246 1.002 -16.969 1 64.94 209 GLY B C 1
ATOM 3286 O O . GLY B 1 209 ? 4.602 2.035 -16.797 1 64.94 209 GLY B O 1
#

Nearest PDB structures (foldseek):
  9g9w-assembly1_B  TM=6.646E-01  e=2.060E-07  Homo sapiens
  9g9v-assembly1_B  TM=6.600E-01  e=2.764E-07  Homo sapiens
  6w82-assembly1_A  TM=5.632E-01  e=1.692E-06  Mus musculus
  6v37-assembly1_B  TM=5.651E-01  e=3.044E-06  Mus musculus
  6v36-assembly1_B  TM=5.516E-01  e=6.998E-06  Mus musculus

Organism: Nematostella vectensis (NCBI:txid45351)

Secondary structure (DSSP, 8-state):
-HHHHHHHHHHHHHHHHHHHHHHHHHHHHHHHHHHHHHHHHHHHHHHHHHHHHH---HHHHHHHHHHHHHHH--------HHHHHHHHHHHHTT----SS---SHHHHHHHHHHHHHHHHHHHHHHHHHHHHHHHHHHHHHHHHHHHHHTT---TTHHHHHHHHHHHHHHHHHHHHHHHHHTTTS-HHHHHHHHHHHHTT---SSS---/-HHHHHHHHHHHHHHHHHHHHHHHHHHHHHHHHHHHHHHHHHHHHHHHHHHHHH---HHHHHHHHHHHHHHH--------HHHHHHHHHHHHTT----SS---SHHHHHHHHHHHHHHHHHHHHHHHHHHHHHHHHHHHHHHHHHHHHHTT---TTHHHHHHHHHHHHHHHHHHHHHHHHHTTTS-HHHHHHHHHHHHTT---SSS---

pLDDT: mean 83.15, std 14.68, range [42.06, 97.38]